Protein AF-A0AB37YXW1-F1 (afdb_monomer)

Structure (mmCIF, N/CA/C/O backbone):
data_AF-A0AB37YXW1-F1
#
_entry.id   AF-A0AB37YXW1-F1
#
loop_
_atom_site.group_PDB
_atom_site.id
_atom_site.type_symbol
_atom_site.label_atom_id
_atom_site.label_alt_id
_atom_site.label_comp_id
_atom_site.label_asym_id
_atom_site.label_entity_id
_atom_site.label_seq_id
_atom_site.pdbx_PDB_ins_code
_atom_site.Cartn_x
_atom_site.Cartn_y
_atom_site.Cartn_z
_atom_site.occupancy
_atom_site.B_iso_or_equiv
_atom_site.auth_seq_id
_atom_site.auth_comp_id
_atom_site.auth_asym_id
_atom_site.auth_atom_id
_atom_site.pdbx_PDB_model_num
ATOM 1 N N . MET A 1 1 ? -1.819 -19.487 -13.100 1.00 73.62 1 MET A N 1
ATOM 2 C CA . MET A 1 1 ? -0.601 -19.188 -12.316 1.00 73.62 1 MET A CA 1
ATOM 3 C C . MET A 1 1 ? 0.355 -20.363 -12.443 1.00 73.62 1 MET A C 1
ATOM 5 O O . MET A 1 1 ? -0.126 -21.483 -12.573 1.00 73.62 1 MET A O 1
ATOM 9 N N . ASN A 1 2 ? 1.662 -20.116 -12.447 1.00 76.06 2 ASN A N 1
ATOM 10 C CA . ASN A 1 2 ? 2.696 -21.153 -12.396 1.00 76.06 2 ASN A CA 1
ATOM 11 C C . ASN A 1 2 ? 2.929 -21.644 -10.950 1.00 76.06 2 ASN A C 1
ATOM 13 O O . ASN A 1 2 ? 2.311 -21.142 -10.009 1.00 76.06 2 ASN A O 1
ATOM 17 N N . ASP A 1 3 ? 3.858 -22.586 -10.771 1.00 73.19 3 ASP A N 1
ATOM 18 C CA . ASP A 1 3 ? 4.211 -23.164 -9.462 1.00 73.19 3 ASP A CA 1
ATOM 19 C C . ASP A 1 3 ? 4.776 -22.137 -8.459 1.00 73.19 3 ASP A C 1
ATOM 21 O O . ASP A 1 3 ? 4.794 -22.390 -7.256 1.00 73.19 3 ASP A O 1
ATOM 25 N N . GLY A 1 4 ? 5.212 -20.966 -8.937 1.00 71.50 4 GLY A N 1
ATOM 26 C CA . GLY A 1 4 ? 5.667 -19.844 -8.114 1.00 71.50 4 GLY A CA 1
ATOM 27 C C . GLY A 1 4 ? 4.551 -18.893 -7.672 1.00 71.50 4 GLY A C 1
ATOM 28 O O . GLY A 1 4 ? 4.838 -17.886 -7.031 1.00 71.50 4 GLY A O 1
ATOM 29 N N . GLY A 1 5 ? 3.290 -19.169 -8.023 1.00 75.94 5 GLY A N 1
ATOM 30 C CA . GLY A 1 5 ? 2.156 -18.309 -7.679 1.00 75.94 5 GLY A CA 1
ATOM 31 C C . GLY A 1 5 ? 2.052 -17.035 -8.523 1.00 75.94 5 GLY A C 1
ATOM 32 O O . GLY A 1 5 ? 1.300 -16.134 -8.161 1.00 75.94 5 GLY A O 1
ATOM 33 N N . THR A 1 6 ? 2.766 -16.947 -9.651 1.00 80.56 6 THR A N 1
ATOM 34 C CA . THR A 1 6 ? 2.675 -15.808 -10.577 1.00 80.56 6 THR A CA 1
ATOM 35 C C . THR A 1 6 ? 1.834 -16.159 -11.803 1.00 80.56 6 THR A C 1
ATOM 37 O O . THR A 1 6 ? 1.754 -17.314 -12.226 1.00 80.56 6 THR A O 1
ATOM 40 N N . GLY A 1 7 ? 1.137 -15.176 -12.367 1.00 83.56 7 GLY A N 1
ATOM 41 C CA . GLY A 1 7 ? 0.307 -15.334 -13.561 1.00 83.56 7 GLY A CA 1
ATOM 42 C C . GLY A 1 7 ? 0.269 -14.042 -14.361 1.00 83.56 7 GLY A C 1
ATOM 43 O O . GLY A 1 7 ? 0.510 -12.969 -13.807 1.00 83.56 7 GLY A O 1
ATOM 44 N N . THR A 1 8 ? -0.011 -14.147 -15.656 1.00 88.50 8 THR A N 1
ATOM 45 C CA . THR A 1 8 ? -0.178 -12.958 -16.497 1.00 88.50 8 THR A CA 1
ATOM 46 C C . THR A 1 8 ? -1.495 -12.251 -16.162 1.00 88.50 8 THR A C 1
ATOM 48 O O . THR A 1 8 ? -2.420 -12.862 -15.618 1.00 88.50 8 THR A O 1
ATOM 51 N N . THR A 1 9 ? -1.603 -10.961 -16.494 1.00 89.00 9 THR A N 1
ATOM 52 C CA . THR A 1 9 ? -2.867 -10.211 -16.385 1.00 89.00 9 THR A CA 1
ATOM 53 C C . THR A 1 9 ? -4.012 -10.946 -17.093 1.00 89.00 9 THR A C 1
ATOM 55 O O . THR A 1 9 ? -5.100 -11.066 -16.529 1.00 89.00 9 THR A O 1
ATOM 58 N N . ASP A 1 10 ? -3.749 -11.506 -18.275 1.00 91.12 10 ASP A N 1
ATOM 59 C CA . ASP A 1 10 ? -4.740 -12.223 -19.082 1.00 91.12 10 ASP A CA 1
ATOM 60 C C . ASP A 1 10 ? -5.210 -13.522 -18.413 1.00 91.12 10 ASP A C 1
ATOM 62 O O . ASP A 1 10 ? -6.404 -13.826 -18.431 1.00 91.12 10 ASP A O 1
ATOM 66 N N . ASP A 1 11 ? -4.306 -14.275 -17.775 1.00 92.25 11 ASP A N 1
ATOM 67 C CA . ASP A 1 11 ? -4.675 -15.483 -17.022 1.00 92.25 11 ASP A CA 1
ATOM 68 C C . ASP A 1 11 ? -5.589 -15.147 -15.837 1.00 92.25 11 ASP A C 1
ATOM 70 O O . ASP A 1 11 ? -6.548 -15.867 -15.549 1.00 92.25 11 ASP A O 1
ATOM 74 N N . ILE A 1 12 ? -5.287 -14.053 -15.128 1.00 92.81 12 ILE A N 1
ATOM 75 C CA . ILE A 1 12 ? -6.052 -13.617 -13.954 1.00 92.81 12 ILE A CA 1
ATOM 76 C C . ILE A 1 12 ? -7.454 -13.167 -14.374 1.00 92.81 12 ILE A C 1
ATOM 78 O O . ILE A 1 12 ? -8.432 -13.554 -13.733 1.00 92.81 12 ILE A O 1
ATOM 82 N N . ILE A 1 13 ? -7.569 -12.391 -15.456 1.00 94.88 13 ILE A N 1
ATOM 83 C CA . ILE A 1 13 ? -8.865 -11.950 -15.988 1.00 94.88 13 ILE A CA 1
ATOM 84 C C . ILE A 1 13 ? -9.704 -13.154 -16.418 1.00 94.88 13 ILE A C 1
ATOM 86 O O . ILE A 1 13 ? -10.849 -13.271 -15.982 1.00 94.88 13 ILE A O 1
ATOM 90 N N . GLN A 1 14 ? -9.129 -14.091 -17.177 1.00 95.00 14 GLN A N 1
ATOM 91 C CA . GLN A 1 14 ? -9.836 -15.307 -17.591 1.00 95.00 14 GLN A CA 1
ATOM 92 C C . GLN A 1 14 ? -10.316 -16.136 -16.392 1.00 95.00 14 GLN A C 1
ATOM 94 O O . GLN A 1 14 ? -11.431 -16.657 -16.409 1.00 95.00 14 GLN A O 1
ATOM 99 N N . ALA A 1 15 ? -9.516 -16.237 -15.326 1.00 94.62 15 ALA A N 1
ATOM 100 C CA . ALA A 1 15 ? -9.919 -16.935 -14.107 1.00 94.62 15 ALA A CA 1
ATOM 101 C C . ALA A 1 15 ? -11.091 -16.238 -13.391 1.00 94.62 15 ALA A C 1
ATOM 103 O O . ALA A 1 15 ? -12.013 -16.916 -12.935 1.00 94.62 15 ALA A O 1
ATOM 104 N N . ILE A 1 16 ? -11.084 -14.901 -13.316 1.00 95.69 16 ILE A N 1
ATOM 105 C CA . ILE A 1 16 ? -12.195 -14.116 -12.753 1.00 95.69 16 ILE A CA 1
ATOM 106 C C . ILE A 1 16 ? -13.469 -14.343 -13.569 1.00 95.69 16 ILE A C 1
ATOM 108 O O . ILE A 1 16 ? -14.509 -14.685 -13.007 1.00 95.69 16 ILE A O 1
ATOM 112 N N . GLU A 1 17 ? -13.394 -14.178 -14.890 1.00 96.06 17 GLU A N 1
ATOM 113 C CA . GLU A 1 17 ? -14.538 -14.355 -15.786 1.00 96.06 17 GLU A CA 1
ATOM 114 C C . GLU A 1 17 ? -15.098 -15.773 -15.699 1.00 96.06 17 GLU A C 1
ATOM 116 O O . GLU A 1 17 ? -16.312 -15.953 -15.585 1.00 96.06 17 GLU A O 1
ATOM 121 N N . ARG A 1 18 ? -14.218 -16.778 -15.675 1.00 97.38 18 ARG A N 1
ATOM 122 C CA . ARG A 1 18 ? -14.629 -18.171 -15.544 1.00 97.38 18 ARG A CA 1
ATOM 123 C C . ARG A 1 18 ? -15.298 -18.454 -14.201 1.00 97.38 18 ARG A C 1
ATOM 125 O O . ARG A 1 18 ? -16.339 -19.100 -14.183 1.00 97.38 18 ARG A O 1
ATOM 132 N N . ALA A 1 19 ? -14.761 -17.942 -13.093 1.00 97.38 19 ALA A N 1
ATOM 133 C CA . ALA A 1 19 ? -15.376 -18.110 -11.777 1.00 97.38 19 ALA A CA 1
ATOM 134 C C . ALA A 1 19 ? -16.791 -17.508 -11.727 1.00 97.38 19 ALA A C 1
ATOM 136 O O . ALA A 1 19 ? -17.704 -18.113 -11.168 1.00 97.38 19 ALA A O 1
ATOM 137 N N . ILE A 1 20 ? -16.994 -16.345 -12.353 1.00 96.06 20 ILE A N 1
ATOM 138 C CA . ILE A 1 20 ? -18.318 -15.715 -12.465 1.00 96.06 20 ILE A CA 1
ATOM 139 C C . ILE A 1 20 ? -19.261 -16.580 -13.314 1.00 96.06 20 ILE A C 1
ATOM 141 O O . ILE A 1 20 ? -20.405 -16.796 -12.920 1.00 96.06 20 ILE A O 1
ATOM 145 N N . GLN A 1 21 ? -18.793 -17.100 -14.453 1.00 96.81 21 GLN A N 1
ATOM 146 C CA . GLN A 1 21 ? -19.578 -17.995 -15.316 1.00 96.81 21 GLN A CA 1
ATOM 147 C C . GLN A 1 21 ? -19.975 -19.296 -14.608 1.00 96.81 21 GLN A C 1
ATOM 149 O O . GLN A 1 21 ? -21.087 -19.782 -14.804 1.00 96.81 21 GLN A O 1
ATOM 154 N N . ASP A 1 22 ? -19.100 -19.821 -13.750 1.00 97.75 22 ASP A N 1
ATOM 155 C CA . ASP A 1 22 ? -19.359 -21.006 -12.929 1.00 97.75 22 ASP A CA 1
ATOM 156 C C . ASP A 1 22 ? -20.276 -20.704 -11.717 1.00 97.75 22 ASP A C 1
ATOM 158 O O . ASP A 1 22 ? -20.620 -21.611 -10.959 1.00 97.75 22 ASP A O 1
ATOM 162 N N . GLY A 1 23 ? -20.716 -19.450 -11.543 1.00 95.94 23 GLY A N 1
ATOM 163 C CA . GLY A 1 23 ? -21.694 -19.044 -10.531 1.00 95.94 23 GLY A CA 1
ATOM 164 C C . GLY A 1 23 ? -21.098 -18.624 -9.187 1.00 95.94 23 GLY A C 1
ATOM 165 O O . GLY A 1 23 ? -21.787 -18.696 -8.172 1.00 95.94 23 GLY A O 1
ATOM 166 N N . ALA A 1 24 ? -19.832 -18.198 -9.143 1.00 96.69 24 ALA A N 1
ATOM 167 C CA . ALA A 1 24 ? -19.221 -17.717 -7.908 1.00 96.69 24 ALA A CA 1
ATOM 168 C C . ALA A 1 24 ? -19.896 -16.434 -7.388 1.00 96.69 24 ALA A C 1
ATOM 170 O O . ALA A 1 24 ? -19.992 -15.425 -8.083 1.00 96.69 24 ALA A O 1
ATOM 171 N N . ASP A 1 25 ? -20.286 -16.450 -6.115 1.00 94.38 25 ASP A N 1
ATOM 172 C CA . ASP A 1 25 ? -20.851 -15.291 -5.415 1.00 94.38 25 ASP A CA 1
ATOM 173 C C . ASP A 1 25 ? -19.791 -14.328 -4.858 1.00 94.38 25 ASP A C 1
ATOM 175 O O . ASP A 1 25 ? -20.015 -13.116 -4.731 1.00 94.38 25 ASP A O 1
ATOM 179 N N . VAL A 1 26 ? -18.643 -14.889 -4.470 1.00 97.75 26 VAL A N 1
ATOM 180 C CA . VAL A 1 26 ? -17.543 -14.193 -3.803 1.00 97.75 26 VAL A CA 1
ATOM 181 C C . VAL A 1 26 ? -16.231 -14.614 -4.446 1.00 97.75 26 VAL A C 1
ATOM 183 O O . VAL A 1 26 ? -15.963 -15.803 -4.601 1.00 97.75 26 VAL A O 1
ATOM 186 N N . LEU A 1 27 ? -15.395 -13.635 -4.776 1.00 98.00 27 LEU A N 1
ATOM 187 C CA . LEU A 1 27 ? -14.046 -13.855 -5.284 1.00 98.00 27 LEU A CA 1
ATOM 188 C C . LEU A 1 27 ? -13.043 -13.426 -4.214 1.00 98.00 27 LEU A C 1
ATOM 190 O O . LEU A 1 27 ? -13.096 -12.288 -3.752 1.00 98.00 27 LEU A O 1
ATOM 194 N N . ASN A 1 28 ? -12.118 -14.308 -3.835 1.00 97.75 28 ASN A N 1
ATOM 195 C CA . ASN A 1 28 ? -10.965 -13.940 -3.012 1.00 97.75 28 ASN A CA 1
ATOM 196 C C . ASN A 1 28 ? -9.728 -13.779 -3.897 1.00 97.75 28 ASN A C 1
ATOM 198 O O . ASN A 1 28 ? -9.277 -14.751 -4.501 1.00 97.75 28 ASN A O 1
ATOM 202 N N . LEU A 1 29 ? -9.151 -12.580 -3.922 1.00 95.44 29 LEU A N 1
ATOM 203 C CA . LEU A 1 29 ? -7.941 -12.273 -4.675 1.00 95.44 29 LEU A CA 1
ATOM 204 C C . LEU A 1 29 ? -6.837 -11.821 -3.718 1.00 95.44 29 LEU A C 1
ATOM 206 O O . LEU A 1 29 ? -6.720 -10.646 -3.374 1.00 95.44 29 LEU A O 1
ATOM 210 N N . SER A 1 30 ? -6.015 -12.779 -3.300 1.00 92.81 30 SER A N 1
ATOM 211 C CA . SER A 1 30 ? -4.791 -12.539 -2.526 1.00 92.81 30 SER A CA 1
ATOM 212 C C . SER A 1 30 ? -3.594 -12.277 -3.453 1.00 92.81 30 SER A C 1
ATOM 214 O O . SER A 1 30 ? -2.573 -12.955 -3.353 1.00 92.81 30 SER A O 1
ATOM 216 N N . LEU A 1 31 ? -3.758 -11.349 -4.397 1.00 87.25 31 LEU A N 1
ATOM 217 C CA . LEU A 1 31 ? -2.773 -10.973 -5.412 1.00 87.25 31 LEU A CA 1
ATOM 218 C C . LEU A 1 31 ? -2.739 -9.453 -5.570 1.00 87.25 31 LEU A C 1
ATOM 220 O O . LEU A 1 31 ? -3.708 -8.771 -5.229 1.00 87.25 31 LEU A O 1
ATOM 224 N N . GLY A 1 32 ? -1.643 -8.940 -6.118 1.00 81.94 32 GLY A N 1
ATOM 225 C CA . GLY A 1 32 ? -1.490 -7.528 -6.425 1.00 81.94 32 GLY A CA 1
ATOM 226 C C . GLY A 1 32 ? -0.315 -7.276 -7.361 1.00 81.94 32 GLY A C 1
ATOM 227 O O . GLY A 1 32 ? 0.479 -8.177 -7.633 1.00 81.94 32 GLY A O 1
ATOM 228 N N . GLN A 1 33 ? -0.250 -6.055 -7.871 1.00 78.44 33 GLN A N 1
ATOM 229 C CA . GLN A 1 33 ? 0.917 -5.486 -8.537 1.00 78.44 33 GLN A CA 1
ATOM 230 C C . GLN A 1 33 ? 1.327 -4.248 -7.746 1.00 78.44 33 GLN A C 1
ATOM 232 O O . GLN A 1 33 ? 0.433 -3.521 -7.314 1.00 78.44 33 GLN A O 1
ATOM 237 N N . ASP A 1 34 ? 2.632 -3.991 -7.621 1.00 73.31 34 ASP A N 1
ATOM 238 C CA . ASP A 1 34 ? 3.232 -2.872 -6.865 1.00 73.31 34 ASP A CA 1
ATOM 239 C C . ASP A 1 34 ? 2.987 -1.506 -7.555 1.00 73.31 34 ASP A C 1
ATOM 241 O O . ASP A 1 34 ? 3.890 -0.706 -7.814 1.00 73.31 34 ASP A O 1
ATOM 245 N N . LEU A 1 35 ? 1.734 -1.259 -7.924 1.00 76.31 35 LEU A N 1
ATOM 246 C CA . LEU A 1 35 ? 1.213 -0.125 -8.658 1.00 76.31 35 LEU A CA 1
ATOM 247 C C . LEU A 1 35 ? -0.088 0.315 -7.996 1.00 76.31 35 LEU A C 1
ATOM 249 O O . LEU A 1 35 ? -1.078 -0.414 -7.953 1.00 76.31 35 LEU A O 1
ATOM 253 N N . ASN A 1 36 ? -0.117 1.560 -7.540 1.00 80.75 36 ASN A N 1
ATOM 254 C CA . ASN A 1 36 ? -1.298 2.165 -6.943 1.00 80.75 36 ASN A CA 1
ATOM 255 C C . ASN A 1 36 ? -2.079 2.954 -8.002 1.00 80.75 36 ASN A C 1
ATOM 257 O O . ASN A 1 36 ? -2.258 4.150 -7.848 1.00 80.75 36 ASN A O 1
ATOM 261 N N . VAL A 1 37 ? -2.531 2.316 -9.084 1.00 75.12 37 VAL A N 1
ATOM 262 C CA . VAL A 1 37 ? -3.333 2.974 -10.140 1.00 75.12 37 VAL A CA 1
ATOM 263 C C . VAL A 1 37 ? -4.671 2.251 -10.362 1.00 75.12 37 VAL A C 1
ATOM 265 O O . VAL A 1 37 ? -4.702 1.016 -10.316 1.00 75.12 37 VAL A O 1
ATOM 268 N N . PRO A 1 38 ? -5.806 2.965 -10.506 1.00 69.19 38 PRO A N 1
ATOM 269 C CA . PRO A 1 38 ? -7.131 2.339 -10.509 1.00 69.19 38 PRO A CA 1
ATOM 270 C C . PRO A 1 38 ? -7.584 1.823 -11.883 1.00 69.19 38 PRO A C 1
ATOM 272 O O . PRO A 1 38 ? -8.610 1.154 -11.965 1.00 69.19 38 PRO A O 1
ATOM 275 N N . ASP A 1 39 ? -6.865 2.109 -12.964 1.00 79.25 39 ASP A N 1
ATOM 276 C CA . ASP A 1 39 ? -7.248 1.760 -14.338 1.00 79.25 39 ASP A CA 1
ATOM 277 C C . ASP A 1 39 ? -6.587 0.470 -14.855 1.00 79.25 39 ASP A C 1
ATOM 279 O O . ASP A 1 39 ? -6.705 0.124 -16.030 1.00 79.25 39 ASP A O 1
ATOM 283 N N . GLN A 1 40 ? -5.948 -0.295 -13.964 1.00 83.75 40 GLN A N 1
ATOM 284 C CA . GLN A 1 40 ? -5.385 -1.599 -14.303 1.00 83.75 40 GLN A CA 1
ATOM 285 C C . GLN A 1 40 ? -6.467 -2.557 -14.833 1.00 83.75 40 GLN A C 1
ATOM 287 O O . GLN A 1 40 ? -7.567 -2.614 -14.267 1.00 83.75 40 GLN A O 1
ATOM 292 N N . PRO A 1 41 ? -6.170 -3.387 -15.853 1.00 89.56 41 PRO A N 1
ATOM 293 C CA . PRO A 1 41 ? -7.155 -4.294 -16.444 1.00 89.56 41 PRO A CA 1
ATOM 294 C C . PRO A 1 41 ? -7.845 -5.223 -15.431 1.00 89.56 41 PRO A C 1
ATOM 296 O O . PRO A 1 41 ? -9.062 -5.427 -15.499 1.00 89.56 41 PRO A O 1
ATOM 299 N N . VAL A 1 42 ? -7.105 -5.739 -14.441 1.00 91.75 42 VAL A N 1
ATOM 300 C CA . VAL A 1 42 ? -7.679 -6.561 -13.358 1.00 91.75 42 VAL A CA 1
ATOM 301 C C . VAL A 1 42 ? -8.634 -5.733 -12.493 1.00 91.75 42 VAL A C 1
ATOM 303 O O . VAL A 1 42 ? -9.746 -6.181 -12.218 1.00 91.75 42 VAL A O 1
ATOM 306 N N . THR A 1 43 ? -8.255 -4.506 -12.121 1.00 90.75 43 THR A N 1
ATOM 307 C CA . THR A 1 43 ? -9.121 -3.584 -11.371 1.00 90.75 43 THR A CA 1
ATOM 308 C C . THR A 1 43 ? -10.426 -3.322 -12.118 1.00 90.75 43 THR A C 1
ATOM 310 O O . THR A 1 43 ? -11.507 -3.515 -11.562 1.00 90.75 43 THR A O 1
ATOM 313 N N . MET A 1 44 ? -10.346 -2.964 -13.402 1.00 90.50 44 MET A N 1
ATOM 314 C CA . MET A 1 44 ? -11.525 -2.727 -14.239 1.00 90.50 44 MET A CA 1
ATOM 315 C C . MET A 1 44 ? -12.423 -3.966 -14.352 1.00 90.50 44 MET A C 1
ATOM 317 O O . MET A 1 44 ? -13.649 -3.845 -14.423 1.00 90.50 44 MET A O 1
ATOM 321 N N . THR A 1 45 ? -11.829 -5.160 -14.357 1.00 94.25 45 THR A N 1
ATOM 322 C CA . THR A 1 45 ? -12.562 -6.432 -14.381 1.00 94.25 45 THR A CA 1
ATOM 323 C C . THR A 1 45 ? -13.333 -6.648 -13.079 1.00 94.25 45 THR A C 1
ATOM 325 O O . THR A 1 45 ? -14.520 -6.974 -13.121 1.00 94.25 45 THR A O 1
ATOM 328 N N . LEU A 1 46 ? -12.725 -6.378 -11.920 1.00 94.25 46 LEU A N 1
ATOM 329 C CA . LEU A 1 46 ? -13.417 -6.461 -10.628 1.00 94.25 46 LEU A CA 1
ATOM 330 C C . LEU A 1 46 ? -14.516 -5.398 -10.478 1.00 94.25 46 LEU A C 1
ATOM 332 O O . LEU A 1 46 ? -15.588 -5.698 -9.951 1.00 94.25 46 LEU A O 1
ATOM 336 N N . GLU A 1 47 ? -14.308 -4.193 -11.017 1.00 91.50 47 GLU A N 1
ATOM 337 C CA . GLU A 1 47 ? -15.346 -3.154 -11.079 1.00 91.50 47 GLU A CA 1
ATOM 338 C C . GLU A 1 47 ? -16.575 -3.606 -11.890 1.00 91.50 47 GLU A C 1
ATOM 340 O O . GLU A 1 47 ? -17.714 -3.253 -11.571 1.00 91.50 47 GLU A O 1
ATOM 345 N N . ARG A 1 48 ? -16.380 -4.428 -12.930 1.00 92.50 48 ARG A N 1
ATOM 346 C CA . ARG A 1 48 ? -17.479 -5.055 -13.685 1.00 92.50 48 ARG A CA 1
ATOM 347 C C . ARG A 1 48 ? -18.103 -6.224 -12.922 1.00 92.50 48 ARG A C 1
ATOM 349 O O . ARG A 1 48 ? -19.328 -6.324 -12.906 1.00 92.50 48 ARG A O 1
ATOM 356 N N . ALA A 1 49 ? -17.302 -7.055 -12.254 1.00 93.44 49 ALA A N 1
ATOM 357 C CA . ALA A 1 49 ? -17.788 -8.171 -11.439 1.00 93.44 49 ALA A CA 1
ATOM 358 C C . ALA A 1 49 ? -18.760 -7.698 -10.341 1.00 93.44 49 ALA A C 1
ATOM 360 O O . ALA A 1 49 ? -19.842 -8.265 -10.180 1.00 93.44 49 ALA A O 1
ATOM 361 N N . ALA A 1 50 ? -18.442 -6.586 -9.671 1.00 92.19 50 ALA A N 1
ATOM 362 C CA . ALA A 1 50 ? -19.319 -5.987 -8.668 1.00 92.19 50 ALA A CA 1
ATOM 363 C C . ALA A 1 50 ? -20.687 -5.564 -9.239 1.00 92.19 50 ALA A C 1
ATOM 365 O O . ALA A 1 50 ? -21.712 -5.718 -8.574 1.00 92.19 50 ALA A O 1
ATOM 366 N N . LYS A 1 51 ? -20.740 -5.083 -10.492 1.00 90.94 51 LYS A N 1
ATOM 367 C CA . LYS A 1 51 ? -22.003 -4.734 -11.178 1.00 90.94 51 LYS A CA 1
ATOM 368 C C . LYS A 1 51 ? -22.855 -5.956 -11.521 1.00 90.94 51 LYS A C 1
ATOM 370 O O . LYS A 1 51 ? -24.069 -5.824 -11.627 1.00 90.94 51 LYS A O 1
ATOM 375 N N . LEU A 1 52 ? -22.235 -7.127 -11.659 1.00 92.69 52 LEU A N 1
ATOM 376 C CA . LEU A 1 52 ? -22.921 -8.415 -11.806 1.00 92.69 52 LEU A CA 1
ATOM 377 C C . LEU A 1 52 ? -23.356 -9.005 -10.454 1.00 92.69 52 LEU A C 1
ATOM 379 O O . LEU A 1 52 ? -23.896 -10.105 -10.407 1.00 92.69 52 LEU A O 1
ATOM 383 N N . GLY A 1 53 ? -23.131 -8.286 -9.350 1.00 92.00 53 GLY A N 1
ATOM 384 C CA . GLY A 1 53 ? -23.467 -8.742 -8.008 1.00 92.00 53 GLY A CA 1
ATOM 385 C C . GLY A 1 53 ? -22.470 -9.743 -7.431 1.00 92.00 53 GLY A C 1
ATOM 386 O O . GLY A 1 53 ? -22.787 -10.367 -6.423 1.00 92.00 53 GLY A O 1
ATOM 387 N N . VAL A 1 54 ? -21.282 -9.903 -8.021 1.00 96.19 54 VAL A N 1
ATOM 388 C CA . VAL A 1 54 ? -20.215 -10.760 -7.486 1.00 96.19 54 VAL A CA 1
ATOM 389 C C . VAL A 1 54 ? -19.292 -9.921 -6.610 1.00 96.19 54 VAL A C 1
ATOM 391 O O . VAL A 1 54 ? -18.722 -8.926 -7.056 1.00 96.19 54 VAL A O 1
ATOM 394 N N . THR A 1 55 ? -19.142 -10.301 -5.340 1.00 97.25 55 THR A N 1
ATOM 395 C CA . THR A 1 55 ? -18.340 -9.520 -4.388 1.00 97.25 55 THR A CA 1
ATOM 396 C C . THR A 1 55 ? -16.881 -9.951 -4.425 1.00 97.25 55 THR A C 1
ATOM 398 O O . THR A 1 55 ? -16.550 -11.065 -4.029 1.00 97.25 55 THR A O 1
ATOM 401 N N . ALA A 1 56 ? -15.992 -9.052 -4.839 1.00 97.56 56 ALA A N 1
ATOM 402 C CA . ALA A 1 56 ? -14.554 -9.280 -4.770 1.00 97.56 56 ALA A CA 1
ATOM 403 C C . ALA A 1 56 ? -13.969 -8.791 -3.437 1.00 97.56 56 ALA A C 1
ATOM 405 O O . ALA A 1 56 ? -14.186 -7.650 -3.019 1.00 97.56 56 ALA A O 1
ATOM 406 N N . VAL A 1 57 ? -13.199 -9.660 -2.789 1.00 98.50 57 VAL A N 1
ATOM 407 C CA . VAL A 1 57 ? -12.423 -9.388 -1.580 1.00 98.50 57 VAL A CA 1
ATOM 408 C C . VAL A 1 57 ? -10.948 -9.496 -1.936 1.00 98.50 57 VAL A C 1
ATOM 410 O O . VAL A 1 57 ? -10.504 -10.525 -2.445 1.00 98.50 57 VAL A O 1
ATOM 413 N N . VAL A 1 58 ? -10.199 -8.423 -1.699 1.00 97.75 58 VAL A N 1
ATOM 414 C CA . VAL A 1 58 ? -8.837 -8.261 -2.217 1.00 97.75 58 VAL A CA 1
ATOM 415 C C . VAL A 1 58 ? -7.889 -7.892 -1.082 1.00 97.75 58 VAL A C 1
ATOM 417 O O . VAL A 1 58 ? -8.224 -7.081 -0.215 1.00 97.75 58 VAL A O 1
ATOM 420 N N . SER A 1 59 ? -6.696 -8.482 -1.070 1.00 97.31 59 SER A N 1
ATOM 421 C CA . SER A 1 59 ? -5.616 -8.072 -0.167 1.00 97.31 59 SER A CA 1
ATOM 422 C C . SER A 1 59 ? -5.156 -6.640 -0.466 1.00 97.31 59 SER A C 1
ATOM 424 O O . SER A 1 59 ? -4.976 -6.283 -1.624 1.00 97.31 59 SER A O 1
ATOM 426 N N . ASN A 1 60 ? -4.929 -5.818 0.562 1.00 96.31 60 ASN A N 1
ATOM 427 C CA . ASN A 1 60 ? -4.561 -4.408 0.368 1.00 96.31 60 ASN A CA 1
ATOM 428 C C . ASN A 1 60 ? -3.088 -4.171 -0.034 1.00 96.31 60 ASN A C 1
ATOM 430 O O . ASN A 1 60 ? -2.759 -3.043 -0.391 1.00 96.31 60 ASN A O 1
ATOM 434 N N . GLY A 1 61 ? -2.218 -5.182 0.075 1.00 95.31 61 GLY A N 1
ATOM 435 C CA . GLY A 1 61 ? -0.769 -5.073 -0.165 1.00 95.31 61 GLY A CA 1
ATOM 436 C C . GLY A 1 61 ? 0.080 -5.272 1.098 1.00 95.31 61 GLY A C 1
ATOM 437 O O . GLY A 1 61 ? -0.459 -5.284 2.216 1.00 95.31 61 GLY A O 1
ATOM 438 N N . ASN A 1 62 ? 1.395 -5.459 0.934 1.00 94.06 62 ASN A N 1
ATOM 439 C CA . ASN A 1 62 ? 2.337 -5.733 2.033 1.00 94.06 62 ASN A CA 1
ATOM 440 C C . ASN A 1 62 ? 3.536 -4.752 2.108 1.00 94.06 62 ASN A C 1
ATOM 442 O O . ASN A 1 62 ? 4.531 -5.055 2.769 1.00 94.06 62 ASN A O 1
ATOM 446 N N . ASP A 1 63 ? 3.409 -3.561 1.517 1.00 92.38 63 ASP A N 1
ATOM 447 C CA . ASP A 1 63 ? 4.452 -2.519 1.429 1.00 92.38 63 ASP A CA 1
ATOM 448 C C . ASP A 1 63 ? 4.270 -1.367 2.433 1.00 92.38 63 ASP A C 1
ATOM 450 O O . ASP A 1 63 ? 4.864 -0.282 2.340 1.00 92.38 63 ASP A O 1
ATOM 454 N N . GLY A 1 64 ? 3.444 -1.602 3.453 1.00 91.50 64 GLY A N 1
ATOM 455 C CA . GLY A 1 64 ? 3.387 -0.765 4.642 1.00 91.50 64 GLY A CA 1
ATOM 456 C C . GLY A 1 64 ? 4.747 -0.707 5.360 1.00 91.50 64 GLY A C 1
ATOM 457 O O . GLY A 1 64 ? 5.616 -1.554 5.161 1.00 91.50 64 GLY A O 1
ATOM 458 N N . PRO A 1 65 ? 4.980 0.292 6.228 1.00 90.94 65 PRO A N 1
ATOM 459 C CA . PRO A 1 65 ? 4.012 1.233 6.786 1.00 90.94 65 PRO A CA 1
ATOM 460 C C . PRO A 1 65 ? 3.903 2.562 6.024 1.00 90.94 65 PRO A C 1
ATOM 462 O O . PRO A 1 65 ? 3.289 3.511 6.522 1.00 90.94 65 PRO A O 1
ATOM 465 N N . LYS A 1 66 ? 4.540 2.699 4.861 1.00 89.81 66 LYS A N 1
ATOM 466 C CA . LYS A 1 66 ? 4.537 3.973 4.133 1.00 89.81 66 LYS A CA 1
ATOM 467 C C . LYS A 1 66 ? 3.114 4.296 3.643 1.00 89.81 66 LYS A C 1
ATOM 469 O O . LYS A 1 66 ? 2.387 3.369 3.286 1.00 89.81 66 LYS A O 1
ATOM 474 N N . PRO A 1 67 ? 2.677 5.569 3.652 1.00 90.62 67 PRO A N 1
ATOM 475 C CA . PRO A 1 67 ? 1.440 5.953 2.968 1.00 90.62 67 PRO A CA 1
ATOM 476 C C . PRO A 1 67 ? 1.556 5.658 1.465 1.00 90.62 67 PRO A C 1
ATOM 478 O O . PRO A 1 67 ? 2.670 5.527 0.958 1.00 90.62 67 PRO A O 1
ATOM 481 N N . TRP A 1 68 ? 0.424 5.598 0.759 1.00 89.94 68 TRP A N 1
ATOM 482 C CA . TRP A 1 68 ? 0.359 5.342 -0.693 1.00 89.94 68 TRP A CA 1
ATOM 483 C C . TRP A 1 68 ? 0.847 3.959 -1.147 1.00 89.94 68 TRP A C 1
ATOM 485 O O . TRP A 1 68 ? 1.082 3.772 -2.338 1.00 89.94 68 TRP A O 1
ATOM 495 N N . SER A 1 69 ? 0.971 3.003 -0.228 1.00 92.62 69 SER A N 1
ATOM 496 C CA . SER A 1 69 ? 1.453 1.639 -0.488 1.00 92.62 69 SER A CA 1
ATOM 497 C C . SER A 1 69 ? 0.346 0.650 -0.857 1.00 92.62 69 SER A C 1
ATOM 499 O O . SER A 1 69 ? 0.617 -0.536 -0.970 1.00 92.62 69 SER A O 1
ATOM 501 N N . VAL A 1 70 ? -0.916 1.087 -0.965 1.00 93.06 70 VAL A N 1
ATOM 502 C CA . VAL A 1 70 ? -1.998 0.211 -1.443 1.00 93.06 70 VAL A CA 1
ATOM 503 C C . VAL A 1 70 ? -1.780 -0.168 -2.905 1.00 93.06 70 VAL A C 1
ATOM 505 O O . VAL A 1 70 ? -1.543 0.701 -3.741 1.00 93.06 70 VAL A O 1
ATOM 508 N N . ASP A 1 71 ? -1.954 -1.450 -3.197 1.00 89.94 71 ASP A N 1
ATOM 509 C CA . ASP A 1 71 ? -1.702 -2.027 -4.515 1.00 89.94 71 ASP A CA 1
ATOM 510 C C . ASP A 1 71 ? -2.987 -2.208 -5.322 1.00 89.94 71 ASP A C 1
ATOM 512 O O . ASP A 1 71 ? -4.094 -2.324 -4.777 1.00 89.94 71 ASP A O 1
ATOM 516 N N . ALA A 1 72 ? -2.852 -2.273 -6.644 1.00 89.69 72 ALA A N 1
ATOM 517 C CA . ALA A 1 72 ? -3.912 -2.746 -7.518 1.00 89.69 72 ALA A CA 1
ATOM 518 C C . ALA A 1 72 ? -3.990 -4.286 -7.461 1.00 89.69 72 ALA A C 1
ATOM 520 O O . ALA A 1 72 ? -2.954 -4.947 -7.504 1.00 89.69 72 ALA A O 1
ATOM 521 N N . PRO A 1 73 ? -5.194 -4.888 -7.387 1.00 93.25 73 PRO A N 1
ATOM 522 C CA . PRO A 1 73 ? -6.502 -4.246 -7.513 1.00 93.25 73 PRO A CA 1
ATOM 523 C C . PRO A 1 73 ? -7.173 -3.883 -6.170 1.00 93.25 73 PRO A C 1
ATOM 525 O O . PRO A 1 73 ? -8.363 -3.569 -6.140 1.00 93.25 73 PRO A O 1
ATOM 528 N N . GLY A 1 74 ? -6.458 -3.919 -5.038 1.00 92.75 74 GLY A N 1
ATOM 529 C CA . GLY A 1 74 ? -7.002 -3.556 -3.718 1.00 92.75 74 GLY A CA 1
ATOM 530 C C . GLY A 1 74 ? -7.438 -2.085 -3.617 1.00 92.75 74 GLY A C 1
ATOM 531 O O . GLY A 1 74 ? -8.353 -1.734 -2.862 1.00 92.75 74 GLY A O 1
ATOM 532 N N . ASN A 1 75 ? -6.843 -1.220 -4.433 1.00 90.56 75 ASN A N 1
ATOM 533 C CA . ASN A 1 75 ? -7.193 0.192 -4.563 1.00 90.56 75 ASN A CA 1
ATOM 534 C C . ASN A 1 75 ? -8.556 0.465 -5.248 1.00 90.56 75 ASN A C 1
ATOM 536 O O . ASN A 1 75 ? -9.076 1.574 -5.125 1.00 90.56 75 ASN A O 1
ATOM 540 N N . ALA A 1 76 ? -9.180 -0.534 -5.883 1.00 90.88 76 ALA A N 1
ATOM 541 C CA . ALA A 1 76 ? -10.466 -0.414 -6.575 1.00 90.88 76 ALA A CA 1
ATOM 542 C C . ALA A 1 76 ? -11.618 0.029 -5.654 1.00 90.88 76 ALA A C 1
ATOM 544 O O . ALA A 1 76 ? -11.680 -0.333 -4.476 1.00 90.88 76 ALA A O 1
ATOM 545 N N . SER A 1 77 ? -12.588 0.777 -6.174 1.00 90.06 77 SER A N 1
ATOM 546 C CA . SER A 1 77 ? -13.666 1.352 -5.360 1.00 90.06 77 SER A CA 1
ATOM 547 C C . SER A 1 77 ? -14.697 0.311 -4.907 1.00 90.06 77 SER A C 1
ATOM 549 O O . SER A 1 77 ? -15.116 0.307 -3.741 1.00 90.06 77 SER A O 1
ATOM 551 N N . SER A 1 78 ? -15.064 -0.611 -5.799 1.00 91.62 78 SER A N 1
ATOM 552 C CA . SER A 1 78 ? -16.126 -1.597 -5.564 1.00 91.62 78 SER A CA 1
ATOM 553 C C . SER A 1 78 ? -15.688 -2.836 -4.788 1.00 91.62 78 SER A C 1
ATOM 555 O O . SER A 1 78 ? -16.533 -3.506 -4.192 1.00 91.62 78 SER A O 1
ATOM 557 N N . VAL A 1 79 ? -14.387 -3.129 -4.737 1.00 94.56 79 VAL A N 1
ATOM 558 C CA . VAL A 1 79 ? -13.868 -4.287 -3.997 1.00 94.56 79 VAL A CA 1
ATOM 559 C C . VAL A 1 79 ? -13.859 -4.022 -2.496 1.00 94.56 79 VAL A C 1
ATOM 561 O O . VAL A 1 79 ? -13.782 -2.873 -2.048 1.00 94.56 79 VAL A O 1
ATOM 564 N N . ILE A 1 80 ? -13.883 -5.085 -1.699 1.00 97.81 80 ILE A N 1
ATOM 565 C CA . ILE A 1 80 ? -13.595 -5.013 -0.267 1.00 97.81 80 ILE A CA 1
ATOM 566 C C . ILE A 1 80 ? -12.089 -5.205 -0.095 1.00 97.81 80 ILE A C 1
ATOM 568 O O . ILE A 1 80 ? -11.596 -6.328 -0.179 1.00 97.81 80 ILE A O 1
ATOM 572 N N . SER A 1 81 ? -11.361 -4.110 0.125 1.00 97.69 81 SER A N 1
ATOM 573 C CA . SER A 1 81 ? -9.919 -4.172 0.373 1.00 97.69 81 SER A CA 1
ATOM 574 C C . SER A 1 81 ? -9.611 -4.455 1.837 1.00 97.69 81 SER A C 1
ATOM 576 O O . SER A 1 81 ? -10.167 -3.802 2.728 1.00 97.69 81 SER A O 1
ATOM 578 N N . VAL A 1 82 ? -8.706 -5.400 2.083 1.00 98.69 82 VAL A N 1
ATOM 579 C CA . VAL A 1 82 ? -8.461 -5.959 3.414 1.00 98.69 82 VAL A CA 1
ATOM 580 C C . VAL A 1 82 ? -7.018 -5.743 3.854 1.00 98.69 82 VAL A C 1
ATOM 582 O O . VAL A 1 82 ? -6.080 -6.279 3.260 1.00 98.69 82 VAL A O 1
ATOM 585 N N . GLY A 1 83 ? -6.842 -4.976 4.930 1.00 98.25 83 GLY A N 1
ATOM 586 C CA . GLY A 1 83 ? -5.566 -4.867 5.641 1.00 98.25 83 GLY A CA 1
ATOM 587 C C . GLY A 1 83 ? -5.383 -5.978 6.678 1.00 98.25 83 GLY A C 1
ATOM 588 O O . GLY A 1 83 ? -6.340 -6.651 7.070 1.00 98.25 83 GLY A O 1
ATOM 589 N N . ALA A 1 84 ? -4.151 -6.158 7.149 1.00 97.19 84 ALA A N 1
ATOM 590 C CA . ALA A 1 84 ? -3.794 -7.231 8.070 1.00 97.19 84 ALA A CA 1
ATOM 591 C C . ALA A 1 84 ? -3.662 -6.717 9.506 1.00 97.19 84 ALA A C 1
ATOM 593 O O . ALA A 1 84 ? -2.886 -5.802 9.792 1.00 97.19 84 ALA A O 1
ATOM 594 N N . SER A 1 85 ? -4.370 -7.362 10.427 1.00 95.81 85 SER A N 1
ATOM 595 C CA . SER A 1 85 ? -4.131 -7.251 11.862 1.00 95.81 85 SER A CA 1
ATOM 596 C C . SER A 1 85 ? -3.514 -8.532 12.416 1.00 95.81 85 SER A C 1
ATOM 598 O O . SER A 1 85 ? -3.503 -9.585 11.778 1.00 95.81 85 SER A O 1
ATOM 600 N N . THR A 1 86 ? -3.035 -8.471 13.647 1.00 92.50 86 THR A N 1
ATOM 601 C CA . THR A 1 86 ? -2.789 -9.659 14.453 1.00 92.50 86 THR A CA 1
ATOM 602 C C . THR A 1 86 ? -4.111 -10.270 14.904 1.00 92.50 86 THR A C 1
ATOM 604 O O . THR A 1 86 ? -5.159 -9.614 14.914 1.00 92.50 86 THR A O 1
ATOM 607 N N . VAL A 1 87 ? -4.053 -11.526 15.339 1.00 90.38 87 VAL A N 1
ATOM 608 C CA . VAL A 1 87 ? -5.019 -12.038 16.317 1.00 90.38 87 VAL A CA 1
ATOM 609 C C . VAL A 1 87 ? -4.876 -11.275 17.643 1.00 90.38 87 VAL A C 1
ATOM 611 O O . VAL A 1 87 ? -3.928 -10.511 17.840 1.00 90.38 87 VAL A O 1
ATOM 614 N N . SER A 1 88 ? -5.806 -11.476 18.573 1.00 89.31 88 SER A N 1
ATOM 615 C CA . SER A 1 88 ? -5.700 -10.916 19.925 1.00 89.31 88 SER A CA 1
ATOM 616 C C . SER A 1 88 ? -4.482 -11.487 20.655 1.00 89.31 88 SER A C 1
ATOM 618 O O . SER A 1 88 ? -4.474 -12.663 21.017 1.00 89.31 88 SER A O 1
ATOM 620 N N . ILE A 1 89 ? -3.500 -10.638 20.953 1.00 86.44 89 ILE A N 1
ATOM 621 C CA . ILE A 1 89 ? -2.284 -10.996 21.693 1.00 86.44 89 ILE A CA 1
ATOM 622 C C . ILE A 1 89 ? -2.445 -10.572 23.161 1.00 86.44 89 ILE A C 1
ATOM 624 O O . ILE A 1 89 ? -2.913 -9.461 23.415 1.00 86.44 89 ILE A O 1
ATOM 628 N N . PRO A 1 90 ? -2.067 -11.410 24.143 1.00 87.44 90 PRO A N 1
ATOM 629 C CA . PRO A 1 90 ? -2.058 -11.033 25.554 1.00 87.44 90 PRO A CA 1
ATOM 630 C C . PRO A 1 90 ? -0.796 -10.218 25.889 1.00 87.44 90 PRO A C 1
ATOM 632 O O . PRO A 1 90 ? 0.238 -10.774 26.249 1.00 87.44 90 PRO A O 1
ATOM 635 N N . PHE A 1 91 ? -0.871 -8.893 25.780 1.00 88.25 91 PHE A N 1
ATOM 636 C CA . PHE A 1 91 ? 0.219 -7.984 26.137 1.00 88.25 91 PHE A CA 1
ATOM 637 C C . PHE A 1 91 ? 0.402 -7.937 27.657 1.00 88.25 91 PHE A C 1
ATOM 639 O O . PHE A 1 91 ? -0.488 -7.420 28.340 1.00 88.25 91 PHE A O 1
ATOM 646 N N . PRO A 1 92 ? 1.518 -8.435 28.226 1.00 90.12 92 PRO A N 1
ATOM 647 C CA . PRO A 1 92 ? 1.789 -8.260 29.643 1.00 90.12 92 PRO A CA 1
ATOM 648 C C . PRO A 1 92 ? 1.829 -6.773 29.998 1.00 90.12 92 PRO A C 1
ATOM 650 O O . PRO A 1 92 ? 2.333 -5.933 29.244 1.00 90.12 92 PRO A O 1
ATOM 653 N N . THR A 1 93 ? 1.290 -6.459 31.173 1.00 91.94 93 THR A N 1
ATOM 654 C CA . THR A 1 93 ? 1.208 -5.090 31.673 1.00 91.94 93 THR A CA 1
ATOM 655 C C . THR A 1 93 ? 2.015 -4.930 32.949 1.00 91.94 93 THR A C 1
ATOM 657 O O . THR A 1 93 ? 2.223 -5.882 33.704 1.00 91.94 93 THR A O 1
ATOM 660 N N . PHE A 1 94 ? 2.473 -3.713 33.218 1.00 91.81 94 PHE A N 1
ATOM 661 C CA . PHE A 1 94 ? 3.042 -3.376 34.517 1.00 91.81 94 PHE A CA 1
ATOM 662 C C . PHE A 1 94 ? 2.771 -1.921 34.893 1.00 91.81 94 PHE A C 1
ATOM 664 O O . PHE A 1 94 ? 2.498 -1.067 34.047 1.00 91.81 94 PHE A O 1
ATOM 671 N N . GLN A 1 95 ? 2.865 -1.637 36.187 1.00 91.19 95 GLN A N 1
ATOM 672 C CA . GLN A 1 95 ? 2.754 -0.300 36.761 1.00 91.19 95 GLN A CA 1
ATOM 673 C C . GLN A 1 95 ? 3.973 -0.016 37.628 1.00 91.19 95 GLN A C 1
ATOM 675 O O . GLN A 1 95 ? 4.474 -0.903 38.315 1.00 91.19 95 GLN A O 1
ATOM 680 N N . ILE A 1 96 ? 4.445 1.226 37.623 1.00 88.81 96 ILE A N 1
ATOM 681 C CA . ILE A 1 96 ? 5.503 1.669 38.536 1.00 88.81 96 ILE A CA 1
ATOM 682 C C . ILE A 1 96 ? 4.851 2.045 39.867 1.00 88.81 96 ILE A C 1
ATOM 684 O O . ILE A 1 96 ? 3.830 2.733 39.881 1.00 88.81 96 ILE A O 1
ATOM 688 N N . ALA A 1 97 ? 5.451 1.650 40.989 1.00 83.00 97 ALA A N 1
ATOM 689 C CA . ALA A 1 97 ? 4.942 1.984 42.315 1.00 83.00 97 ALA A CA 1
ATOM 690 C C . ALA A 1 97 ? 4.734 3.506 42.478 1.00 83.00 97 ALA A C 1
ATOM 692 O O . ALA A 1 97 ? 5.670 4.298 42.342 1.00 83.00 97 ALA A O 1
ATOM 693 N N . GLY A 1 98 ? 3.501 3.914 42.797 1.00 77.56 98 GLY A N 1
ATOM 694 C CA . GLY A 1 98 ? 3.112 5.324 42.931 1.00 77.56 98 GLY A CA 1
ATOM 695 C C . GLY A 1 98 ? 2.775 6.038 41.613 1.00 77.56 98 GLY A C 1
ATOM 696 O O . GLY A 1 98 ? 2.621 7.257 41.616 1.00 77.56 98 GLY A O 1
ATOM 697 N N . SER A 1 99 ? 2.672 5.313 40.495 1.00 82.62 99 SER A N 1
ATOM 698 C CA . SER A 1 99 ? 2.119 5.801 39.228 1.00 82.62 99 SER A CA 1
ATOM 699 C C . SER A 1 99 ? 0.751 5.173 38.968 1.00 82.62 99 SER A C 1
ATOM 701 O O . SER A 1 99 ? 0.570 3.981 39.190 1.00 82.62 99 SER A O 1
ATOM 703 N N . ASN A 1 100 ? -0.187 5.956 38.430 1.00 82.88 100 ASN A N 1
ATOM 704 C CA . ASN A 1 100 ? -1.474 5.442 37.943 1.00 82.88 100 ASN A CA 1
ATOM 705 C C . ASN A 1 100 ? -1.404 4.985 36.475 1.00 82.88 100 ASN A C 1
ATOM 707 O O . ASN A 1 100 ? -2.383 4.467 35.943 1.00 82.88 100 ASN A O 1
ATOM 711 N N . LYS A 1 101 ? -0.267 5.201 35.797 1.00 86.62 101 LYS A N 1
ATOM 712 C CA . LYS A 1 101 ? -0.070 4.792 34.404 1.00 86.62 101 LYS A CA 1
ATOM 713 C C . LYS A 1 101 ? 0.310 3.316 34.345 1.00 86.62 101 LYS A C 1
ATOM 715 O O . LYS A 1 101 ? 1.273 2.895 34.989 1.00 86.62 101 LYS A O 1
ATOM 720 N N . SER A 1 102 ? -0.426 2.564 33.532 1.00 88.75 102 SER A N 1
ATOM 721 C CA . SER A 1 102 ? -0.087 1.194 33.165 1.00 88.75 102 SER A CA 1
ATOM 722 C C . SER A 1 102 ? 0.629 1.179 31.823 1.00 88.75 102 SER A C 1
ATOM 724 O O . SER A 1 102 ? 0.189 1.830 30.879 1.00 88.75 102 SER A O 1
ATOM 726 N N . TYR A 1 103 ? 1.716 0.425 31.744 1.00 89.81 103 TYR A N 1
ATOM 727 C CA . TYR A 1 103 ? 2.468 0.190 30.518 1.00 89.81 103 TYR A CA 1
ATOM 728 C C . TYR A 1 103 ? 2.134 -1.199 29.979 1.00 89.81 103 TYR A C 1
ATOM 730 O O . TYR A 1 103 ? 1.851 -2.110 30.760 1.00 89.81 103 TYR A O 1
ATOM 738 N N . GLN A 1 104 ? 2.185 -1.345 28.658 1.00 89.38 104 GLN A N 1
ATOM 739 C CA . GLN A 1 104 ? 2.012 -2.610 27.947 1.00 89.38 104 GLN A CA 1
ATOM 740 C C . GLN A 1 104 ? 3.296 -2.915 27.170 1.00 89.38 104 GLN A C 1
ATOM 742 O O . GLN A 1 104 ? 3.931 -1.992 26.651 1.00 89.38 104 GLN A O 1
ATOM 747 N N . GLY A 1 105 ? 3.679 -4.188 27.090 1.00 88.69 105 GLY A N 1
ATOM 748 C CA . GLY A 1 105 ? 4.835 -4.622 26.307 1.00 88.69 105 GLY A CA 1
ATOM 749 C C . GLY A 1 105 ? 4.515 -5.825 25.430 1.00 88.69 105 GLY A C 1
ATOM 750 O O . GLY A 1 105 ? 3.726 -6.678 25.821 1.00 88.69 105 GLY A O 1
ATOM 751 N N . LEU A 1 106 ? 5.116 -5.895 24.242 1.00 87.88 106 LEU A N 1
ATOM 752 C CA . LEU A 1 106 ? 4.980 -7.040 23.339 1.00 87.88 106 LEU A CA 1
ATOM 753 C C . LEU A 1 106 ? 5.681 -8.255 23.961 1.00 87.88 106 LEU A C 1
ATOM 755 O O . LEU A 1 106 ? 6.884 -8.160 24.214 1.00 87.88 106 LEU A O 1
ATOM 759 N N . PRO A 1 107 ? 4.997 -9.383 24.217 1.00 88.25 107 PRO A N 1
ATOM 760 C CA . PRO A 1 107 ? 5.664 -10.564 24.746 1.00 88.25 107 PRO A CA 1
ATOM 761 C C . PRO A 1 107 ? 6.607 -11.142 23.683 1.00 88.25 107 PRO A C 1
ATOM 763 O O . PRO A 1 107 ? 6.190 -11.406 22.559 1.00 88.25 107 PRO A O 1
ATOM 766 N N . LEU A 1 108 ? 7.881 -11.327 24.037 1.00 86.88 108 LEU A N 1
ATOM 767 C CA . LEU A 1 108 ? 8.911 -11.900 23.159 1.00 86.88 108 LEU A CA 1
ATOM 768 C C . LEU A 1 108 ? 9.303 -13.333 23.545 1.00 86.88 108 LEU A C 1
ATOM 770 O O . LEU A 1 108 ? 10.188 -13.915 22.921 1.00 86.88 108 LEU A O 1
ATOM 774 N N . SER A 1 109 ? 8.676 -13.896 24.577 1.00 86.38 109 SER A N 1
ATOM 775 C CA . SER A 1 109 ? 8.888 -15.270 25.028 1.00 86.38 109 SER A CA 1
ATOM 776 C C . SER A 1 109 ? 7.573 -15.933 25.432 1.00 86.38 109 SER A C 1
ATOM 778 O O . SER A 1 109 ? 6.580 -15.252 25.690 1.00 86.38 109 SER A O 1
ATOM 780 N N . LYS A 1 110 ? 7.563 -17.272 25.484 1.00 80.62 110 LYS A N 1
ATOM 781 C CA . LYS A 1 110 ? 6.416 -18.056 25.981 1.00 80.62 110 LYS A CA 1
ATOM 782 C C . LYS A 1 110 ? 6.321 -18.095 27.511 1.00 80.62 110 LYS A C 1
ATOM 784 O O . LYS A 1 110 ? 5.316 -18.553 28.039 1.00 80.62 110 LYS A O 1
ATOM 789 N N . ALA A 1 111 ? 7.369 -17.677 28.220 1.00 86.25 111 ALA A N 1
ATOM 790 C CA . ALA A 1 111 ? 7.390 -17.688 29.676 1.00 86.25 111 ALA A CA 1
ATOM 791 C C . ALA A 1 111 ? 6.517 -16.557 30.245 1.00 86.25 111 ALA A C 1
ATOM 793 O O . ALA A 1 111 ? 6.721 -15.384 29.929 1.00 86.25 111 ALA A O 1
ATOM 794 N N . ASP A 1 112 ? 5.578 -16.912 31.121 1.00 86.38 112 ASP A N 1
ATOM 795 C CA . ASP A 1 112 ? 4.618 -15.964 31.681 1.00 86.38 112 ASP A CA 1
ATOM 796 C C . ASP A 1 112 ? 5.226 -15.057 32.757 1.00 86.38 112 ASP A C 1
ATOM 798 O O . ASP A 1 112 ? 5.962 -15.488 33.653 1.00 86.38 112 ASP A O 1
ATOM 802 N N . PHE A 1 113 ? 4.833 -13.783 32.723 1.00 89.12 113 PHE A N 1
ATOM 803 C CA . PHE A 1 113 ? 5.078 -12.860 33.824 1.00 89.12 113 PHE A CA 1
ATOM 804 C C . PHE A 1 113 ? 4.170 -13.204 35.013 1.00 89.12 113 PHE A C 1
ATOM 806 O O . PHE A 1 113 ? 2.954 -13.321 34.873 1.00 89.12 113 PHE A O 1
ATOM 813 N N . GLN A 1 114 ? 4.752 -13.311 36.208 1.00 88.50 114 GLN A N 1
ATOM 814 C CA . GLN A 1 114 ? 3.997 -13.586 37.432 1.00 88.50 114 GLN A CA 1
ATOM 815 C C . GLN A 1 114 ? 3.202 -12.345 37.867 1.00 88.50 114 GLN A C 1
ATOM 817 O O . GLN A 1 114 ? 3.782 -11.345 38.297 1.00 88.50 114 GLN A O 1
ATOM 822 N N . VAL A 1 115 ? 1.874 -12.406 37.747 1.00 88.56 115 VAL A N 1
ATOM 823 C CA . VAL A 1 115 ? 0.961 -11.289 38.041 1.00 88.56 115 VAL A CA 1
ATOM 824 C C . VAL A 1 115 ? 0.893 -10.995 39.543 1.00 88.56 115 VAL A C 1
ATOM 826 O O . VAL A 1 115 ? 0.855 -11.901 40.368 1.00 88.56 115 VAL A O 1
ATOM 829 N N . GLY A 1 116 ? 0.801 -9.712 39.899 1.00 80.62 116 GLY A N 1
ATOM 830 C CA . GLY A 1 116 ? 0.459 -9.263 41.252 1.00 80.62 116 GLY A CA 1
ATOM 831 C C . GLY A 1 116 ? 1.641 -9.046 42.197 1.00 80.62 116 GLY A C 1
ATOM 832 O O . GLY A 1 116 ? 1.434 -8.468 43.263 1.00 80.62 116 GLY A O 1
ATOM 833 N N . ASN A 1 117 ? 2.857 -9.423 41.799 1.00 75.88 117 ASN A N 1
ATOM 834 C CA . ASN A 1 117 ? 4.058 -9.258 42.616 1.00 75.88 117 ASN A CA 1
ATOM 835 C C . ASN A 1 117 ? 4.668 -7.860 42.458 1.00 75.88 117 ASN A C 1
ATOM 837 O O . ASN A 1 117 ? 4.885 -7.398 41.335 1.00 75.88 117 ASN A O 1
ATOM 841 N N . ASP A 1 118 ? 5.001 -7.225 43.584 1.00 85.25 118 ASP A N 1
ATOM 842 C CA . ASP A 1 118 ? 5.921 -6.090 43.604 1.00 85.25 118 ASP A CA 1
ATOM 843 C C . ASP A 1 118 ? 7.345 -6.618 43.409 1.00 85.25 118 ASP A C 1
ATOM 845 O O . ASP A 1 118 ? 7.835 -7.436 44.188 1.00 85.25 118 ASP A O 1
ATOM 849 N N . ALA A 1 119 ? 8.025 -6.138 42.376 1.00 89.00 119 ALA A N 1
ATOM 850 C CA . ALA A 1 119 ? 9.380 -6.549 42.050 1.00 89.00 119 ALA A CA 1
ATOM 851 C C . ALA A 1 119 ? 10.253 -5.337 41.742 1.00 89.00 119 ALA A C 1
ATOM 853 O O . ALA A 1 119 ? 9.794 -4.336 41.193 1.00 89.00 119 ALA A O 1
ATOM 854 N N . GLN A 1 120 ? 11.534 -5.417 42.088 1.00 92.38 120 GLN A N 1
ATOM 855 C CA . GLN A 1 120 ? 12.483 -4.369 41.729 1.00 92.38 120 GLN A CA 1
ATOM 856 C C . GLN A 1 120 ? 12.813 -4.445 40.234 1.00 92.38 120 GLN A C 1
ATOM 858 O O . GLN A 1 120 ? 12.949 -5.532 39.678 1.00 92.38 120 GLN A O 1
ATOM 863 N N . LEU A 1 121 ? 12.978 -3.285 39.607 1.00 93.44 121 LEU A N 1
ATOM 864 C CA . LEU A 1 121 ? 13.419 -3.107 38.232 1.00 93.44 121 LEU A CA 1
ATOM 865 C C . LEU A 1 121 ? 14.777 -2.399 38.230 1.00 93.44 121 LEU A C 1
ATOM 867 O O . LEU A 1 121 ? 14.943 -1.333 38.831 1.00 93.44 121 LEU A O 1
ATOM 871 N N . VAL A 1 122 ? 15.756 -2.995 37.555 1.00 93.44 122 VAL A N 1
ATOM 872 C CA . VAL A 1 122 ? 17.138 -2.508 37.508 1.00 93.44 122 VAL A CA 1
ATOM 873 C C . VAL A 1 122 ? 17.526 -2.208 36.067 1.00 93.44 122 VAL A C 1
ATOM 875 O O . VAL A 1 122 ? 17.393 -3.062 35.197 1.00 93.44 122 VAL A O 1
ATOM 878 N N . TYR A 1 123 ? 18.015 -0.996 35.809 1.00 93.75 123 TYR A N 1
ATOM 879 C CA . TYR A 1 123 ? 18.538 -0.623 34.497 1.00 93.75 123 TYR A CA 1
ATOM 880 C C . TYR A 1 123 ? 19.938 -1.200 34.287 1.00 93.75 123 TYR A C 1
ATOM 882 O O . TYR A 1 123 ? 20.829 -0.967 35.101 1.00 93.75 123 TYR A O 1
ATOM 890 N N . VAL A 1 124 ? 20.127 -1.923 33.184 1.00 93.88 124 VAL A N 1
ATOM 891 C CA . VAL A 1 124 ? 21.355 -2.685 32.896 1.00 93.88 124 VAL A CA 1
ATOM 892 C C . VAL A 1 124 ? 21.977 -2.325 31.544 1.00 93.88 124 VAL A C 1
ATOM 894 O O . VAL A 1 124 ? 22.643 -3.146 30.921 1.00 93.88 124 VAL A O 1
ATOM 897 N N . GLY A 1 125 ? 21.753 -1.105 31.050 1.00 93.56 125 GLY A N 1
ATOM 898 C CA . GLY A 1 125 ? 22.335 -0.667 29.777 1.00 93.56 125 GLY A CA 1
ATOM 899 C C . GLY A 1 125 ? 21.924 -1.581 28.621 1.00 93.56 125 GLY A C 1
ATOM 900 O O . GLY A 1 125 ? 20.742 -1.867 28.458 1.00 93.56 125 GLY A O 1
ATOM 901 N N . TYR A 1 126 ? 22.887 -2.062 27.834 1.00 93.69 126 TYR A N 1
ATOM 902 C CA . TYR A 1 126 ? 22.624 -2.945 26.692 1.00 93.69 126 TYR A CA 1
ATOM 903 C C . TYR A 1 126 ? 22.480 -4.425 27.080 1.00 93.69 126 TYR A C 1
ATOM 905 O O . TYR A 1 126 ? 22.245 -5.257 26.201 1.00 93.69 126 TYR A O 1
ATOM 913 N N . GLY A 1 127 ? 22.575 -4.774 28.367 1.00 92.88 127 GLY A N 1
ATOM 914 C CA . GLY A 1 127 ? 22.414 -6.151 28.835 1.00 92.88 127 GLY A CA 1
ATOM 915 C C . GLY A 1 127 ? 23.549 -7.075 28.388 1.00 92.88 127 GLY A C 1
ATOM 916 O O . GLY A 1 127 ? 23.323 -8.265 28.183 1.00 92.88 127 GLY A O 1
ATOM 917 N N . ASN A 1 128 ? 24.758 -6.537 28.201 1.00 91.44 128 ASN A N 1
ATOM 918 C CA . ASN A 1 128 ? 25.949 -7.360 28.002 1.00 91.44 128 ASN A CA 1
ATOM 919 C C . ASN A 1 128 ? 26.440 -7.910 29.350 1.00 91.44 128 ASN A C 1
ATOM 921 O O . ASN A 1 128 ? 26.135 -7.353 30.407 1.00 91.44 128 ASN A O 1
ATOM 925 N N . SER A 1 129 ? 27.274 -8.952 29.338 1.00 88.75 129 SER A N 1
ATOM 926 C CA . SER A 1 129 ? 27.826 -9.548 30.567 1.00 88.75 129 SER A CA 1
ATOM 927 C C . SER A 1 129 ? 28.544 -8.518 31.457 1.00 88.75 129 SER A C 1
ATOM 929 O O . SER A 1 129 ? 28.424 -8.553 32.680 1.00 88.75 129 SER A O 1
ATOM 931 N N . SER A 1 130 ? 29.236 -7.543 30.853 1.00 91.94 130 SER A N 1
ATOM 932 C CA . SER A 1 130 ? 29.914 -6.448 31.565 1.00 91.94 130 SER A CA 1
ATOM 933 C C . SER A 1 130 ? 28.963 -5.413 32.178 1.00 91.94 130 SER A C 1
ATOM 935 O O . SER A 1 130 ? 29.350 -4.721 33.121 1.00 91.94 130 SER A O 1
ATOM 937 N N . ASP A 1 131 ? 27.734 -5.297 31.671 1.00 93.88 131 ASP A N 1
ATOM 938 C CA . ASP A 1 131 ? 26.705 -4.432 32.248 1.00 93.88 131 ASP A CA 1
ATOM 939 C C . ASP A 1 131 ? 26.086 -5.089 33.489 1.00 93.88 131 ASP A C 1
ATOM 941 O O . ASP A 1 131 ? 25.942 -4.439 34.526 1.00 93.88 131 ASP A O 1
ATOM 945 N N . TYR A 1 132 ? 25.804 -6.395 33.419 1.00 93.25 132 TYR A N 1
ATOM 946 C CA . TYR A 1 132 ? 25.319 -7.176 34.562 1.00 93.25 132 TYR A CA 1
ATOM 947 C C . TYR A 1 132 ? 26.351 -7.277 35.688 1.00 93.25 132 TYR A C 1
ATOM 949 O O . TYR A 1 132 ? 25.977 -7.220 36.854 1.00 93.25 132 TYR A O 1
ATOM 957 N N . ALA A 1 133 ? 27.651 -7.313 35.378 1.00 91.25 133 ALA A N 1
ATOM 958 C CA . ALA A 1 133 ? 28.705 -7.275 36.396 1.00 91.25 133 ALA A CA 1
ATOM 959 C C . ALA A 1 133 ? 28.671 -6.007 37.281 1.00 91.25 133 ALA A C 1
ATOM 961 O O . ALA A 1 133 ? 29.244 -5.998 38.369 1.00 91.25 133 ALA A O 1
ATOM 962 N N . LYS A 1 134 ? 28.001 -4.934 36.832 1.00 91.50 134 LYS A N 1
ATOM 963 C CA . LYS A 1 134 ? 27.880 -3.652 37.550 1.00 91.50 134 LYS A CA 1
ATOM 964 C C . LYS A 1 134 ? 26.559 -3.501 38.312 1.00 91.50 134 LYS A C 1
ATOM 966 O O . LYS A 1 134 ? 26.373 -2.484 38.977 1.00 91.50 134 LYS A O 1
ATOM 971 N N . GLN A 1 135 ? 25.620 -4.439 38.176 1.00 91.50 135 GLN A N 1
ATOM 972 C CA . GLN A 1 135 ? 24.249 -4.298 38.672 1.00 91.50 135 GLN A CA 1
ATOM 973 C C . GLN A 1 135 ? 23.779 -5.578 39.374 1.00 91.50 135 GLN A C 1
ATOM 975 O O . GLN A 1 135 ? 23.858 -6.665 38.816 1.00 91.50 135 GLN A O 1
ATOM 980 N N . ASP A 1 136 ? 23.209 -5.457 40.575 1.00 91.38 136 ASP A N 1
ATOM 981 C CA . ASP A 1 136 ? 22.583 -6.598 41.256 1.00 91.38 136 ASP A CA 1
ATOM 982 C C . ASP A 1 136 ? 21.138 -6.794 40.776 1.00 91.38 136 ASP A C 1
ATOM 984 O O . ASP A 1 136 ? 20.233 -6.055 41.185 1.00 91.38 136 ASP A O 1
ATOM 988 N N . VAL A 1 137 ? 20.931 -7.808 39.932 1.00 94.69 137 VAL A N 1
ATOM 989 C CA . VAL A 1 137 ? 19.628 -8.176 39.349 1.00 94.69 137 VAL A CA 1
ATOM 990 C C . VAL A 1 137 ? 19.038 -9.471 39.912 1.00 94.69 137 VAL A C 1
ATOM 992 O O . VAL A 1 137 ? 17.981 -9.902 39.451 1.00 94.69 137 VAL A O 1
ATOM 995 N N . LYS A 1 138 ? 19.675 -10.100 40.908 1.00 95.62 138 LYS A N 1
ATOM 996 C CA . LYS A 1 138 ? 19.229 -11.398 41.429 1.00 95.62 138 LYS A CA 1
ATOM 997 C C . LYS A 1 138 ? 17.836 -11.280 42.057 1.00 95.62 138 LYS A C 1
ATOM 999 O O . LYS A 1 138 ? 17.647 -10.541 43.020 1.00 95.62 138 LYS A O 1
ATOM 1004 N N . GLY A 1 139 ? 16.857 -12.006 41.512 1.00 93.69 139 GLY A N 1
ATOM 1005 C CA . GLY A 1 139 ? 15.454 -11.940 41.939 1.00 93.69 139 GLY A CA 1
ATOM 1006 C C . GLY A 1 139 ? 14.699 -10.689 41.466 1.00 93.69 139 GLY A C 1
ATOM 1007 O O . GLY A 1 139 ? 13.634 -10.389 42.002 1.00 93.69 139 GLY A O 1
ATOM 1008 N N . LYS A 1 140 ? 15.239 -9.936 40.496 1.00 94.44 140 LYS A N 1
ATOM 1009 C CA . LYS A 1 140 ? 14.704 -8.643 40.025 1.00 94.44 140 LYS A CA 1
ATOM 1010 C C . LYS A 1 140 ? 14.456 -8.657 38.515 1.00 94.44 140 LYS A C 1
ATOM 1012 O O . LYS A 1 140 ? 14.995 -9.498 37.798 1.00 94.44 140 LYS A O 1
ATOM 1017 N N . PHE A 1 141 ? 13.650 -7.722 38.021 1.00 95.12 141 PHE A N 1
ATOM 1018 C CA . PHE A 1 141 ? 13.512 -7.479 36.585 1.00 95.12 141 PHE A CA 1
ATOM 1019 C C . PHE A 1 141 ? 14.673 -6.625 36.069 1.00 95.12 141 PHE A C 1
ATOM 1021 O O . PHE A 1 141 ? 15.131 -5.701 36.748 1.00 95.12 141 PHE A O 1
ATOM 1028 N N . ALA A 1 142 ? 15.113 -6.896 34.843 1.00 95.44 142 ALA A N 1
ATOM 1029 C CA . ALA A 1 142 ? 16.126 -6.107 34.150 1.00 95.44 142 ALA A CA 1
ATOM 1030 C C . ALA A 1 142 ? 15.484 -5.223 33.067 1.00 95.44 142 ALA A C 1
ATOM 1032 O O . ALA A 1 142 ? 14.759 -5.725 32.212 1.00 95.44 142 ALA A O 1
ATOM 1033 N N . LEU A 1 143 ? 15.771 -3.919 33.083 1.00 95.25 143 LEU A N 1
ATOM 1034 C CA . LEU A 1 143 ? 15.453 -2.988 31.999 1.00 95.25 143 LEU A CA 1
ATOM 1035 C C . LEU A 1 143 ? 16.670 -2.863 31.078 1.00 95.25 143 LEU A C 1
ATOM 1037 O O . LEU A 1 143 ? 17.705 -2.327 31.485 1.00 95.25 143 LEU A O 1
ATOM 1041 N N . VAL A 1 144 ? 16.536 -3.358 29.851 1.00 95.81 144 VAL A N 1
ATOM 1042 C CA . VAL A 1 144 ? 17.623 -3.527 28.878 1.00 95.81 144 VAL A CA 1
ATOM 1043 C C . VAL A 1 144 ? 17.336 -2.686 27.636 1.00 95.81 144 VAL A C 1
ATOM 1045 O O . VAL A 1 144 ? 16.213 -2.679 27.147 1.00 95.81 144 VAL A O 1
ATOM 1048 N N . LEU A 1 145 ? 18.341 -2.013 27.084 1.00 93.94 145 LEU A N 1
ATOM 1049 C CA . LEU A 1 145 ? 18.269 -1.369 25.773 1.00 93.94 145 LEU A CA 1
ATOM 1050 C C . LEU A 1 145 ? 18.459 -2.389 24.645 1.00 93.94 145 LEU A C 1
ATOM 1052 O O . LEU A 1 145 ? 19.337 -3.266 24.701 1.00 93.94 145 LEU A O 1
ATOM 1056 N N . GLN A 1 146 ? 17.683 -2.229 23.575 1.00 89.75 146 GLN A N 1
ATOM 1057 C CA . GLN A 1 146 ? 17.980 -2.858 22.298 1.00 89.75 146 GLN A CA 1
ATOM 1058 C C . GLN A 1 146 ? 19.378 -2.416 21.840 1.00 89.75 146 GLN A C 1
ATOM 1060 O O . GLN A 1 146 ? 19.778 -1.265 21.973 1.00 89.75 146 GLN A O 1
ATOM 1065 N N . GLY A 1 147 ? 20.158 -3.376 21.357 1.00 85.31 147 GLY A N 1
ATOM 1066 C CA . GLY A 1 147 ? 21.505 -3.155 20.835 1.00 85.31 147 GLY A CA 1
ATOM 1067 C C . GLY A 1 147 ? 21.750 -4.095 19.663 1.00 85.31 147 GLY A C 1
ATOM 1068 O O . GLY A 1 147 ? 20.793 -4.600 19.077 1.00 85.31 147 GLY A O 1
ATOM 1069 N N . THR A 1 148 ? 23.016 -4.362 19.356 1.00 84.56 148 THR A N 1
ATOM 1070 C CA . THR A 1 148 ? 23.413 -5.259 18.258 1.00 84.56 148 THR A CA 1
ATOM 1071 C C . THR A 1 148 ? 23.258 -6.745 18.592 1.00 84.56 148 THR A C 1
ATOM 1073 O O . THR A 1 148 ? 23.123 -7.560 17.686 1.00 84.56 148 THR A O 1
ATOM 1076 N N . SER A 1 149 ? 23.253 -7.119 19.878 1.00 84.88 149 SER A N 1
ATOM 1077 C CA . SER A 1 149 ? 23.036 -8.503 20.316 1.00 84.88 149 SER A CA 1
ATOM 1078 C C . SER A 1 149 ? 21.567 -8.925 20.213 1.00 84.88 149 SER A C 1
ATOM 1080 O O . SER A 1 149 ? 20.651 -8.127 20.438 1.00 84.88 149 SER A O 1
ATOM 1082 N N . SER A 1 150 ? 21.340 -10.204 19.896 1.00 87.06 150 SER A N 1
ATOM 1083 C CA . SER A 1 150 ? 19.993 -10.759 19.747 1.00 87.06 150 SER A CA 1
ATOM 1084 C C . SER A 1 150 ? 19.227 -10.780 21.077 1.00 87.06 150 SER A C 1
ATOM 1086 O O . SER A 1 150 ? 19.809 -10.861 22.163 1.00 87.06 150 SER A O 1
ATOM 1088 N N . THR A 1 151 ? 17.892 -10.745 21.003 1.00 86.62 151 THR A N 1
ATOM 1089 C CA . THR A 1 151 ? 17.017 -10.850 22.185 1.00 86.62 151 THR A CA 1
ATOM 1090 C C . THR A 1 151 ? 17.264 -12.130 22.983 1.00 86.62 151 THR A C 1
ATOM 1092 O O . THR A 1 151 ? 17.232 -12.083 24.210 1.00 86.62 151 THR A O 1
ATOM 1095 N N . LEU A 1 152 ? 17.543 -13.251 22.304 1.00 87.94 152 LEU A N 1
ATOM 1096 C CA . LEU A 1 152 ? 17.842 -14.533 22.948 1.00 87.94 152 LEU A CA 1
ATOM 1097 C C . LEU A 1 152 ? 19.089 -14.413 23.834 1.00 87.94 152 LEU A C 1
ATOM 1099 O O . LEU A 1 152 ? 19.014 -14.683 25.029 1.00 87.94 152 LEU A O 1
ATOM 1103 N N . VAL A 1 153 ? 20.188 -13.889 23.280 1.00 90.31 153 VAL A N 1
ATOM 1104 C CA . VAL A 1 153 ? 21.445 -13.691 24.020 1.00 90.31 153 VAL A CA 1
ATOM 1105 C C . VAL A 1 153 ? 21.226 -12.788 25.235 1.00 90.31 153 VAL A C 1
ATOM 1107 O O . VAL A 1 153 ? 21.663 -13.113 26.336 1.00 90.31 153 VAL A O 1
ATOM 1110 N N . LYS A 1 154 ? 20.500 -11.674 25.079 1.00 91.31 154 LYS A N 1
ATOM 1111 C CA . LYS A 1 154 ? 20.189 -10.767 26.201 1.00 91.31 154 LYS A CA 1
ATOM 1112 C C . LYS A 1 154 ? 19.383 -11.464 27.304 1.00 91.31 154 LYS A C 1
ATOM 1114 O O . LYS A 1 154 ? 19.668 -11.272 28.485 1.00 91.31 154 LYS A O 1
ATOM 1119 N N . ALA A 1 155 ? 18.390 -12.273 26.933 1.00 91.38 155 ALA A N 1
ATOM 1120 C CA . ALA A 1 155 ? 17.566 -13.012 27.885 1.00 91.38 155 ALA A CA 1
ATOM 1121 C C . ALA A 1 155 ? 18.370 -14.086 28.639 1.00 91.38 155 ALA A C 1
ATOM 1123 O O . ALA A 1 155 ? 18.188 -14.255 29.846 1.00 91.38 155 ALA A O 1
ATOM 1124 N N . GLU A 1 156 ? 19.293 -14.771 27.962 1.00 91.81 156 GLU A N 1
ATOM 1125 C CA . GLU A 1 156 ? 20.201 -15.737 28.588 1.00 91.81 156 GLU A CA 1
ATOM 1126 C C . GLU A 1 156 ? 21.158 -15.073 29.582 1.00 91.81 156 GLU A C 1
ATOM 1128 O O . GLU A 1 156 ? 21.298 -15.560 30.704 1.00 91.81 156 GLU A O 1
ATOM 1133 N N . GLN A 1 157 ? 21.757 -13.933 29.220 1.00 94.19 157 GLN A N 1
ATOM 1134 C CA . GLN A 1 157 ? 22.625 -13.167 30.123 1.00 94.19 157 GLN A CA 1
ATOM 1135 C C . GLN A 1 157 ? 21.863 -12.701 31.372 1.00 94.19 157 GLN A C 1
ATOM 1137 O O . GLN A 1 157 ? 22.344 -12.861 32.495 1.00 94.19 157 GLN A O 1
ATOM 1142 N N . ALA A 1 158 ? 20.634 -12.207 31.195 1.00 95.56 158 ALA A N 1
ATOM 1143 C CA . ALA A 1 158 ? 19.762 -11.829 32.304 1.00 95.56 158 ALA A CA 1
ATOM 1144 C C . ALA A 1 158 ? 19.472 -13.016 33.236 1.00 95.56 158 ALA A C 1
ATOM 1146 O O . ALA A 1 158 ? 19.569 -12.890 34.459 1.00 95.56 158 ALA A O 1
ATOM 1147 N N . LYS A 1 159 ? 19.151 -14.181 32.658 1.00 94.00 159 LYS A N 1
ATOM 1148 C CA . LYS A 1 159 ? 18.878 -15.416 33.401 1.00 94.00 159 LYS A CA 1
ATOM 1149 C C . LYS A 1 159 ? 20.107 -15.884 34.186 1.00 94.00 159 LYS A C 1
ATOM 1151 O O . LYS A 1 159 ? 19.973 -16.217 35.360 1.00 94.00 159 LYS A O 1
ATOM 1156 N N . GLN A 1 160 ? 21.295 -15.872 33.576 1.00 94.06 160 GLN A N 1
ATOM 1157 C CA . GLN A 1 160 ? 22.558 -16.233 34.237 1.00 94.06 160 GLN A CA 1
ATOM 1158 C C . GLN A 1 160 ? 22.891 -15.291 35.403 1.00 94.06 160 GLN A C 1
ATOM 1160 O O . GLN A 1 160 ? 23.354 -15.744 36.447 1.00 94.06 160 GLN A O 1
ATOM 1165 N N . ALA A 1 161 ? 22.583 -13.998 35.266 1.00 95.12 161 ALA A N 1
ATOM 1166 C CA . ALA A 1 161 ? 22.719 -13.011 36.337 1.00 95.12 161 ALA A CA 1
ATOM 1167 C C . ALA A 1 161 ? 21.631 -13.125 37.433 1.00 95.12 161 ALA A C 1
ATOM 1169 O O . ALA A 1 161 ? 21.678 -12.411 38.436 1.00 95.12 161 ALA A O 1
ATOM 1170 N N . GLY A 1 162 ? 20.655 -14.027 37.273 1.00 95.00 162 GLY A N 1
ATOM 1171 C CA . GLY A 1 162 ? 19.598 -14.300 38.248 1.00 95.00 162 GLY A CA 1
ATOM 1172 C C . GLY A 1 162 ? 18.377 -13.383 38.152 1.00 95.00 162 GLY A C 1
ATOM 1173 O O . GLY A 1 162 ? 17.604 -13.324 39.111 1.00 95.00 162 GLY A O 1
ATOM 1174 N N . ALA A 1 163 ? 18.192 -12.664 37.041 1.00 96.00 163 ALA A N 1
ATOM 1175 C CA . ALA A 1 163 ? 16.989 -11.870 36.807 1.00 96.00 163 ALA A CA 1
ATOM 1176 C C . ALA A 1 163 ? 15.749 -12.766 36.649 1.00 96.00 163 ALA A C 1
ATOM 1178 O O . ALA A 1 163 ? 15.829 -13.872 36.117 1.00 96.00 163 ALA A O 1
ATOM 1179 N N . ILE A 1 164 ? 14.588 -12.265 37.076 1.00 94.50 164 ILE A N 1
ATOM 1180 C CA . ILE A 1 164 ? 13.293 -12.970 36.981 1.00 94.50 164 ILE A CA 1
ATOM 1181 C C . ILE A 1 164 ? 12.476 -12.575 35.741 1.00 94.50 164 ILE A C 1
ATOM 1183 O O . ILE A 1 164 ? 11.430 -13.160 35.477 1.00 94.50 164 ILE A O 1
ATOM 1187 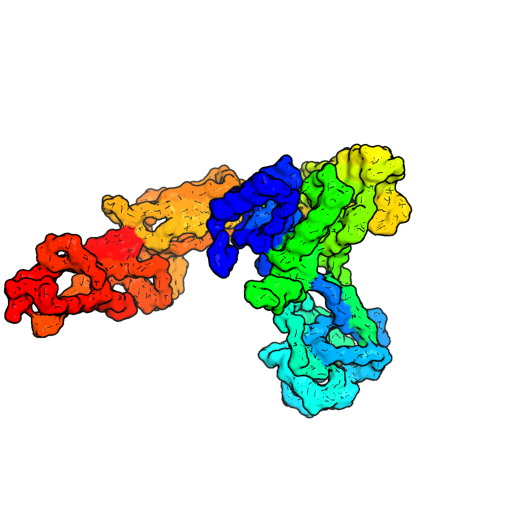N N . GLY A 1 165 ? 12.960 -11.603 34.964 1.00 94.69 165 GLY A N 1
ATOM 1188 C CA . GLY A 1 165 ? 12.387 -11.205 33.681 1.00 94.69 165 GLY A CA 1
ATOM 1189 C C . GLY A 1 165 ? 13.094 -9.997 33.067 1.00 94.69 165 GLY A C 1
ATOM 1190 O O . GLY A 1 165 ? 13.874 -9.314 33.739 1.00 94.69 165 GLY A O 1
ATOM 1191 N N . VAL A 1 166 ? 12.807 -9.718 31.796 1.00 95.12 166 VAL A N 1
ATOM 1192 C CA . VAL A 1 166 ? 13.409 -8.612 31.035 1.00 95.12 166 VAL A CA 1
ATOM 1193 C C . VAL A 1 166 ? 12.335 -7.708 30.434 1.00 95.12 166 VAL A C 1
ATOM 1195 O O . VAL A 1 166 ? 11.405 -8.169 29.774 1.00 95.12 166 VAL A O 1
ATOM 1198 N N . LEU A 1 167 ? 12.506 -6.402 30.627 1.00 94.94 167 LEU A N 1
ATOM 1199 C CA . LEU A 1 167 ? 11.829 -5.348 29.877 1.00 94.94 167 LEU A CA 1
ATOM 1200 C C . LEU A 1 167 ? 12.848 -4.797 28.873 1.00 94.94 167 LEU A C 1
ATOM 1202 O O . LEU A 1 167 ? 13.840 -4.182 29.261 1.00 94.94 167 LEU A O 1
ATOM 1206 N N . LEU A 1 168 ? 12.635 -5.054 27.587 1.00 94.00 168 LEU A N 1
ATOM 1207 C CA . LEU A 1 168 ? 13.528 -4.662 26.500 1.00 94.00 168 LEU A CA 1
ATOM 1208 C C . LEU A 1 168 ? 13.013 -3.383 25.835 1.00 94.00 168 LEU A C 1
ATOM 1210 O O . LEU A 1 168 ? 11.922 -3.372 25.283 1.00 94.00 168 LEU A O 1
ATOM 1214 N N . ILE A 1 169 ? 13.787 -2.305 25.855 1.00 93.38 169 ILE A N 1
ATOM 1215 C CA . ILE A 1 169 ? 13.442 -1.044 25.191 1.00 93.38 169 ILE A CA 1
ATOM 1216 C C . ILE A 1 169 ? 13.859 -1.130 23.726 1.00 93.38 169 ILE A C 1
ATOM 1218 O O . ILE A 1 169 ? 15.046 -1.273 23.445 1.00 93.38 169 ILE A O 1
ATOM 1222 N N . SER A 1 170 ? 12.902 -1.017 22.807 1.00 90.00 170 SER A N 1
ATOM 1223 C CA . SER A 1 170 ? 13.159 -0.992 21.366 1.00 90.00 170 SER A CA 1
ATOM 1224 C C . SER A 1 170 ? 13.940 0.257 20.930 1.00 90.00 170 SER A C 1
ATOM 1226 O O . SER A 1 170 ? 13.873 1.314 21.563 1.00 90.00 170 SER A O 1
ATOM 1228 N N . ASN A 1 171 ? 14.641 0.142 19.800 1.00 88.50 171 ASN A N 1
ATOM 1229 C CA . ASN A 1 171 ? 15.172 1.299 19.069 1.00 88.50 171 ASN A CA 1
ATOM 1230 C C . ASN A 1 171 ? 14.059 2.052 18.324 1.00 88.50 171 ASN A C 1
ATOM 1232 O O . ASN A 1 171 ? 14.210 3.224 17.996 1.00 88.50 171 ASN A O 1
ATOM 1236 N N . GLU A 1 172 ? 12.940 1.375 18.074 1.00 84.88 172 GLU A N 1
ATOM 1237 C CA . GLU A 1 172 ? 11.800 1.921 17.353 1.00 84.88 172 GLU A CA 1
ATOM 1238 C C . GLU A 1 172 ? 10.948 2.797 18.263 1.00 84.88 172 GLU A C 1
ATOM 1240 O O . GLU A 1 172 ? 10.642 2.428 19.404 1.00 84.88 172 GLU A O 1
ATOM 1245 N N . LYS A 1 173 ? 10.527 3.952 17.734 1.00 83.06 173 LYS A N 1
ATOM 1246 C CA . LYS A 1 173 ? 9.676 4.899 18.464 1.00 83.06 173 LYS A CA 1
ATOM 1247 C C . LYS A 1 173 ? 8.420 4.222 19.008 1.00 83.06 173 LYS A C 1
ATOM 1249 O O . LYS A 1 173 ? 8.044 4.498 20.144 1.00 83.06 173 LYS A O 1
ATOM 1254 N N . GLU A 1 174 ? 7.828 3.335 18.210 1.00 80.06 174 GLU A N 1
ATOM 1255 C CA . GLU A 1 174 ? 6.655 2.528 18.538 1.00 80.06 174 GLU A CA 1
ATOM 1256 C C . GLU A 1 174 ? 6.933 1.031 18.372 1.00 80.06 174 GLU A C 1
ATOM 1258 O O . GLU A 1 174 ? 7.928 0.634 17.768 1.00 80.06 174 GLU A O 1
ATOM 1263 N N . ILE A 1 175 ? 6.068 0.184 18.939 1.00 78.00 175 ILE A N 1
ATOM 1264 C CA . ILE A 1 175 ? 6.184 -1.267 18.756 1.00 78.00 175 ILE A CA 1
ATOM 1265 C C . ILE A 1 175 ? 5.838 -1.608 17.305 1.00 78.00 175 ILE A C 1
ATOM 1267 O O . ILE A 1 175 ? 4.686 -1.493 16.887 1.00 78.00 175 ILE A O 1
ATOM 1271 N N . ASN A 1 176 ? 6.836 -2.076 16.561 1.00 72.31 176 ASN A N 1
ATOM 1272 C CA . ASN A 1 176 ? 6.655 -2.594 15.213 1.00 72.31 176 ASN A CA 1
ATOM 1273 C C . ASN A 1 176 ? 6.382 -4.096 15.285 1.00 72.31 176 ASN A C 1
ATOM 1275 O O . ASN A 1 176 ? 7.231 -4.868 15.718 1.00 72.31 176 ASN A O 1
ATOM 1279 N N . ILE A 1 177 ? 5.199 -4.520 14.846 1.00 71.81 177 ILE A N 1
ATOM 1280 C CA . ILE A 1 177 ? 4.868 -5.941 14.755 1.00 71.81 177 ILE A CA 1
ATOM 1281 C C . ILE A 1 177 ? 5.467 -6.509 13.473 1.00 71.81 177 ILE A C 1
ATOM 1283 O O . ILE A 1 177 ? 4.948 -6.270 12.380 1.00 71.81 177 ILE A O 1
ATOM 1287 N N . THR A 1 178 ? 6.556 -7.261 13.622 1.00 65.12 178 THR A N 1
ATOM 1288 C CA . THR A 1 178 ? 7.129 -8.098 12.566 1.00 65.12 178 THR A CA 1
ATOM 1289 C C . THR A 1 178 ? 6.830 -9.579 12.833 1.00 65.12 178 THR A C 1
ATOM 1291 O O . THR A 1 178 ? 6.694 -9.990 13.992 1.00 65.12 178 THR A O 1
ATOM 1294 N N . PRO A 1 179 ? 6.725 -10.404 11.777 1.00 59.09 179 PRO A N 1
ATOM 1295 C CA . PRO A 1 179 ? 6.534 -11.850 11.897 1.00 59.09 179 PRO A CA 1
ATOM 1296 C C . PRO A 1 179 ? 7.517 -12.560 12.839 1.00 59.09 179 PRO A C 1
ATOM 1298 O O . PRO A 1 179 ? 7.135 -13.505 13.523 1.00 59.09 179 PRO A O 1
ATOM 1301 N N . GLU A 1 180 ? 8.761 -12.077 12.910 1.00 61.28 180 GLU A N 1
ATOM 1302 C CA . GLU A 1 180 ? 9.878 -12.667 13.667 1.00 61.28 180 GLU A CA 1
ATOM 1303 C C . GLU A 1 180 ? 9.708 -12.652 15.198 1.00 61.28 180 GLU A C 1
ATOM 1305 O O . GLU A 1 180 ? 10.501 -13.264 15.928 1.00 61.28 180 GLU A O 1
ATOM 1310 N N . TYR A 1 181 ? 8.725 -11.908 15.713 1.00 61.16 181 TYR A N 1
ATOM 1311 C CA . TYR A 1 181 ? 8.494 -11.789 17.156 1.00 61.16 181 TYR A CA 1
ATOM 1312 C C . TYR A 1 181 ? 7.642 -12.903 17.744 1.00 61.16 181 TYR A C 1
ATOM 1314 O O . TYR A 1 181 ? 7.635 -13.098 18.958 1.00 61.16 181 TYR A O 1
ATOM 1322 N N . PHE A 1 182 ? 6.955 -13.664 16.908 1.00 59.62 182 PHE A N 1
ATOM 1323 C CA . PHE A 1 182 ? 6.028 -14.676 17.368 1.00 59.62 182 PHE A CA 1
ATOM 1324 C C . PHE A 1 182 ? 6.605 -16.077 17.123 1.00 59.62 182 PHE A C 1
ATOM 1326 O O . PHE A 1 182 ? 7.001 -16.403 16.007 1.00 59.62 182 PHE A O 1
ATOM 1333 N N . GLY A 1 183 ? 6.644 -16.910 18.168 1.00 52.53 183 GLY A N 1
ATOM 1334 C CA . GLY A 1 183 ? 7.119 -18.299 18.069 1.00 52.53 183 GLY A CA 1
ATOM 1335 C C . GLY A 1 183 ? 8.523 -18.575 18.620 1.00 52.53 183 GLY A C 1
ATOM 1336 O O . GLY A 1 183 ? 9.059 -19.648 18.372 1.00 52.53 183 GLY A O 1
ATOM 1337 N N . ARG A 1 184 ? 9.128 -17.670 19.404 1.00 65.44 184 ARG A N 1
ATOM 1338 C CA . ARG A 1 184 ? 10.426 -17.934 20.060 1.00 65.44 184 ARG A CA 1
ATOM 1339 C C . ARG A 1 184 ? 10.268 -18.865 21.266 1.00 65.44 184 ARG A C 1
ATOM 1341 O O . ARG A 1 184 ? 10.210 -18.413 22.409 1.00 65.44 184 ARG A O 1
ATOM 1348 N N . GLU A 1 185 ? 10.185 -20.169 21.007 1.00 61.41 185 GLU A N 1
ATOM 1349 C CA . GLU A 1 185 ? 10.094 -21.211 22.046 1.00 61.41 185 GLU A CA 1
ATOM 1350 C C . GLU A 1 185 ? 11.360 -21.318 22.910 1.00 61.41 185 GLU A C 1
ATOM 1352 O O . GLU A 1 185 ? 11.304 -21.789 24.041 1.00 61.41 185 GLU A O 1
ATOM 1357 N N . GLU A 1 186 ? 12.490 -20.824 22.406 1.00 73.56 186 GLU A N 1
ATOM 1358 C CA . GLU A 1 186 ? 13.813 -2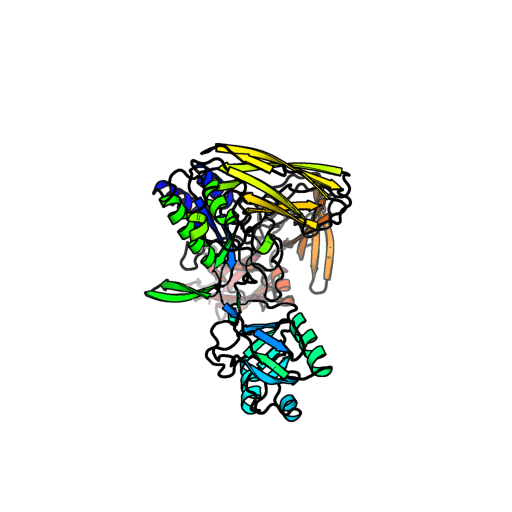0.982 23.018 1.00 73.56 186 GLU A CA 1
ATOM 1359 C C . GLU A 1 186 ? 14.053 -20.059 24.229 1.00 73.56 186 GLU A C 1
ATOM 1361 O O . GLU A 1 186 ? 14.957 -20.293 25.033 1.00 73.56 186 GLU A O 1
ATOM 1366 N N . ILE A 1 187 ? 13.241 -19.009 24.411 1.00 80.00 187 ILE A N 1
ATOM 1367 C CA . ILE A 1 187 ? 13.446 -18.030 25.487 1.00 80.00 187 ILE A CA 1
ATOM 1368 C C . ILE A 1 187 ? 12.707 -18.474 26.759 1.00 80.00 187 ILE A C 1
ATOM 1370 O O . ILE A 1 187 ? 11.514 -18.234 26.930 1.00 80.00 187 ILE A O 1
ATOM 1374 N N . ALA A 1 188 ? 13.445 -19.070 27.698 1.00 83.81 188 ALA A N 1
ATOM 1375 C CA . ALA A 1 188 ? 12.902 -19.576 28.967 1.00 83.81 188 ALA A CA 1
ATOM 1376 C C . ALA A 1 188 ? 12.573 -18.494 30.023 1.00 83.81 188 ALA A C 1
ATOM 1378 O O . ALA A 1 188 ? 11.959 -18.802 31.042 1.00 83.81 188 ALA A O 1
ATOM 1379 N N . LEU A 1 189 ? 13.030 -17.251 29.835 1.00 90.88 189 LEU A N 1
ATOM 1380 C CA . LEU A 1 189 ? 12.804 -16.134 30.761 1.00 90.88 189 LEU A CA 1
ATOM 1381 C C . LEU A 1 189 ? 11.637 -15.259 30.255 1.00 90.88 189 LEU A C 1
ATOM 1383 O O . LEU A 1 189 ? 11.554 -15.044 29.046 1.00 90.88 189 LEU A O 1
ATOM 1387 N N . PRO A 1 190 ? 10.750 -14.714 31.111 1.00 92.50 190 PRO A N 1
ATOM 1388 C CA . PRO A 1 190 ? 9.732 -13.762 30.665 1.00 92.50 190 PRO A CA 1
ATOM 1389 C C . PRO A 1 190 ? 10.377 -12.497 30.087 1.00 92.50 190 PRO A C 1
ATOM 1391 O O . PRO A 1 190 ? 11.148 -11.818 30.773 1.00 92.50 190 PRO A O 1
ATOM 1394 N N . VAL A 1 191 ? 10.081 -12.179 28.825 1.00 92.81 191 VAL A N 1
ATOM 1395 C CA . VAL A 1 191 ? 10.604 -10.993 28.130 1.00 92.81 191 VAL A CA 1
ATOM 1396 C C . VAL A 1 191 ? 9.456 -10.228 27.490 1.00 92.81 191 VAL A C 1
ATOM 1398 O O . VAL A 1 191 ? 8.665 -10.803 26.745 1.00 92.81 191 VAL A O 1
ATOM 1401 N N . MET A 1 192 ? 9.391 -8.920 27.738 1.00 91.38 192 MET A N 1
ATOM 1402 C CA . MET A 1 192 ? 8.494 -8.012 27.024 1.00 91.38 192 MET A CA 1
ATOM 1403 C C . MET A 1 192 ? 9.286 -6.885 26.369 1.00 91.38 192 MET A C 1
ATOM 1405 O O . MET A 1 192 ? 10.234 -6.369 26.961 1.00 91.38 192 MET A O 1
ATOM 1409 N N . GLN A 1 193 ? 8.892 -6.483 25.165 1.00 90.88 193 GLN A N 1
ATOM 1410 C CA . GLN A 1 193 ? 9.446 -5.326 24.476 1.00 90.88 193 GLN A CA 1
ATOM 1411 C C . GLN A 1 193 ? 8.571 -4.094 24.698 1.00 90.88 193 GLN A C 1
ATOM 1413 O O . GLN A 1 193 ? 7.352 -4.149 24.549 1.00 90.88 193 GLN A O 1
ATOM 1418 N N . LEU A 1 194 ? 9.202 -2.972 25.016 1.00 91.56 194 LEU A N 1
ATOM 1419 C CA . LEU A 1 194 ? 8.589 -1.656 25.110 1.00 91.56 194 LEU A CA 1
ATOM 1420 C C . LEU A 1 194 ? 8.984 -0.829 23.890 1.00 91.56 194 LEU A C 1
ATOM 1422 O O . LEU A 1 194 ? 10.103 -0.948 23.385 1.00 91.56 194 LEU A O 1
ATOM 1426 N N . SER A 1 195 ? 8.090 0.056 23.457 1.00 88.94 195 SER A N 1
ATOM 1427 C CA . SER A 1 195 ? 8.451 1.121 22.522 1.00 88.94 195 SER A CA 1
ATOM 1428 C C . SER A 1 195 ? 9.553 2.005 23.112 1.00 88.94 195 SER A C 1
ATOM 1430 O O . SER A 1 195 ? 9.672 2.114 24.338 1.00 88.94 195 SER A O 1
ATOM 1432 N N . ASN A 1 196 ? 10.350 2.665 22.268 1.00 89.56 196 ASN A N 1
ATOM 1433 C CA . ASN A 1 196 ? 11.361 3.607 22.747 1.00 89.56 196 ASN A CA 1
ATOM 1434 C C . ASN A 1 196 ? 10.723 4.719 23.596 1.00 89.56 196 ASN A C 1
ATOM 1436 O O . ASN A 1 196 ? 11.232 5.042 24.667 1.00 89.56 196 ASN A O 1
ATOM 1440 N N . THR A 1 197 ? 9.548 5.212 23.181 1.00 88.56 197 THR A N 1
ATOM 1441 C CA . THR A 1 197 ? 8.766 6.220 23.913 1.00 88.56 197 THR A CA 1
ATOM 1442 C C . THR A 1 197 ? 8.464 5.774 25.350 1.00 88.56 197 THR A C 1
ATOM 1444 O O . THR A 1 197 ? 8.814 6.473 26.303 1.00 88.56 197 THR A O 1
ATOM 1447 N N . ASN A 1 198 ? 7.869 4.588 25.533 1.00 88.31 198 ASN A N 1
ATOM 1448 C CA . ASN A 1 198 ? 7.552 4.074 26.870 1.00 88.31 198 ASN A CA 1
ATOM 1449 C C . ASN A 1 198 ? 8.813 3.691 27.654 1.00 88.31 198 ASN A C 1
ATOM 1451 O O . ASN A 1 198 ? 8.867 3.874 28.871 1.00 88.31 198 ASN A O 1
ATOM 1455 N N . GLY A 1 199 ? 9.827 3.160 26.971 1.00 90.81 199 GLY A N 1
ATOM 1456 C CA . GLY A 1 199 ? 11.081 2.721 27.570 1.00 90.81 199 GLY A CA 1
ATOM 1457 C C . GLY A 1 199 ? 11.919 3.864 28.140 1.00 90.81 199 GLY A C 1
ATOM 1458 O O . GLY A 1 199 ? 12.389 3.766 29.274 1.00 90.81 199 GLY A O 1
ATOM 1459 N N . GLU A 1 200 ? 12.076 4.966 27.405 1.00 89.25 200 GLU A N 1
ATOM 1460 C CA . GLU A 1 200 ? 12.800 6.147 27.890 1.00 89.25 200 GLU A CA 1
ATOM 1461 C C . GLU A 1 200 ? 12.030 6.867 29.006 1.00 89.25 200 GLU A C 1
ATOM 1463 O O . GLU A 1 200 ? 12.631 7.323 29.984 1.00 89.25 200 GLU A O 1
ATOM 1468 N N . GLU A 1 201 ? 10.694 6.912 28.941 1.00 88.56 201 GLU A N 1
ATOM 1469 C CA . GLU A 1 201 ? 9.873 7.395 30.057 1.00 88.56 201 GLU A CA 1
ATOM 1470 C C . GLU A 1 201 ? 10.095 6.542 31.316 1.00 88.56 201 GLU A C 1
ATOM 1472 O O . GLU A 1 201 ? 10.390 7.077 32.390 1.00 88.56 201 GLU A O 1
ATOM 1477 N N . LEU A 1 202 ? 10.030 5.213 31.182 1.00 88.75 202 LEU A N 1
ATOM 1478 C CA . LEU A 1 202 ? 10.275 4.270 32.271 1.00 88.75 202 LEU A CA 1
ATOM 1479 C C . LEU A 1 202 ? 11.677 4.442 32.863 1.00 88.75 202 LEU A C 1
ATOM 1481 O O . LEU A 1 202 ? 11.819 4.558 34.080 1.00 88.75 202 LEU A O 1
ATOM 1485 N N . LYS A 1 203 ? 12.707 4.507 32.016 1.00 88.88 203 LYS A N 1
ATOM 1486 C CA . LYS A 1 203 ? 14.108 4.709 32.410 1.00 88.88 203 LYS A CA 1
ATOM 1487 C C . LYS A 1 203 ? 14.294 6.007 33.202 1.00 88.88 203 LYS A C 1
ATOM 1489 O O . LYS A 1 203 ? 14.963 6.010 34.238 1.00 88.88 203 LYS A O 1
ATOM 1494 N N . ASN A 1 204 ? 13.645 7.095 32.787 1.00 86.12 204 ASN A N 1
ATOM 1495 C CA . ASN A 1 204 ? 13.637 8.362 33.524 1.00 86.12 204 ASN A CA 1
ATOM 1496 C C . ASN A 1 204 ? 12.907 8.266 34.872 1.00 86.12 204 ASN A C 1
ATOM 1498 O O . ASN A 1 204 ? 13.316 8.894 35.850 1.00 86.12 204 ASN A O 1
ATOM 1502 N N . LEU A 1 205 ? 11.828 7.486 34.953 1.00 84.31 205 LEU A N 1
ATOM 1503 C CA . LEU A 1 205 ? 11.078 7.305 36.195 1.00 84.31 205 LEU A CA 1
ATOM 1504 C C . LEU A 1 205 ? 11.843 6.453 37.210 1.00 84.31 205 LEU A C 1
ATOM 1506 O O . LEU A 1 205 ? 11.919 6.846 38.371 1.00 84.31 205 LEU A O 1
ATOM 1510 N N . ILE A 1 206 ? 12.464 5.344 36.802 1.00 81.81 206 ILE A N 1
ATOM 1511 C CA . ILE A 1 206 ? 13.192 4.461 37.735 1.00 81.81 206 ILE A CA 1
ATOM 1512 C C . ILE A 1 206 ? 14.531 5.035 38.206 1.00 81.81 206 ILE A C 1
ATOM 1514 O O . ILE A 1 206 ? 15.053 4.617 39.239 1.00 81.81 206 ILE A O 1
ATOM 1518 N N . THR A 1 207 ? 15.093 5.994 37.466 1.00 74.19 207 THR A N 1
ATOM 1519 C CA . THR A 1 207 ? 16.282 6.745 37.894 1.00 74.19 207 THR A CA 1
ATOM 1520 C C . THR A 1 207 ? 15.935 7.853 38.893 1.00 74.19 207 THR A C 1
ATOM 1522 O O . THR A 1 207 ? 16.777 8.202 39.714 1.00 74.19 207 THR A O 1
ATOM 1525 N N . LYS A 1 208 ? 14.695 8.371 38.875 1.00 71.00 208 LYS A N 1
ATOM 1526 C CA . LYS A 1 208 ? 14.229 9.479 39.735 1.00 71.00 208 LYS A CA 1
ATOM 1527 C C . LYS A 1 208 ? 13.337 9.058 40.917 1.00 71.00 208 LYS A C 1
ATOM 1529 O O . LYS A 1 208 ? 13.216 9.823 41.870 1.00 71.00 208 LYS A O 1
ATOM 1534 N N . ARG A 1 209 ? 12.657 7.905 40.858 1.00 66.88 209 ARG A N 1
ATOM 1535 C CA . ARG A 1 209 ? 11.637 7.439 41.830 1.00 66.88 209 ARG A CA 1
ATOM 1536 C C . ARG A 1 209 ? 11.925 6.019 42.350 1.00 66.88 209 ARG A C 1
ATOM 1538 O O . ARG A 1 209 ? 12.980 5.447 42.092 1.00 66.88 209 ARG A O 1
ATOM 1545 N N . LYS A 1 210 ? 10.974 5.446 43.110 1.00 64.69 210 LYS A N 1
ATOM 1546 C CA . LYS A 1 210 ? 10.991 4.040 43.557 1.00 64.69 210 LYS A CA 1
ATOM 1547 C C . LYS A 1 210 ? 11.169 3.099 42.359 1.00 64.69 210 LYS A C 1
ATOM 1549 O O . LYS A 1 210 ? 10.491 3.241 41.348 1.00 64.69 210 LYS A O 1
ATOM 1554 N N . LYS A 1 211 ? 12.037 2.101 42.525 1.00 80.44 211 LYS A N 1
ATOM 1555 C CA . LYS A 1 211 ? 12.422 1.122 41.496 1.00 80.44 211 LYS A CA 1
ATOM 1556 C C . LYS A 1 211 ? 11.480 -0.082 41.405 1.00 80.44 211 LYS A C 1
ATOM 1558 O O . LYS A 1 211 ? 11.829 -1.065 40.768 1.00 80.44 211 LYS A O 1
ATOM 1563 N N . ASN A 1 212 ? 10.330 -0.049 42.073 1.00 89.00 212 ASN A N 1
ATOM 1564 C CA . ASN A 1 212 ? 9.437 -1.202 42.130 1.00 89.00 212 ASN A CA 1
ATOM 1565 C C . ASN A 1 212 ? 8.387 -1.109 41.024 1.00 89.00 212 ASN A C 1
ATOM 1567 O O . ASN A 1 212 ? 7.777 -0.053 40.834 1.00 89.00 212 ASN A O 1
ATOM 1571 N N . ILE A 1 213 ? 8.163 -2.224 40.338 1.00 91.25 213 ILE A N 1
ATOM 1572 C CA . ILE A 1 213 ? 7.072 -2.424 39.394 1.00 91.25 213 ILE A CA 1
ATOM 1573 C C . ILE A 1 213 ? 6.133 -3.505 39.914 1.00 91.25 213 ILE A C 1
ATOM 1575 O O . ILE A 1 213 ? 6.560 -4.419 40.617 1.00 91.25 213 ILE A O 1
ATOM 1579 N N . LYS A 1 214 ? 4.867 -3.411 39.526 1.00 92.12 214 LYS A N 1
ATOM 1580 C CA . LYS A 1 214 ? 3.858 -4.438 39.747 1.00 92.12 214 LYS A CA 1
ATOM 1581 C C . LYS A 1 214 ? 3.377 -4.952 38.404 1.00 92.12 214 LYS A C 1
ATOM 1583 O O . LYS A 1 214 ? 2.892 -4.161 37.596 1.00 92.12 214 LYS A O 1
ATOM 1588 N N . ILE A 1 215 ? 3.506 -6.255 38.171 1.00 92.69 215 ILE A N 1
ATOM 1589 C CA . ILE A 1 215 ? 2.971 -6.898 36.967 1.00 92.69 215 ILE A CA 1
ATOM 1590 C C . ILE A 1 215 ? 1.445 -6.974 37.083 1.00 92.69 215 ILE A C 1
ATOM 1592 O O . ILE A 1 215 ? 0.911 -7.457 38.085 1.00 92.69 215 ILE A O 1
ATOM 1596 N N . GLY A 1 216 ? 0.751 -6.471 36.067 1.00 90.94 216 GLY A N 1
ATOM 1597 C CA . GLY A 1 216 ? -0.699 -6.526 35.941 1.00 90.94 216 GLY A CA 1
ATOM 1598 C C . GLY A 1 216 ? -1.162 -7.700 35.082 1.00 90.94 216 GLY A C 1
ATOM 1599 O O . GLY A 1 216 ? -0.361 -8.446 34.520 1.00 90.94 216 GLY A O 1
ATOM 1600 N N . GLN A 1 217 ? -2.480 -7.863 34.982 1.00 90.12 217 GLN A N 1
ATOM 1601 C CA . GLN A 1 217 ? -3.061 -8.833 34.058 1.00 90.12 217 GLN A CA 1
ATOM 1602 C C . GLN A 1 217 ? -2.735 -8.442 32.608 1.00 90.12 217 GLN A C 1
ATOM 1604 O O . GLN A 1 217 ? -2.735 -7.244 32.300 1.00 90.12 217 GLN A O 1
ATOM 1609 N N . PRO A 1 218 ? -2.465 -9.410 31.716 1.00 89.19 218 PRO A N 1
ATOM 1610 C CA . PRO A 1 218 ? -2.261 -9.106 30.312 1.00 89.19 218 PRO A CA 1
ATOM 1611 C C . PRO A 1 218 ? -3.504 -8.480 29.674 1.00 89.19 218 PRO A C 1
ATOM 1613 O O . PRO A 1 218 ? -4.627 -8.948 29.879 1.00 89.19 218 PRO A O 1
ATOM 1616 N N . ASN A 1 219 ? -3.294 -7.458 28.850 1.00 88.25 219 ASN A N 1
ATOM 1617 C CA . ASN A 1 219 ? -4.339 -6.863 28.029 1.00 88.25 219 ASN A CA 1
ATOM 1618 C C . ASN A 1 219 ? -4.399 -7.575 26.680 1.00 88.25 219 ASN A C 1
ATOM 1620 O O . ASN A 1 219 ? -3.384 -7.756 26.013 1.00 88.25 219 ASN A O 1
ATOM 1624 N N . LYS A 1 220 ? -5.598 -7.985 26.269 1.00 88.12 220 LYS A N 1
ATOM 1625 C CA . LYS A 1 220 ? -5.823 -8.566 24.945 1.00 88.12 220 LYS A CA 1
ATOM 1626 C C . LYS A 1 220 ? -5.919 -7.454 23.906 1.00 88.12 220 LYS A C 1
ATOM 1628 O O . LYS A 1 220 ? -6.889 -6.697 23.922 1.00 88.12 220 LYS A O 1
ATOM 1633 N N . THR A 1 221 ? -4.935 -7.393 23.016 1.00 87.25 221 THR A N 1
ATOM 1634 C CA . THR A 1 221 ? -4.802 -6.317 22.029 1.00 87.25 221 THR A CA 1
ATOM 1635 C C . THR A 1 221 ? -4.560 -6.895 20.640 1.00 87.25 221 THR A C 1
ATOM 1637 O O . THR A 1 221 ? -3.698 -7.753 20.447 1.00 87.25 221 THR A O 1
ATOM 1640 N N . GLU A 1 222 ? -5.326 -6.420 19.662 1.00 91.69 222 GLU A N 1
ATOM 1641 C CA . GLU A 1 222 ? -5.088 -6.632 18.237 1.00 91.69 222 GLU A CA 1
ATOM 1642 C C . GLU A 1 222 ? -4.368 -5.414 17.654 1.00 91.69 222 GLU A C 1
ATOM 1644 O O . GLU A 1 222 ? -4.791 -4.276 17.861 1.00 91.69 222 GLU A O 1
ATOM 1649 N N . LEU A 1 223 ? -3.296 -5.646 16.902 1.00 91.50 223 LEU A N 1
ATOM 1650 C CA . LEU A 1 223 ? -2.491 -4.590 16.291 1.00 91.50 223 LEU A CA 1
ATOM 1651 C C . LEU A 1 223 ? -2.502 -4.711 14.774 1.00 91.50 223 LEU A C 1
ATOM 1653 O O . LEU A 1 223 ? -2.691 -5.797 14.234 1.00 91.50 223 LEU A O 1
ATOM 1657 N N . ILE A 1 224 ? -2.266 -3.606 14.074 1.00 93.31 224 ILE A N 1
ATOM 1658 C CA . ILE A 1 224 ? -2.062 -3.633 12.622 1.00 93.31 224 ILE A CA 1
ATOM 1659 C C . ILE A 1 224 ? -0.669 -4.200 12.325 1.00 93.31 224 ILE A C 1
ATOM 1661 O O . ILE A 1 224 ? 0.316 -3.780 12.936 1.00 93.31 224 ILE A O 1
ATOM 1665 N N . GLY A 1 225 ? -0.579 -5.146 11.386 1.00 91.69 225 GLY A N 1
ATOM 1666 C CA . GLY A 1 225 ? 0.705 -5.637 10.888 1.00 91.69 225 GLY A CA 1
ATOM 1667 C C . GLY A 1 225 ? 1.458 -4.498 10.204 1.00 91.69 225 GLY A C 1
ATOM 1668 O O . GLY A 1 225 ? 0.885 -3.807 9.365 1.00 91.69 225 GLY A O 1
ATOM 1669 N N . ASN A 1 226 ? 2.728 -4.272 10.553 1.00 89.62 226 ASN A N 1
ATOM 1670 C CA . ASN A 1 226 ? 3.453 -3.093 10.062 1.00 89.62 226 ASN A CA 1
ATOM 1671 C C . ASN A 1 226 ? 3.600 -3.082 8.529 1.00 89.62 226 ASN A C 1
ATOM 1673 O O . ASN A 1 226 ? 3.529 -2.017 7.920 1.00 89.62 226 ASN A O 1
ATOM 1677 N N . PHE A 1 227 ? 3.732 -4.274 7.939 1.00 91.62 227 PHE A N 1
ATOM 1678 C CA . PHE A 1 227 ? 3.761 -4.501 6.494 1.00 91.62 227 PHE A CA 1
ATOM 1679 C C . PHE A 1 227 ? 2.422 -4.191 5.814 1.00 91.62 227 PHE A C 1
ATOM 1681 O O . PHE A 1 227 ? 2.395 -4.001 4.612 1.00 91.62 227 PHE A O 1
ATOM 1688 N N . SER A 1 228 ? 1.293 -4.151 6.533 1.00 95.62 228 SER A N 1
ATOM 1689 C CA . SER A 1 228 ? -0.010 -3.936 5.900 1.00 95.62 228 SER A CA 1
ATOM 1690 C C . SER A 1 228 ? -0.006 -2.591 5.180 1.00 95.62 228 SER A C 1
ATOM 1692 O O . SER A 1 228 ? 0.116 -1.542 5.825 1.00 95.62 228 SER A O 1
ATOM 1694 N N . SER A 1 229 ? -0.160 -2.639 3.857 1.00 96.31 229 SER A N 1
ATOM 1695 C CA . SER A 1 229 ? -0.189 -1.455 3.007 1.00 96.31 229 SER A CA 1
ATOM 1696 C C . SER A 1 229 ? -1.242 -0.455 3.464 1.00 96.31 229 SER A C 1
ATOM 1698 O O . SER A 1 229 ? -2.237 -0.808 4.110 1.00 96.31 229 SER A O 1
ATOM 1700 N N . ARG A 1 230 ? -1.017 0.812 3.126 1.00 95.88 230 ARG A N 1
ATOM 1701 C CA . ARG A 1 230 ? -1.805 1.956 3.578 1.00 95.88 230 ARG A CA 1
ATOM 1702 C C . ARG A 1 230 ? -2.230 2.806 2.399 1.00 95.88 230 ARG A C 1
ATOM 1704 O O . ARG A 1 230 ? -1.470 3.013 1.456 1.00 95.88 230 ARG A O 1
ATOM 1711 N N . GLY A 1 231 ? -3.435 3.348 2.492 1.00 94.19 231 GLY A N 1
ATOM 1712 C CA . GLY A 1 231 ? -3.918 4.338 1.548 1.00 94.19 231 GLY A CA 1
ATOM 1713 C C . GLY A 1 231 ? -3.164 5.675 1.640 1.00 94.19 231 GLY A C 1
ATOM 1714 O O . GLY A 1 231 ? -2.194 5.818 2.397 1.00 94.19 231 GLY A O 1
ATOM 1715 N N . PRO A 1 232 ? -3.642 6.689 0.907 1.00 92.81 232 PRO A N 1
ATOM 1716 C CA . PRO A 1 232 ? -4.815 6.636 0.027 1.00 92.81 232 PRO A CA 1
ATOM 1717 C C . PRO A 1 232 ? -4.588 5.821 -1.257 1.00 92.81 232 PRO A C 1
ATOM 1719 O O . PRO A 1 232 ? -3.451 5.570 -1.661 1.00 92.81 232 PRO A O 1
ATOM 1722 N N . SER A 1 233 ? -5.681 5.430 -1.914 1.00 90.62 233 SER A N 1
ATOM 1723 C CA . SER A 1 233 ? -5.632 5.044 -3.332 1.00 90.62 233 SER A CA 1
ATOM 1724 C C . SER A 1 233 ? -5.293 6.278 -4.166 1.00 90.62 233 SER A C 1
ATOM 1726 O O . SER A 1 233 ? -5.909 7.329 -3.964 1.00 90.62 233 SER A O 1
ATOM 1728 N N . GLN A 1 234 ? -4.362 6.170 -5.118 1.00 85.06 234 GLN A N 1
ATOM 1729 C CA . GLN A 1 234 ? -4.127 7.274 -6.054 1.00 85.06 234 GLN A CA 1
ATOM 1730 C C . GLN A 1 234 ? -5.346 7.462 -6.962 1.00 85.06 234 GLN A C 1
ATOM 1732 O O . GLN A 1 234 ? -6.132 6.530 -7.153 1.00 85.06 234 GLN A O 1
ATOM 1737 N N . GLU A 1 235 ? -5.507 8.692 -7.462 1.00 80.69 235 GLU A N 1
ATOM 1738 C CA . GLU A 1 235 ? -6.589 9.165 -8.342 1.00 80.69 235 GLU A CA 1
ATOM 1739 C C . GLU A 1 235 ? -7.995 9.168 -7.715 1.00 80.69 235 GLU A C 1
ATOM 1741 O O . GLU A 1 235 ? -8.667 10.198 -7.745 1.00 80.69 235 GLU A O 1
ATOM 1746 N N . SER A 1 236 ? -8.435 8.074 -7.085 1.00 86.06 236 SER A N 1
ATOM 1747 C CA . SER A 1 236 ? -9.725 8.013 -6.379 1.00 86.06 236 SER A CA 1
ATOM 1748 C C . SER A 1 236 ? -9.696 8.731 -5.026 1.00 86.06 236 SER A C 1
ATOM 1750 O O . SER A 1 236 ? -10.739 9.128 -4.502 1.00 86.06 236 SER A O 1
ATOM 1752 N N . TRP A 1 237 ? -8.501 8.892 -4.440 1.00 90.06 237 TRP A N 1
ATOM 1753 C CA . TRP A 1 237 ? -8.280 9.459 -3.106 1.00 90.06 237 TRP A CA 1
ATOM 1754 C C . TRP A 1 237 ? -9.076 8.742 -2.013 1.00 90.06 237 TRP A C 1
ATOM 1756 O O . TRP A 1 237 ? -9.362 9.340 -0.977 1.00 90.06 237 TRP A O 1
ATOM 1766 N N . LEU A 1 238 ? -9.493 7.496 -2.246 1.00 93.06 238 LEU A N 1
ATOM 1767 C CA . LEU A 1 238 ? -10.272 6.718 -1.290 1.00 93.06 238 LEU A CA 1
ATOM 1768 C C . LEU A 1 238 ? -9.409 6.251 -0.122 1.00 93.06 238 LEU A C 1
ATOM 1770 O O . LEU A 1 238 ? -8.196 6.039 -0.242 1.00 93.06 238 LEU A O 1
ATOM 1774 N N . ILE A 1 239 ? -10.072 6.049 1.016 1.00 96.50 239 ILE A N 1
ATOM 1775 C CA . ILE A 1 239 ? -9.459 5.412 2.176 1.00 96.50 239 ILE A CA 1
ATOM 1776 C C . ILE A 1 239 ? -9.362 3.918 1.884 1.00 96.50 239 ILE A C 1
ATOM 1778 O O . ILE A 1 239 ? -10.367 3.257 1.619 1.00 96.50 239 ILE A O 1
ATOM 1782 N N . LYS A 1 240 ? -8.135 3.403 1.951 1.00 96.50 240 LYS A N 1
ATOM 1783 C CA . LYS A 1 240 ? -7.808 1.986 1.830 1.00 96.50 240 LYS A CA 1
ATOM 1784 C C . LYS A 1 240 ? -6.843 1.594 2.957 1.00 96.50 240 LYS A C 1
ATOM 1786 O O . LYS A 1 240 ? -6.005 2.427 3.304 1.00 96.50 240 LYS A O 1
ATOM 1791 N N . PRO A 1 241 ? -6.952 0.393 3.553 1.00 98.06 241 PRO A N 1
ATOM 1792 C CA . PRO A 1 241 ? -7.958 -0.640 3.277 1.00 98.06 241 PRO A CA 1
ATOM 1793 C C . PRO A 1 241 ? -9.378 -0.206 3.679 1.00 98.06 241 PRO A C 1
ATOM 1795 O O . PRO A 1 241 ? -9.561 0.822 4.326 1.00 98.06 241 PRO A O 1
ATOM 1798 N N . ASP A 1 242 ? -10.395 -0.978 3.296 1.00 98.19 242 ASP A N 1
ATOM 1799 C CA . ASP A 1 242 ? -11.781 -0.724 3.712 1.00 98.19 242 ASP A CA 1
ATOM 1800 C C . ASP A 1 242 ? -12.032 -1.198 5.151 1.00 98.19 242 ASP A C 1
ATOM 1802 O O . ASP A 1 242 ? -12.701 -0.519 5.941 1.00 98.19 242 ASP A O 1
ATOM 1806 N N . VAL A 1 243 ? -11.470 -2.362 5.481 1.00 98.75 243 VAL A N 1
ATOM 1807 C CA . VAL A 1 243 ? -11.519 -3.040 6.782 1.00 98.75 243 VAL A CA 1
ATOM 1808 C C . VAL A 1 243 ? -10.208 -3.794 7.015 1.00 98.75 243 VAL A C 1
ATOM 1810 O O . VAL A 1 243 ? -9.411 -3.975 6.094 1.00 98.75 243 VAL A O 1
ATOM 1813 N N . VAL A 1 244 ? -9.989 -4.280 8.234 1.00 98.69 244 VAL A N 1
ATOM 1814 C CA . VAL A 1 244 ? -8.890 -5.206 8.536 1.00 98.69 244 VAL A CA 1
ATOM 1815 C C . VAL A 1 244 ? -9.404 -6.518 9.106 1.00 98.69 244 VAL A C 1
ATOM 1817 O O . VAL A 1 244 ? -10.493 -6.583 9.682 1.00 98.69 244 VAL A O 1
ATOM 1820 N N . ALA A 1 245 ? -8.609 -7.568 8.938 1.00 98.62 245 ALA A N 1
ATOM 1821 C CA . ALA A 1 245 ? -8.849 -8.888 9.506 1.00 98.62 245 ALA A CA 1
ATOM 1822 C C . ALA A 1 245 ? -7.521 -9.535 9.938 1.00 98.62 245 ALA A C 1
ATOM 1824 O O . ALA A 1 245 ? -6.457 -9.077 9.506 1.00 98.62 245 ALA A O 1
ATOM 1825 N N . PRO A 1 246 ? -7.548 -10.591 10.772 1.00 97.25 246 PRO A N 1
ATOM 1826 C CA . PRO A 1 246 ? -6.333 -11.288 11.172 1.00 97.25 246 PRO A CA 1
ATOM 1827 C C . PRO A 1 246 ? -5.570 -11.832 9.957 1.00 97.25 246 PRO A C 1
ATOM 1829 O O . PRO A 1 246 ? -6.087 -12.658 9.210 1.00 97.25 246 PRO A O 1
ATOM 1832 N N . GLY A 1 247 ? -4.339 -11.360 9.775 1.00 95.62 247 GLY A N 1
ATOM 1833 C CA . GLY A 1 247 ? -3.431 -11.738 8.688 1.00 95.62 247 GLY A CA 1
ATOM 1834 C C . GLY A 1 247 ? -1.982 -11.928 9.137 1.00 95.62 247 GLY A C 1
ATOM 1835 O O . GLY A 1 247 ? -1.109 -12.148 8.309 1.00 95.62 247 GLY A O 1
ATOM 1836 N N . VAL A 1 248 ? -1.699 -11.832 10.436 1.00 92.00 248 VAL A N 1
ATOM 1837 C CA . VAL A 1 248 ? -0.381 -12.111 11.024 1.00 92.00 248 VAL A CA 1
ATOM 1838 C C . VAL A 1 248 ? -0.473 -13.438 11.770 1.00 92.00 248 VAL A C 1
ATOM 1840 O O . VAL A 1 248 ? -1.403 -13.612 12.559 1.00 92.00 248 VAL A O 1
ATOM 1843 N N . GLN A 1 249 ? 0.493 -14.335 11.554 1.00 88.69 249 GLN A N 1
ATOM 1844 C CA . GLN A 1 249 ? 0.591 -15.644 12.214 1.00 88.69 249 GLN A CA 1
ATOM 1845 C C . GLN A 1 249 ? -0.606 -16.568 11.960 1.00 88.69 249 GLN A C 1
ATOM 1847 O O . GLN A 1 249 ? -1.065 -17.275 12.856 1.00 88.69 249 GLN A O 1
ATOM 1852 N N . ILE A 1 250 ? -1.141 -16.561 10.742 1.00 92.38 250 ILE A N 1
ATOM 1853 C CA . ILE A 1 250 ? -2.308 -17.378 10.418 1.00 92.38 250 ILE A CA 1
ATOM 1854 C C . ILE A 1 250 ? -1.841 -18.761 9.983 1.00 92.38 250 ILE A C 1
ATOM 1856 O O . ILE A 1 250 ? -1.226 -18.905 8.927 1.00 92.38 250 ILE A O 1
ATOM 1860 N N . THR A 1 251 ? -2.138 -19.772 10.799 1.00 92.94 251 THR A N 1
ATOM 1861 C CA . THR A 1 251 ? -1.914 -21.178 10.453 1.00 92.94 251 THR A CA 1
ATOM 1862 C C . THR A 1 251 ? -2.973 -21.649 9.464 1.00 92.94 251 THR A C 1
ATOM 1864 O O . THR A 1 251 ? -4.171 -21.551 9.738 1.00 92.94 251 THR A O 1
ATOM 1867 N N . SER A 1 252 ? -2.544 -22.173 8.319 1.00 95.69 252 SER A N 1
ATOM 1868 C CA . SER A 1 252 ? -3.436 -22.738 7.304 1.00 95.69 252 SER A CA 1
ATOM 1869 C C . SER A 1 252 ? -2.772 -23.899 6.564 1.00 95.69 252 SER A C 1
ATOM 1871 O O . SER A 1 252 ? -1.634 -24.260 6.855 1.00 95.69 252 SER A O 1
ATOM 1873 N N . THR A 1 253 ? -3.506 -24.516 5.644 1.00 95.56 253 THR A N 1
ATOM 1874 C CA . THR A 1 253 ? -3.060 -25.679 4.873 1.00 95.56 253 THR A CA 1
ATOM 1875 C C . THR A 1 253 ? -2.008 -25.304 3.831 1.00 95.56 253 THR A C 1
ATOM 1877 O O . THR A 1 253 ? -2.193 -24.335 3.096 1.00 95.56 253 THR A O 1
ATOM 1880 N N . VAL A 1 254 ? -0.973 -26.132 3.695 1.00 92.25 254 VAL A N 1
ATOM 1881 C CA . VAL A 1 254 ? 0.045 -26.064 2.631 1.00 92.25 254 VAL A CA 1
ATOM 1882 C C . VAL A 1 254 ? 0.070 -27.379 1.828 1.00 92.25 254 VAL A C 1
ATOM 1884 O O . VAL A 1 254 ? -0.536 -28.369 2.262 1.00 92.25 254 VAL A O 1
ATOM 1887 N N . PRO A 1 255 ? 0.718 -27.438 0.643 1.00 90.31 255 PRO A N 1
ATOM 1888 C CA . PRO A 1 255 ? 0.777 -28.659 -0.157 1.00 90.31 255 PRO A CA 1
ATOM 1889 C C . PRO A 1 255 ? 1.244 -29.887 0.633 1.00 90.31 255 PRO A C 1
ATOM 1891 O O . PRO A 1 255 ? 1.970 -29.786 1.619 1.00 90.31 255 PRO A O 1
ATOM 1894 N N . ARG A 1 256 ? 0.845 -31.076 0.163 1.00 92.12 256 ARG A N 1
ATOM 1895 C CA . ARG A 1 256 ? 1.174 -32.374 0.790 1.00 92.12 256 ARG A CA 1
ATOM 1896 C C . ARG A 1 256 ? 0.592 -32.563 2.203 1.00 92.12 256 ARG A C 1
ATOM 1898 O O . ARG A 1 256 ? 1.111 -33.361 2.975 1.00 92.12 256 ARG A O 1
ATOM 1905 N N . GLY A 1 257 ? -0.514 -31.880 2.513 1.00 91.44 257 GLY A N 1
ATOM 1906 C CA . GLY A 1 257 ? -1.294 -32.087 3.742 1.00 91.44 257 GLY A CA 1
ATOM 1907 C C . GLY A 1 257 ? -0.702 -31.439 4.997 1.00 91.44 257 GLY A C 1
ATOM 1908 O O . GLY A 1 257 ? -1.100 -31.797 6.104 1.00 91.44 257 GLY A O 1
ATOM 1909 N N . GLY A 1 258 ? 0.253 -30.520 4.835 1.00 94.94 258 GLY A N 1
ATOM 1910 C CA . GLY A 1 258 ? 0.883 -29.805 5.941 1.00 94.94 258 GLY A CA 1
ATOM 1911 C C . GLY A 1 258 ? 0.072 -28.606 6.433 1.00 94.94 258 GLY A C 1
ATOM 1912 O O . GLY A 1 258 ? -0.904 -28.185 5.806 1.00 94.94 258 GLY A O 1
ATOM 1913 N N . TYR A 1 259 ? 0.535 -28.026 7.540 1.00 95.19 259 TYR A N 1
ATOM 1914 C CA . TYR A 1 259 ? 0.054 -26.755 8.070 1.00 95.19 259 TYR A CA 1
ATOM 1915 C C . TYR A 1 259 ? 1.236 -25.858 8.407 1.00 95.19 259 TYR A C 1
ATOM 1917 O O . TYR A 1 259 ? 2.159 -26.290 9.094 1.00 95.19 259 TYR A O 1
ATOM 1925 N N . GLU A 1 260 ? 1.174 -24.607 7.968 1.00 90.00 260 GLU A N 1
ATOM 1926 C CA . GLU A 1 260 ? 2.199 -23.605 8.248 1.00 90.00 260 GLU A CA 1
ATOM 1927 C C . GLU A 1 260 ? 1.559 -22.264 8.592 1.00 90.00 260 GLU A C 1
ATOM 1929 O O . GLU A 1 260 ? 0.420 -21.972 8.214 1.00 90.00 260 GLU A O 1
ATOM 1934 N N . SER A 1 261 ? 2.296 -21.452 9.350 1.00 89.19 261 SER A N 1
ATOM 1935 C CA . SER A 1 261 ? 1.883 -20.105 9.728 1.00 89.19 261 SER A CA 1
ATOM 1936 C C . SER A 1 261 ? 2.471 -19.080 8.770 1.00 89.19 261 SER A C 1
ATOM 1938 O O . SER A 1 261 ? 3.688 -18.915 8.703 1.00 89.19 261 SER A O 1
ATOM 1940 N N . HIS A 1 262 ? 1.602 -18.330 8.097 1.00 89.94 262 HIS A N 1
ATOM 1941 C CA . HIS A 1 262 ? 1.996 -17.253 7.191 1.00 89.94 262 HIS A CA 1
ATOM 1942 C C . HIS A 1 262 ? 1.531 -15.882 7.687 1.00 89.94 262 HIS A C 1
ATOM 1944 O O . HIS A 1 262 ? 0.705 -15.750 8.596 1.00 89.94 262 HIS A O 1
ATOM 1950 N N . ASN A 1 263 ? 2.104 -14.842 7.084 1.00 90.88 263 ASN A N 1
ATOM 1951 C CA . ASN A 1 263 ? 1.792 -13.447 7.356 1.00 90.88 263 ASN A CA 1
ATOM 1952 C C . ASN A 1 263 ? 1.518 -12.747 6.030 1.00 90.88 263 ASN A C 1
ATOM 1954 O O . ASN A 1 263 ? 2.249 -12.958 5.067 1.00 90.88 263 ASN A O 1
ATOM 1958 N N . GLY A 1 264 ? 0.498 -11.899 5.996 1.00 93.31 264 GLY A N 1
ATOM 1959 C CA . GLY A 1 264 ? 0.167 -11.111 4.821 1.00 93.31 264 GLY A CA 1
ATOM 1960 C C . GLY A 1 264 ? -1.276 -10.633 4.840 1.00 93.31 264 GLY A C 1
ATOM 1961 O O . GLY A 1 264 ? -2.161 -11.257 5.432 1.00 93.31 264 GLY A O 1
ATOM 1962 N N . THR A 1 265 ? -1.549 -9.555 4.111 1.00 96.81 265 THR A N 1
ATOM 1963 C CA . THR A 1 265 ? -2.929 -9.203 3.739 1.00 96.81 265 THR A CA 1
ATOM 1964 C C . THR A 1 265 ? -3.581 -10.322 2.921 1.00 96.81 265 THR A C 1
ATOM 1966 O O . THR A 1 265 ? -4.788 -10.532 3.028 1.00 96.81 265 THR A O 1
ATOM 1969 N N . SER A 1 266 ? -2.773 -11.137 2.235 1.00 96.00 266 SER A N 1
ATOM 1970 C CA . SER A 1 266 ? -3.152 -12.398 1.589 1.00 96.00 266 SER A CA 1
ATOM 1971 C C . SER A 1 266 ? -3.816 -13.416 2.524 1.00 96.00 266 SER A C 1
ATOM 1973 O O . SER A 1 266 ? -4.607 -14.226 2.046 1.00 96.00 266 SER A O 1
ATOM 1975 N N . MET A 1 267 ? -3.529 -13.376 3.833 1.00 96.88 267 MET A N 1
ATOM 1976 C CA . MET A 1 267 ? -4.139 -14.240 4.856 1.00 96.88 267 MET A CA 1
ATOM 1977 C C . MET A 1 267 ? -5.376 -13.589 5.489 1.00 96.88 267 MET A C 1
ATOM 1979 O O . MET A 1 267 ? -6.273 -14.292 5.949 1.00 96.88 267 MET A O 1
ATOM 1983 N N . ALA A 1 268 ? -5.451 -12.255 5.480 1.00 98.25 268 ALA A N 1
ATOM 1984 C CA . ALA A 1 268 ? -6.595 -11.496 5.980 1.00 98.25 268 ALA A CA 1
ATOM 1985 C C . ALA A 1 268 ? -7.775 -11.494 4.990 1.00 98.25 268 ALA A C 1
ATOM 1987 O O . ALA A 1 268 ? -8.923 -11.661 5.401 1.00 98.25 268 ALA A O 1
ATOM 1988 N N . ALA A 1 269 ? -7.504 -11.343 3.689 1.00 98.44 269 ALA A N 1
ATOM 1989 C CA . ALA A 1 269 ? -8.517 -11.348 2.631 1.00 98.44 269 ALA A CA 1
ATOM 1990 C C . ALA A 1 269 ? -9.462 -12.572 2.677 1.00 98.44 269 ALA A C 1
ATOM 1992 O O . ALA A 1 269 ? -10.677 -12.358 2.745 1.00 98.44 269 ALA A O 1
ATOM 1993 N N . PRO A 1 270 ? -8.982 -13.832 2.768 1.00 98.19 270 PRO A N 1
ATOM 1994 C CA . PRO A 1 270 ? -9.874 -14.992 2.790 1.00 98.19 270 PRO A CA 1
ATOM 1995 C C . PRO A 1 270 ? -10.761 -15.060 4.043 1.00 98.19 270 PRO A C 1
ATOM 1997 O O . PRO A 1 270 ? -11.872 -15.586 3.968 1.00 98.19 270 PRO A O 1
ATOM 2000 N N . GLN A 1 271 ? -10.342 -14.475 5.173 1.00 98.06 271 GLN A N 1
ATOM 2001 C CA . GLN A 1 271 ? -11.194 -14.359 6.368 1.00 98.06 271 GLN A CA 1
ATOM 2002 C C . GLN A 1 271 ? -12.417 -13.477 6.084 1.00 98.06 271 GLN A C 1
ATOM 2004 O O . GLN A 1 271 ? -13.546 -13.808 6.452 1.00 98.06 271 GLN A O 1
ATOM 2009 N N . VAL A 1 272 ? -12.201 -12.356 5.391 1.00 98.75 272 VAL A N 1
ATOM 2010 C CA . VAL A 1 272 ? -13.279 -11.450 4.981 1.00 98.75 272 VAL A CA 1
ATOM 2011 C C . VAL A 1 272 ? -14.125 -12.080 3.875 1.00 98.75 272 VAL A C 1
ATOM 2013 O O . VAL A 1 272 ? -15.344 -11.954 3.924 1.00 98.75 272 VAL A O 1
ATOM 2016 N N . ALA A 1 273 ? -13.531 -12.814 2.931 1.00 98.69 273 ALA A N 1
ATOM 2017 C CA . ALA A 1 273 ? -14.279 -13.546 1.906 1.00 98.69 273 ALA A CA 1
ATOM 2018 C C . ALA A 1 273 ? -15.249 -14.567 2.524 1.00 98.69 273 ALA A C 1
ATOM 2020 O O . ALA A 1 273 ? -16.424 -14.601 2.155 1.00 98.69 273 ALA A O 1
ATOM 2021 N N . GLY A 1 274 ? -14.802 -15.321 3.535 1.00 98.44 274 GLY A N 1
ATOM 2022 C CA . GLY A 1 274 ? -15.674 -16.205 4.311 1.00 98.44 274 GLY A CA 1
ATOM 2023 C C . GLY A 1 274 ? -16.801 -15.451 5.027 1.00 98.44 274 GLY A C 1
ATOM 2024 O O . GLY A 1 274 ? -17.955 -15.875 4.984 1.00 98.44 274 GLY A O 1
ATOM 2025 N N . ALA A 1 275 ? -16.505 -14.291 5.625 1.00 98.50 275 ALA A N 1
ATOM 2026 C CA . ALA A 1 275 ? -17.524 -13.446 6.249 1.00 98.50 275 ALA A CA 1
ATOM 2027 C C . ALA A 1 275 ? -18.566 -12.934 5.238 1.00 98.50 275 ALA A C 1
ATOM 2029 O O . ALA A 1 275 ? -19.760 -12.953 5.527 1.00 98.50 275 ALA A O 1
ATOM 2030 N N . VAL A 1 276 ? -18.135 -12.514 4.045 1.00 98.50 276 VAL A N 1
ATOM 2031 C CA . VAL A 1 276 ? -19.029 -12.082 2.960 1.00 98.50 276 VAL A CA 1
ATOM 2032 C C . VAL A 1 276 ? -19.931 -13.229 2.512 1.00 98.50 276 VAL A C 1
ATOM 2034 O O . VAL A 1 276 ? -21.130 -13.013 2.354 1.00 98.50 276 VAL A O 1
ATOM 2037 N N . ALA A 1 277 ? -19.390 -14.441 2.354 1.00 98.12 277 ALA A N 1
ATOM 2038 C CA . ALA A 1 277 ? -20.180 -15.613 1.984 1.00 98.12 277 ALA A CA 1
ATOM 2039 C C . ALA A 1 277 ? -21.289 -15.901 3.014 1.00 98.12 277 ALA A C 1
ATOM 2041 O O . ALA A 1 277 ? -22.442 -16.106 2.635 1.00 98.12 277 ALA A O 1
ATOM 2042 N N . LEU A 1 278 ? -20.976 -15.822 4.314 1.00 97.75 278 LEU A N 1
ATOM 2043 C CA . LEU A 1 278 ? -21.965 -15.977 5.389 1.00 97.75 278 LEU A CA 1
ATOM 2044 C C . LEU A 1 278 ? -23.037 -14.879 5.357 1.00 97.75 278 LEU A C 1
ATOM 2046 O O . LEU A 1 278 ? -24.228 -15.170 5.451 1.00 97.75 278 LEU A O 1
ATOM 2050 N N . LEU A 1 279 ? -22.633 -13.616 5.197 1.00 97.94 279 LEU A N 1
ATOM 2051 C CA . LEU A 1 279 ? -23.579 -12.501 5.124 1.00 97.94 279 LEU A CA 1
ATOM 2052 C C . LEU A 1 279 ? -24.496 -12.614 3.904 1.00 97.94 279 LEU A C 1
ATOM 2054 O O . LEU A 1 279 ? -25.685 -12.338 4.017 1.00 97.94 279 LEU A O 1
ATOM 2058 N N . ARG A 1 280 ? -23.975 -13.064 2.761 1.00 96.31 280 ARG A N 1
ATOM 2059 C CA . ARG A 1 280 ? -24.770 -13.286 1.551 1.00 96.31 280 ARG A CA 1
ATOM 2060 C C . ARG A 1 280 ? -25.721 -14.471 1.695 1.00 96.31 280 ARG A C 1
ATOM 2062 O O . ARG A 1 280 ? -26.850 -14.388 1.231 1.00 96.31 280 ARG A O 1
ATOM 2069 N N . GLN A 1 281 ? -25.324 -15.532 2.398 1.00 96.00 281 GLN A N 1
ATOM 2070 C CA . GLN A 1 281 ? -26.238 -16.625 2.738 1.00 96.00 281 GLN A CA 1
ATOM 2071 C C . GLN A 1 281 ? -27.413 -16.132 3.601 1.00 96.00 281 GLN A C 1
ATOM 2073 O O . GLN A 1 281 ? -28.550 -16.551 3.398 1.00 96.00 281 GLN A O 1
ATOM 2078 N N . MET A 1 282 ? -27.149 -15.237 4.557 1.00 96.19 282 MET A N 1
ATOM 2079 C CA . MET A 1 282 ? -28.182 -14.645 5.416 1.00 96.19 282 MET A CA 1
ATOM 2080 C C . MET A 1 282 ? -29.033 -13.594 4.698 1.00 96.19 282 MET A C 1
ATOM 2082 O O . MET A 1 282 ? -30.213 -13.426 5.012 1.00 96.19 282 MET A O 1
ATOM 2086 N N . HIS A 1 283 ? -28.437 -12.886 3.743 1.00 94.50 283 HIS A N 1
ATOM 2087 C CA . HIS A 1 283 ? -29.059 -11.803 2.999 1.00 94.50 283 HIS A CA 1
ATOM 2088 C C . HIS A 1 283 ? -28.789 -11.942 1.490 1.00 94.50 283 HIS A C 1
ATOM 2090 O O . HIS A 1 283 ? -27.987 -11.180 0.944 1.00 94.50 283 HIS A O 1
ATOM 2096 N N . PRO A 1 284 ? -29.469 -12.878 0.797 1.00 94.50 284 PRO A N 1
ATOM 2097 C CA . PRO A 1 284 ? -29.216 -13.155 -0.623 1.00 94.50 284 PRO A CA 1
ATOM 2098 C C . PRO A 1 284 ? -29.426 -11.944 -1.539 1.00 94.50 284 PRO A C 1
ATOM 2100 O O . PRO A 1 284 ? -28.766 -11.822 -2.566 1.00 94.50 284 PRO A O 1
ATOM 2103 N N . ASP A 1 285 ? -30.302 -11.021 -1.132 1.00 92.56 285 ASP A N 1
ATOM 2104 C CA . ASP A 1 285 ? -30.646 -9.816 -1.893 1.00 92.56 285 ASP A CA 1
ATOM 2105 C C . ASP A 1 285 ? -29.708 -8.627 -1.617 1.00 92.56 285 ASP A C 1
ATOM 2107 O O . ASP A 1 285 ? -29.905 -7.539 -2.165 1.00 92.56 285 ASP A O 1
ATOM 2111 N N . TRP A 1 286 ? -28.716 -8.774 -0.729 1.00 95.06 286 TRP A N 1
ATOM 2112 C CA . TRP A 1 286 ? -27.790 -7.681 -0.441 1.00 95.06 286 TRP A CA 1
ATOM 2113 C C . TRP A 1 286 ? -26.795 -7.469 -1.576 1.00 95.06 286 TRP A C 1
ATOM 2115 O O . TRP A 1 286 ? -26.107 -8.385 -2.030 1.00 95.06 286 TRP A O 1
ATOM 2125 N N . THR A 1 287 ? -26.649 -6.208 -1.975 1.00 94.25 287 THR A N 1
ATOM 2126 C CA . THR A 1 287 ? -25.625 -5.800 -2.934 1.00 94.25 287 THR A CA 1
ATOM 2127 C C . THR A 1 287 ? -24.228 -5.869 -2.315 1.00 94.25 287 THR A C 1
ATOM 2129 O O . THR A 1 287 ? -24.058 -5.797 -1.094 1.00 94.25 287 THR A O 1
ATOM 2132 N N . THR A 1 288 ? -23.196 -5.911 -3.160 1.00 94.00 288 THR A N 1
ATOM 2133 C CA . THR A 1 288 ? -21.790 -5.809 -2.732 1.00 94.00 288 THR A CA 1
ATOM 2134 C C . THR A 1 288 ? -21.539 -4.593 -1.836 1.00 94.00 288 THR A C 1
ATOM 2136 O O . THR A 1 288 ? -20.850 -4.696 -0.824 1.00 94.00 288 THR A O 1
ATOM 2139 N N . GLU A 1 289 ? -22.156 -3.450 -2.144 1.00 94.88 289 GLU A N 1
ATOM 2140 C CA . GLU A 1 289 ? -22.036 -2.238 -1.331 1.00 94.88 289 GLU A CA 1
ATOM 2141 C C . GLU A 1 289 ? -22.679 -2.400 0.061 1.00 94.88 289 GLU A C 1
ATOM 2143 O O . GLU A 1 289 ? -22.142 -1.902 1.049 1.00 94.88 289 GLU A O 1
ATOM 2148 N N . GLN A 1 290 ? -23.806 -3.115 0.169 1.00 96.88 290 GLN A N 1
ATOM 2149 C CA . GLN A 1 290 ? -24.449 -3.404 1.457 1.00 96.88 290 GLN A CA 1
ATOM 2150 C C . GLN A 1 290 ? -23.624 -4.382 2.298 1.00 96.88 290 GLN A C 1
ATOM 2152 O O . GLN A 1 290 ? -23.438 -4.136 3.487 1.00 96.88 290 GLN A O 1
ATOM 2157 N N . LEU A 1 291 ? -23.068 -5.433 1.684 1.00 97.50 291 LEU A N 1
ATOM 2158 C CA . LEU A 1 291 ? -22.156 -6.378 2.345 1.00 97.50 291 LEU A CA 1
ATOM 2159 C C . LEU A 1 291 ? -20.905 -5.656 2.873 1.00 97.50 291 LEU A C 1
ATOM 2161 O O . LEU A 1 291 ? -20.535 -5.801 4.041 1.00 97.50 291 LEU A O 1
ATOM 2165 N N . LYS A 1 292 ? -20.301 -4.805 2.036 1.00 97.06 292 LYS A N 1
ATOM 2166 C CA . LYS A 1 292 ? -19.160 -3.952 2.393 1.00 97.06 292 LYS A CA 1
ATOM 2167 C C . LYS A 1 292 ? -19.498 -2.997 3.544 1.00 97.06 292 LYS A C 1
ATOM 2169 O O . LYS A 1 292 ? -18.724 -2.884 4.495 1.00 97.06 292 LYS A O 1
ATOM 2174 N N . ALA A 1 293 ? -20.660 -2.346 3.498 1.00 97.81 293 ALA A N 1
ATOM 2175 C CA . ALA A 1 293 ? -21.119 -1.448 4.554 1.00 97.81 293 ALA A CA 1
ATOM 2176 C C . ALA A 1 293 ? -21.410 -2.182 5.867 1.00 97.81 293 ALA A C 1
ATOM 2178 O O . ALA A 1 293 ? -21.029 -1.685 6.919 1.00 97.81 293 ALA A O 1
ATOM 2179 N N . ALA A 1 294 ? -22.009 -3.374 5.829 1.00 98.25 294 ALA A N 1
ATOM 2180 C CA . ALA A 1 294 ? -22.289 -4.160 7.029 1.00 98.25 294 ALA A CA 1
ATOM 2181 C C . ALA A 1 294 ? -21.003 -4.514 7.789 1.00 98.25 294 ALA A C 1
ATOM 2183 O O . ALA A 1 294 ? -20.929 -4.326 9.004 1.00 98.25 294 ALA A O 1
ATOM 2184 N N . LEU A 1 295 ? -19.967 -4.958 7.069 1.00 98.62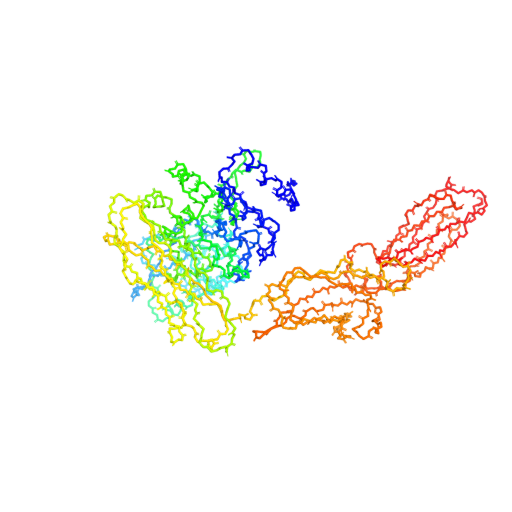 295 LEU A N 1
ATOM 2185 C CA . LEU A 1 295 ? -18.650 -5.245 7.644 1.00 98.62 295 LEU A CA 1
ATOM 2186 C C . LEU A 1 295 ? -17.980 -3.985 8.203 1.00 98.62 295 LEU A C 1
ATOM 2188 O O . LEU A 1 295 ? -17.453 -4.007 9.312 1.00 98.62 295 LEU A O 1
ATOM 2192 N N . ALA A 1 296 ? -18.022 -2.880 7.458 1.00 98.38 296 ALA A N 1
ATOM 2193 C CA . ALA A 1 296 ? -17.379 -1.629 7.841 1.00 98.38 296 ALA A CA 1
ATOM 2194 C C . ALA A 1 296 ? -18.079 -0.909 9.007 1.00 98.38 296 ALA A C 1
ATOM 2196 O O . ALA A 1 296 ? -17.431 -0.515 9.973 1.00 98.38 296 ALA A O 1
ATOM 2197 N N . ASN A 1 297 ? -19.404 -0.755 8.952 1.00 98.25 297 ASN A N 1
ATOM 2198 C CA . ASN A 1 297 ? -20.198 -0.042 9.957 1.00 98.25 297 ASN A CA 1
ATOM 2199 C C . ASN A 1 297 ? -20.161 -0.721 11.334 1.00 98.25 297 ASN A C 1
ATOM 2201 O O . ASN A 1 297 ? -20.421 -0.063 12.340 1.00 98.25 297 ASN A O 1
ATOM 2205 N N . THR A 1 298 ? -19.855 -2.021 11.373 1.00 97.81 298 THR A N 1
ATOM 2206 C CA . THR A 1 298 ? -19.793 -2.833 12.598 1.00 97.81 298 THR A CA 1
ATOM 2207 C C . THR A 1 298 ? -18.366 -3.157 13.045 1.00 97.81 298 THR A C 1
ATOM 2209 O O . THR A 1 298 ? -18.173 -3.846 14.053 1.00 97.81 298 THR A O 1
ATOM 2212 N N . ALA A 1 299 ? -17.362 -2.652 12.324 1.00 98.19 299 ALA A N 1
ATOM 2213 C CA . ALA A 1 299 ? -15.961 -2.896 12.611 1.00 98.19 299 ALA A CA 1
ATOM 2214 C C . ALA A 1 299 ? -15.513 -2.265 13.943 1.00 98.19 299 ALA A C 1
ATOM 2216 O O . ALA A 1 299 ? -15.952 -1.186 14.347 1.00 98.19 299 ALA A O 1
ATOM 2217 N N . LYS A 1 300 ? -14.586 -2.938 14.630 1.00 97.00 300 LYS A N 1
ATOM 2218 C CA . LYS A 1 300 ? -13.919 -2.442 15.837 1.00 97.00 300 LYS A CA 1
ATOM 2219 C C . LYS A 1 300 ? -12.746 -1.549 15.435 1.00 97.00 300 LYS A C 1
ATOM 2221 O O . LYS A 1 300 ? -11.772 -2.031 14.861 1.00 97.00 300 LYS A O 1
ATOM 2226 N N . THR A 1 301 ? -12.794 -0.270 15.803 1.00 96.25 301 THR A N 1
ATOM 2227 C CA . THR A 1 301 ? -11.631 0.626 15.708 1.00 96.25 301 THR A CA 1
ATOM 2228 C C . THR A 1 301 ? -10.473 0.068 16.538 1.00 96.25 301 THR A C 1
ATOM 2230 O O . THR A 1 301 ? -10.608 -0.116 17.749 1.00 96.25 301 THR A O 1
ATOM 2233 N N . LEU A 1 302 ? -9.336 -0.180 15.894 1.00 95.50 302 LEU A N 1
ATOM 2234 C CA . LEU A 1 302 ? -8.111 -0.626 16.542 1.00 95.50 302 LEU A CA 1
ATOM 2235 C C . LEU A 1 302 ? -7.276 0.554 17.039 1.00 95.50 302 LEU A C 1
ATOM 2237 O O . LEU A 1 302 ? -7.291 1.656 16.472 1.00 95.50 302 LEU A O 1
ATOM 2241 N N . LYS A 1 303 ? -6.510 0.273 18.089 1.00 91.50 303 LYS A N 1
ATOM 2242 C CA . LYS A 1 303 ? -5.559 1.181 18.720 1.00 91.50 303 LYS A CA 1
ATOM 2243 C C . LYS A 1 303 ? -4.207 0.500 18.872 1.00 91.50 303 LYS A C 1
ATOM 2245 O O . LYS A 1 303 ? -4.143 -0.725 18.930 1.00 91.50 303 LYS A O 1
ATOM 2250 N N . ASP A 1 304 ? -3.151 1.296 18.946 1.00 85.62 304 ASP A N 1
ATOM 2251 C CA . ASP A 1 304 ? -1.829 0.808 19.314 1.00 85.62 304 ASP A CA 1
ATOM 2252 C C . ASP A 1 304 ? -1.742 0.490 20.821 1.00 85.62 304 ASP A C 1
ATOM 2254 O O . ASP A 1 304 ? -2.669 0.718 21.603 1.00 85.62 304 ASP A O 1
ATOM 2258 N N . VAL A 1 305 ? -0.588 -0.022 21.242 1.00 80.25 305 VAL A N 1
ATOM 2259 C CA . VAL A 1 305 ? -0.298 -0.371 22.644 1.00 80.25 305 VAL A CA 1
ATOM 2260 C C . VAL A 1 305 ? -0.292 0.825 23.607 1.00 80.25 305 VAL A C 1
ATOM 2262 O O . VAL A 1 305 ? -0.306 0.632 24.823 1.00 80.25 305 VAL A O 1
ATOM 2265 N N . ASN A 1 306 ? -0.267 2.050 23.080 1.00 78.94 306 ASN A N 1
ATOM 2266 C CA . ASN A 1 306 ? -0.335 3.295 23.841 1.00 78.94 306 ASN A CA 1
ATOM 2267 C C . ASN A 1 306 ? -1.747 3.896 23.837 1.00 78.94 306 ASN A C 1
ATOM 2269 O O . ASN A 1 306 ? -1.912 5.041 24.256 1.00 78.94 306 ASN A O 1
ATOM 2273 N N . GLU A 1 307 ? -2.753 3.147 23.374 1.00 83.69 307 GLU A N 1
ATOM 2274 C CA . GLU A 1 307 ? -4.146 3.577 23.238 1.00 83.69 307 GLU A CA 1
ATOM 2275 C C . GLU A 1 307 ? -4.396 4.654 22.167 1.00 83.69 307 GLU A C 1
ATOM 2277 O O . GLU A 1 307 ? -5.500 5.217 22.108 1.00 83.69 307 GLU A O 1
ATOM 2282 N N . ASN A 1 308 ? -3.431 4.913 21.279 1.00 87.19 308 ASN A N 1
ATOM 2283 C CA . ASN A 1 308 ? -3.643 5.802 20.142 1.00 87.19 308 ASN A CA 1
ATOM 2284 C C . ASN A 1 308 ? -4.441 5.073 19.064 1.00 87.19 308 ASN A C 1
ATOM 2286 O O . ASN A 1 308 ? -4.134 3.943 18.694 1.00 87.19 308 ASN A O 1
ATOM 2290 N N . THR A 1 309 ? -5.457 5.730 18.515 1.00 92.12 309 THR A N 1
ATOM 2291 C CA . THR A 1 309 ? -6.231 5.166 17.400 1.00 92.12 309 THR A CA 1
ATOM 2292 C C . THR A 1 309 ? -5.371 5.115 16.140 1.00 92.12 309 THR A C 1
ATOM 2294 O O . THR A 1 309 ? -4.761 6.121 15.780 1.00 92.12 309 THR A O 1
ATOM 2297 N N . TYR A 1 310 ? -5.340 3.971 15.447 1.00 93.56 310 TYR A N 1
ATOM 2298 C CA . TYR A 1 310 ? -4.623 3.886 14.172 1.00 93.56 310 TYR A CA 1
ATOM 2299 C C . TYR A 1 310 ? -5.239 4.839 13.132 1.00 93.56 310 TYR A C 1
ATOM 2301 O O . TYR A 1 310 ? -6.468 4.959 13.073 1.00 93.56 310 TYR A O 1
ATOM 2309 N N . PRO A 1 311 ? -4.427 5.467 12.262 1.00 94.50 311 PRO A N 1
ATOM 2310 C CA . PRO A 1 311 ? -4.937 6.281 11.164 1.00 94.50 311 PRO A CA 1
ATOM 2311 C C . PRO A 1 311 ? -5.934 5.511 10.293 1.00 94.50 311 PRO A C 1
ATOM 2313 O O . PRO A 1 311 ? -5.769 4.313 10.050 1.00 94.50 311 PRO A O 1
ATOM 2316 N N . VAL A 1 312 ? -6.939 6.205 9.754 1.00 95.94 312 VAL A N 1
ATOM 2317 C CA . VAL A 1 312 ? -7.950 5.581 8.878 1.00 95.94 312 VAL A CA 1
ATOM 2318 C C . VAL A 1 312 ? -7.321 4.954 7.629 1.00 95.94 312 VAL A C 1
ATOM 2320 O O . VAL A 1 312 ? -7.787 3.920 7.174 1.00 95.94 312 VAL A O 1
ATOM 2323 N N . MET A 1 313 ? -6.199 5.498 7.145 1.00 95.88 313 MET A N 1
ATOM 2324 C CA . MET A 1 313 ? -5.426 4.944 6.023 1.00 95.88 313 MET A CA 1
ATOM 2325 C C . MET A 1 313 ? -4.705 3.628 6.349 1.00 95.88 313 MET A C 1
ATOM 2327 O O . MET A 1 313 ? -4.166 2.998 5.451 1.00 95.88 313 MET A O 1
ATOM 2331 N N . ALA A 1 314 ? -4.648 3.218 7.618 1.00 96.69 314 ALA A N 1
ATOM 2332 C CA . ALA A 1 314 ? -4.029 1.958 8.033 1.00 96.69 314 ALA A CA 1
ATOM 2333 C C . ALA A 1 314 ? -5.059 0.868 8.352 1.00 96.69 314 ALA A C 1
ATOM 2335 O O . ALA A 1 314 ? -4.767 -0.312 8.186 1.00 96.69 314 ALA A O 1
ATOM 2336 N N . GLN A 1 315 ? -6.250 1.249 8.828 1.00 97.31 315 GLN A N 1
ATOM 2337 C CA . GLN A 1 315 ? -7.254 0.291 9.304 1.00 97.31 315 GLN A CA 1
ATOM 2338 C C . GLN A 1 315 ? -8.612 0.375 8.596 1.00 97.31 315 GLN A C 1
ATOM 2340 O O . GLN A 1 315 ? -9.502 -0.422 8.891 1.00 97.31 315 GLN A O 1
ATOM 2345 N N . GLY A 1 316 ? -8.813 1.354 7.712 1.00 97.44 316 GLY A N 1
ATOM 2346 C CA . GLY A 1 316 ? -10.128 1.652 7.162 1.00 97.44 316 GLY A CA 1
ATOM 2347 C C . GLY A 1 316 ? -11.133 1.907 8.277 1.00 97.44 316 GLY A C 1
ATOM 2348 O O . GLY A 1 316 ? -10.901 2.713 9.183 1.00 97.44 316 GLY A O 1
ATOM 2349 N N . SER A 1 317 ? -12.231 1.159 8.255 1.00 97.38 317 SER A N 1
ATOM 2350 C CA . SER A 1 317 ? -13.258 1.199 9.304 1.00 97.38 317 SER A CA 1
ATOM 2351 C C . SER A 1 317 ? -12.859 0.427 10.569 1.00 97.38 317 SER A C 1
ATOM 2353 O O . SER A 1 317 ? -13.401 0.693 11.638 1.00 97.38 317 SER A O 1
ATOM 2355 N N . GLY A 1 318 ? -11.851 -0.444 10.496 1.00 98.12 318 GLY A N 1
ATOM 2356 C CA . GLY A 1 318 ? -11.332 -1.228 11.616 1.00 98.12 318 GLY A CA 1
ATOM 2357 C C . GLY A 1 318 ? -11.451 -2.736 11.402 1.00 98.12 318 GLY A C 1
ATOM 2358 O O . GLY A 1 318 ? -11.690 -3.210 10.290 1.00 98.12 318 GLY A O 1
ATOM 2359 N N . LEU A 1 319 ? -11.271 -3.490 12.485 1.00 98.56 319 LEU A N 1
ATOM 2360 C CA . LEU A 1 319 ? -11.319 -4.951 12.505 1.00 98.56 319 LEU A CA 1
ATOM 2361 C C . LEU A 1 319 ? -12.753 -5.460 12.339 1.00 98.56 319 LEU A C 1
ATOM 2363 O O . LEU A 1 319 ? -13.627 -5.079 13.120 1.00 98.56 319 LEU A O 1
ATOM 2367 N N . ILE A 1 320 ? -12.995 -6.332 11.358 1.00 98.50 320 ILE A N 1
ATOM 2368 C CA . ILE A 1 320 ? -14.336 -6.877 11.096 1.00 98.50 320 ILE A CA 1
ATOM 2369 C C . ILE A 1 320 ? -14.947 -7.569 12.326 1.00 98.50 320 ILE A C 1
ATOM 2371 O O . ILE A 1 320 ? -14.256 -8.215 13.115 1.00 98.50 320 ILE A O 1
ATOM 2375 N N . ASN A 1 321 ? -16.271 -7.469 12.472 1.00 97.56 321 ASN A N 1
ATOM 2376 C CA . ASN A 1 321 ? -17.026 -8.138 13.531 1.00 97.56 321 ASN A CA 1
ATOM 2377 C C . ASN A 1 321 ? -18.209 -8.908 12.932 1.00 97.56 321 ASN A C 1
ATOM 2379 O O . ASN A 1 321 ? -19.292 -8.357 12.745 1.00 97.56 321 ASN A O 1
ATOM 2383 N N . ILE A 1 322 ? -17.993 -10.191 12.631 1.00 97.00 322 ILE A N 1
ATOM 2384 C CA . ILE A 1 322 ? -18.971 -11.026 11.916 1.00 97.00 322 ILE A CA 1
ATOM 2385 C C . ILE A 1 322 ? -20.310 -11.119 12.671 1.00 97.00 322 ILE A C 1
ATOM 2387 O O . ILE A 1 322 ? -21.335 -10.850 12.046 1.00 97.00 322 ILE A O 1
ATOM 2391 N N . PRO A 1 323 ? -20.357 -11.407 13.992 1.00 97.19 323 PRO A N 1
ATOM 2392 C CA . PRO A 1 323 ? -21.629 -11.451 14.714 1.00 97.19 323 PRO A CA 1
ATOM 2393 C C . PRO A 1 323 ? -22.424 -10.143 14.652 1.00 97.19 323 PRO A C 1
ATOM 2395 O O . PRO A 1 323 ? -23.642 -10.180 14.498 1.00 97.19 323 PRO A O 1
ATOM 2398 N N . LYS A 1 324 ? -21.757 -8.984 14.743 1.00 97.00 324 LYS A N 1
ATOM 2399 C CA . LYS A 1 324 ? -22.441 -7.688 14.633 1.00 97.00 324 LYS A CA 1
ATOM 2400 C C . LYS A 1 324 ? -22.887 -7.388 13.208 1.00 97.00 324 LYS A C 1
ATOM 2402 O O . LYS A 1 324 ? -24.003 -6.912 13.033 1.00 97.00 324 LYS A O 1
ATOM 2407 N N . ALA A 1 325 ? -22.055 -7.684 12.210 1.00 97.56 325 ALA A N 1
ATOM 2408 C CA . ALA A 1 325 ? -22.415 -7.527 10.803 1.00 97.56 325 ALA A CA 1
ATOM 2409 C C . ALA A 1 325 ? -23.651 -8.370 10.451 1.00 97.56 325 ALA A C 1
ATOM 2411 O O . ALA A 1 325 ? -24.564 -7.871 9.806 1.00 97.56 325 ALA A O 1
ATOM 2412 N N . ALA A 1 326 ? -23.724 -9.606 10.952 1.00 96.31 326 ALA A N 1
ATOM 2413 C CA . ALA A 1 326 ? -24.849 -10.519 10.747 1.00 96.31 326 ALA A CA 1
ATOM 2414 C C . ALA A 1 326 ? -26.153 -10.073 11.439 1.00 96.31 326 ALA A C 1
ATOM 2416 O O . ALA A 1 326 ? -27.239 -10.481 11.042 1.00 96.31 326 ALA A O 1
ATOM 2417 N N . GLN A 1 327 ? -26.059 -9.255 12.491 1.00 94.88 327 GLN A N 1
ATOM 2418 C CA . GLN A 1 327 ? -27.210 -8.754 13.253 1.00 94.88 327 GLN A CA 1
ATOM 2419 C C . GLN A 1 327 ? -27.580 -7.311 12.896 1.00 94.88 327 GLN A C 1
ATOM 2421 O O . GLN A 1 327 ? -28.506 -6.752 13.491 1.00 94.88 327 GLN A O 1
ATOM 2426 N N . THR A 1 328 ? -26.850 -6.674 11.976 1.00 95.12 328 THR A N 1
ATOM 2427 C CA . THR A 1 328 ? -27.100 -5.272 11.662 1.00 95.12 328 THR A CA 1
ATOM 2428 C C . THR A 1 328 ? -28.419 -5.113 10.918 1.00 95.12 328 THR A C 1
ATOM 2430 O O . THR A 1 328 ? -28.693 -5.769 9.918 1.00 95.12 328 THR A O 1
ATOM 2433 N N . ASP A 1 329 ? -29.244 -4.197 11.406 1.00 95.62 329 ASP A N 1
ATOM 2434 C CA . ASP A 1 329 ? -30.541 -3.856 10.832 1.00 95.62 329 ASP A CA 1
ATOM 2435 C C . ASP A 1 329 ? -30.589 -2.393 10.355 1.00 95.62 329 ASP A C 1
ATOM 2437 O O . ASP A 1 329 ? -31.652 -1.843 10.055 1.00 95.62 329 ASP A O 1
ATOM 2441 N N . ALA A 1 330 ? -29.421 -1.754 10.282 1.00 97.19 330 ALA A N 1
ATOM 2442 C CA . ALA A 1 330 ? -29.209 -0.462 9.658 1.00 97.19 330 ALA A CA 1
ATOM 2443 C C . ALA A 1 330 ? -27.849 -0.434 8.951 1.00 97.19 330 ALA A C 1
ATOM 2445 O O . ALA A 1 330 ? -26.899 -1.070 9.403 1.00 97.19 330 ALA A O 1
ATOM 2446 N N . LEU A 1 331 ? -27.762 0.315 7.854 1.00 98.06 331 LEU A N 1
ATOM 2447 C CA . LEU A 1 331 ? -26.531 0.502 7.085 1.00 98.06 331 LEU A CA 1
ATOM 2448 C C . LEU A 1 331 ? -26.329 1.983 6.766 1.00 98.06 331 LEU A C 1
ATOM 2450 O O . LEU A 1 331 ? -27.296 2.725 6.579 1.00 98.06 331 LEU A O 1
ATOM 2454 N N . VAL A 1 332 ? -25.070 2.398 6.659 1.00 98.44 332 VAL A N 1
ATOM 2455 C CA . VAL A 1 332 ? -24.650 3.713 6.172 1.00 98.44 332 VAL A CA 1
ATOM 2456 C C . VAL A 1 332 ? -23.643 3.517 5.047 1.00 98.44 332 VAL A C 1
ATOM 2458 O O . VAL A 1 332 ? -22.618 2.856 5.234 1.00 98.44 332 VAL A O 1
ATOM 2461 N N . LYS A 1 333 ? -23.953 4.086 3.882 1.00 97.12 333 LYS A N 1
ATOM 2462 C CA . LYS A 1 333 ? -23.201 3.915 2.635 1.00 97.12 333 LYS A CA 1
ATOM 2463 C C . LYS A 1 333 ? -22.852 5.273 2.006 1.00 97.12 333 LYS A C 1
ATOM 2465 O O . LYS A 1 333 ? -23.677 6.182 2.115 1.00 97.12 333 LYS A O 1
ATOM 2470 N N . PRO A 1 334 ? -21.703 5.416 1.324 1.00 96.56 334 PRO A N 1
ATOM 2471 C CA . PRO A 1 334 ? -20.619 4.430 1.230 1.00 96.56 334 PRO A CA 1
ATOM 2472 C C . PRO A 1 334 ? -19.923 4.203 2.588 1.00 96.56 334 PRO A C 1
ATOM 2474 O O . PRO A 1 334 ? -20.116 4.968 3.533 1.00 96.56 334 PRO A O 1
ATOM 2477 N N . ASN A 1 335 ? -19.131 3.131 2.710 1.00 94.88 335 ASN A N 1
ATOM 2478 C CA . ASN A 1 335 ? -18.412 2.792 3.950 1.00 94.88 335 ASN A CA 1
ATOM 2479 C C . ASN A 1 335 ? -17.317 3.809 4.312 1.00 94.88 335 ASN A C 1
ATOM 2481 O O . ASN A 1 335 ? -16.961 3.940 5.481 1.00 94.88 335 ASN A O 1
ATOM 2485 N N . ASN A 1 336 ? -16.784 4.519 3.319 1.00 95.94 336 ASN A N 1
ATOM 2486 C CA . ASN A 1 336 ? -15.914 5.673 3.491 1.00 95.94 336 ASN A CA 1
ATOM 2487 C C . ASN A 1 336 ? -16.180 6.707 2.387 1.00 95.94 336 ASN A C 1
ATOM 2489 O O . ASN A 1 336 ? -16.771 6.381 1.359 1.00 95.94 336 ASN A O 1
ATOM 2493 N N . VAL A 1 337 ? -15.765 7.954 2.611 1.00 96.62 337 VAL A N 1
ATOM 2494 C CA . VAL A 1 337 ? -16.008 9.072 1.689 1.00 96.62 337 VAL A CA 1
ATOM 2495 C C . VAL A 1 337 ? -14.700 9.735 1.289 1.00 96.62 337 VAL A C 1
ATOM 2497 O O . VAL A 1 337 ? -13.925 10.147 2.149 1.00 96.62 337 VAL A O 1
ATOM 2500 N N . SER A 1 338 ? -14.492 9.944 -0.007 1.00 96.38 338 SER A N 1
ATOM 2501 C CA . SER A 1 338 ? -13.474 10.875 -0.488 1.00 96.38 338 SER A CA 1
ATOM 2502 C C . SER A 1 338 ? -14.118 12.113 -1.095 1.00 96.38 338 SER A C 1
ATOM 2504 O O . SER A 1 338 ? -15.020 12.018 -1.925 1.00 96.38 338 SER A O 1
ATOM 2506 N N . PHE A 1 339 ? -13.642 13.287 -0.691 1.00 96.75 339 PHE A N 1
ATOM 2507 C CA . PHE A 1 339 ? -13.946 14.546 -1.370 1.00 96.75 339 PHE A CA 1
ATOM 2508 C C . PHE A 1 339 ? -12.911 14.876 -2.458 1.00 96.75 339 PHE A C 1
ATOM 2510 O O . PHE A 1 339 ? -13.060 15.879 -3.147 1.00 96.75 339 PHE A O 1
ATOM 2517 N N . GLY A 1 340 ? -11.895 14.027 -2.645 1.00 92.56 340 GLY A N 1
ATOM 2518 C CA . GLY A 1 340 ? -10.904 14.167 -3.705 1.00 92.56 340 GLY A CA 1
ATOM 2519 C C . GLY A 1 340 ? -9.822 15.212 -3.428 1.00 92.56 340 GLY A C 1
ATOM 2520 O O . GLY A 1 340 ? -9.488 15.525 -2.278 1.00 92.56 340 GLY A O 1
ATOM 2521 N N . LEU A 1 341 ? -9.249 15.711 -4.522 1.00 90.06 341 LEU A N 1
ATOM 2522 C CA . LEU A 1 341 ? -8.128 16.641 -4.546 1.00 90.06 341 LEU A CA 1
ATOM 2523 C C . LEU A 1 341 ? -8.597 18.098 -4.603 1.00 90.06 341 LEU A C 1
ATOM 2525 O O . LEU A 1 341 ? -9.459 18.461 -5.402 1.00 90.06 341 LEU A O 1
ATOM 2529 N N . ILE A 1 342 ? -7.965 18.954 -3.808 1.00 91.81 342 ILE A N 1
ATOM 2530 C CA . ILE A 1 342 ? -8.138 20.404 -3.820 1.00 91.81 342 ILE A CA 1
ATOM 2531 C C . ILE A 1 342 ? -6.818 21.045 -4.247 1.00 91.81 342 ILE A C 1
ATOM 2533 O O . ILE A 1 342 ? -5.765 20.783 -3.658 1.00 91.81 342 ILE A O 1
ATOM 2537 N N . LYS A 1 343 ? -6.889 21.929 -5.248 1.00 89.88 343 LYS A N 1
ATOM 2538 C CA . LYS A 1 343 ? -5.748 22.736 -5.694 1.00 89.88 343 LYS A CA 1
ATOM 2539 C C . LYS A 1 343 ? -5.290 23.671 -4.559 1.00 89.88 343 LYS A C 1
ATOM 2541 O O . LYS A 1 343 ? -6.134 24.409 -4.033 1.00 89.88 343 LYS A O 1
ATOM 2546 N N . PRO A 1 344 ? -3.997 23.691 -4.187 1.00 91.00 344 PRO A N 1
ATOM 2547 C CA . PRO A 1 344 ? -3.489 24.581 -3.146 1.00 91.00 344 PRO A CA 1
ATOM 2548 C C . PRO A 1 344 ? -3.751 26.053 -3.477 1.00 91.00 344 PRO A C 1
ATOM 2550 O O . PRO A 1 344 ? -3.648 26.461 -4.633 1.00 91.00 344 PRO A O 1
ATOM 2553 N N . ASN A 1 345 ? -4.066 26.860 -2.460 1.00 91.31 345 ASN A N 1
ATOM 2554 C CA . ASN A 1 345 ? -4.269 28.312 -2.574 1.00 91.31 345 ASN A CA 1
ATOM 2555 C C . ASN A 1 345 ? -5.309 28.755 -3.631 1.00 91.31 345 ASN A C 1
ATOM 2557 O O . ASN A 1 345 ? -5.256 29.875 -4.132 1.00 91.31 345 ASN A O 1
ATOM 2561 N N . SER A 1 346 ? -6.286 27.903 -3.946 1.00 92.94 346 SER A N 1
ATOM 2562 C CA . SER A 1 346 ? -7.421 28.194 -4.836 1.00 92.94 346 SER A CA 1
ATOM 2563 C C . SER A 1 346 ? -8.592 28.927 -4.152 1.00 92.94 346 SER A C 1
ATOM 2565 O O . SER A 1 346 ? -9.642 29.136 -4.756 1.00 92.94 346 SER A O 1
ATOM 2567 N N . GLY A 1 347 ? -8.431 29.339 -2.890 1.00 94.75 347 GLY A N 1
ATOM 2568 C CA . GLY A 1 347 ? -9.467 29.982 -2.078 1.00 94.75 347 GLY A CA 1
ATOM 2569 C C . GLY A 1 347 ? -10.327 28.988 -1.290 1.00 94.75 347 GLY A C 1
ATOM 2570 O O . GLY A 1 347 ? -9.858 27.918 -0.892 1.00 94.75 347 GLY A O 1
ATOM 2571 N N . LYS A 1 348 ? -11.587 29.356 -1.021 1.00 95.81 348 LYS A N 1
ATOM 2572 C CA . LYS A 1 348 ? -12.550 28.501 -0.309 1.00 95.81 348 LYS A CA 1
ATOM 2573 C C . LYS A 1 348 ? -13.257 27.570 -1.287 1.00 95.81 348 LYS A C 1
ATOM 2575 O O . LYS A 1 348 ? -13.987 28.035 -2.157 1.00 95.81 348 LYS A O 1
ATOM 2580 N N . VAL A 1 349 ? -13.096 26.267 -1.092 1.00 97.00 349 VAL A N 1
ATOM 2581 C CA . VAL A 1 349 ? -13.668 25.228 -1.953 1.00 97.00 349 VAL A CA 1
ATOM 2582 C C . VAL A 1 349 ? -14.751 24.478 -1.188 1.00 97.00 349 VAL A C 1
ATOM 2584 O O . VAL A 1 349 ? -14.524 24.032 -0.064 1.00 97.00 349 VAL A O 1
ATOM 2587 N N . LYS A 1 350 ? -15.941 24.353 -1.785 1.00 97.56 350 LYS A N 1
ATOM 2588 C CA . LYS A 1 350 ? -17.078 23.612 -1.226 1.00 97.56 350 LYS A CA 1
ATOM 2589 C C . LYS A 1 350 ? -17.277 22.322 -2.012 1.00 97.56 350 LYS A C 1
ATOM 2591 O O . LYS A 1 350 ? -17.458 22.375 -3.223 1.00 97.56 350 LYS A O 1
ATOM 2596 N N . LEU A 1 351 ? -17.274 21.191 -1.316 1.00 97.75 351 LEU A N 1
ATOM 2597 C CA . LEU A 1 351 ? -17.415 19.857 -1.900 1.00 97.75 351 LEU A CA 1
ATOM 2598 C C . LEU A 1 351 ? -18.535 19.110 -1.182 1.00 97.75 351 LEU A C 1
ATOM 2600 O O . LEU A 1 351 ? -18.675 19.225 0.037 1.00 97.75 351 LEU A O 1
ATOM 2604 N N . THR A 1 352 ? -19.324 18.344 -1.929 1.00 98.06 352 THR A N 1
ATOM 2605 C CA . TH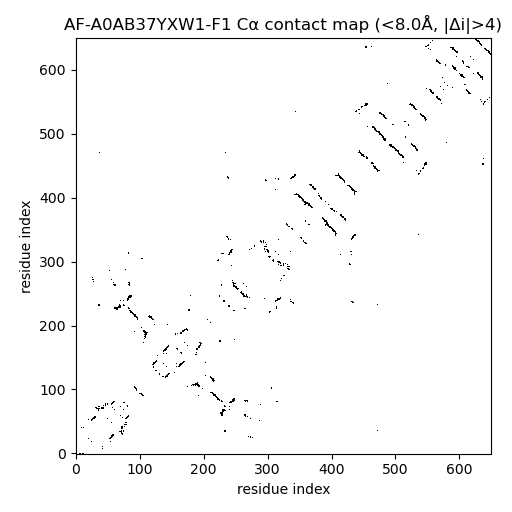R A 1 352 ? -20.464 17.591 -1.401 1.00 98.06 352 THR A CA 1
ATOM 2606 C C . THR A 1 352 ? -20.408 16.158 -1.905 1.00 98.06 352 THR A C 1
ATOM 2608 O O . THR A 1 352 ? -20.191 15.926 -3.088 1.00 98.06 352 THR A O 1
ATOM 2611 N N . GLN A 1 353 ? -20.624 15.219 -0.991 1.00 97.94 353 GLN A N 1
ATOM 2612 C CA . GLN A 1 353 ? -20.792 13.794 -1.251 1.00 97.94 353 GLN A CA 1
ATOM 2613 C C . GLN A 1 353 ? -22.1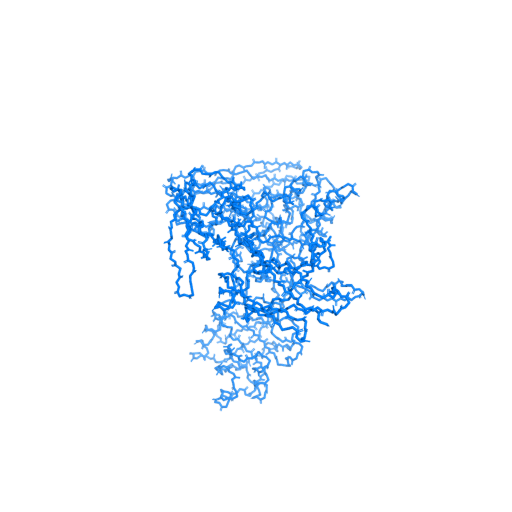11 13.340 -0.638 1.00 97.94 353 GLN A C 1
ATOM 2615 O O . GLN A 1 353 ? -22.591 13.952 0.316 1.00 97.94 353 GLN A O 1
ATOM 2620 N N . ASN A 1 354 ? -22.707 12.275 -1.156 1.00 97.75 354 ASN A N 1
ATOM 2621 C CA . ASN A 1 354 ? -23.964 11.767 -0.621 1.00 97.75 354 ASN A CA 1
ATOM 2622 C C . ASN A 1 354 ? -23.738 10.580 0.316 1.00 97.75 354 ASN A C 1
ATOM 2624 O O . ASN A 1 354 ? -22.937 9.692 0.037 1.00 97.75 354 ASN A O 1
ATOM 2628 N N . ILE A 1 355 ? -24.480 10.562 1.424 1.00 98.38 355 ILE A N 1
ATOM 2629 C CA . ILE A 1 355 ? -24.527 9.447 2.370 1.00 98.38 355 ILE A CA 1
ATOM 2630 C C . ILE A 1 355 ? -25.942 8.883 2.390 1.00 98.38 355 ILE A C 1
ATOM 2632 O O . ILE A 1 355 ? -26.903 9.601 2.676 1.00 98.38 355 ILE A O 1
ATOM 2636 N N . THR A 1 356 ? -26.067 7.587 2.139 1.00 98.56 356 THR A N 1
ATOM 2637 C CA . THR A 1 356 ? -27.322 6.846 2.244 1.00 98.56 356 THR A CA 1
ATOM 2638 C C . THR A 1 356 ? -27.392 6.136 3.585 1.00 98.56 356 THR A C 1
ATOM 2640 O O . THR A 1 356 ? -26.554 5.291 3.891 1.00 98.56 356 THR A O 1
ATOM 2643 N N . LEU A 1 357 ? -28.422 6.441 4.371 1.00 98.44 357 LEU A N 1
ATOM 2644 C CA . LEU A 1 357 ? -28.794 5.659 5.546 1.00 98.44 357 LEU A CA 1
ATOM 2645 C C . LEU A 1 357 ? -29.902 4.698 5.133 1.00 98.44 357 LEU A C 1
ATOM 2647 O O . LEU A 1 357 ? -30.843 5.097 4.448 1.00 98.44 357 LEU A O 1
ATOM 2651 N N . GLN A 1 358 ? -29.821 3.453 5.577 1.00 98.25 358 GLN A N 1
ATOM 2652 C CA . GLN A 1 358 ? -30.813 2.426 5.305 1.00 98.25 358 GLN A CA 1
ATOM 2653 C C . GLN A 1 358 ? -31.284 1.807 6.614 1.00 98.25 358 GLN A C 1
ATOM 2655 O O . GLN A 1 358 ? -30.481 1.432 7.462 1.00 98.25 358 GLN A O 1
ATOM 2660 N N . ASN A 1 359 ? -32.598 1.702 6.769 1.00 97.88 359 ASN A N 1
ATOM 2661 C CA . ASN A 1 359 ? -33.248 0.961 7.832 1.00 97.88 359 ASN A CA 1
ATOM 2662 C C . ASN A 1 359 ? -33.775 -0.351 7.252 1.00 97.88 359 ASN A C 1
ATOM 2664 O O . ASN A 1 359 ? -34.677 -0.332 6.416 1.00 97.88 359 ASN A O 1
ATOM 2668 N N . LEU A 1 360 ? -33.206 -1.465 7.699 1.00 96.44 360 LEU A N 1
ATOM 2669 C CA . LEU A 1 360 ? -33.554 -2.818 7.266 1.00 96.44 360 LEU A CA 1
ATOM 2670 C C . LEU A 1 360 ? -34.583 -3.478 8.192 1.00 96.44 360 LEU A C 1
ATOM 2672 O O . LEU A 1 360 ? -34.972 -4.619 7.968 1.00 96.44 360 LEU A O 1
ATOM 2676 N N . SER A 1 361 ? -34.995 -2.792 9.262 1.00 96.12 361 SER A N 1
ATOM 2677 C CA . SER A 1 361 ? -35.941 -3.334 10.227 1.00 96.12 361 SER A CA 1
ATOM 2678 C C . SER A 1 361 ? -37.381 -2.940 9.901 1.00 96.12 361 SER A C 1
ATOM 2680 O O . SER A 1 361 ? -37.673 -1.951 9.220 1.00 96.12 361 SER A O 1
ATOM 2682 N N . ASN A 1 362 ? -38.314 -3.688 10.488 1.00 97.00 362 ASN A N 1
ATOM 2683 C CA . ASN A 1 362 ? -39.745 -3.401 10.443 1.00 97.00 362 ASN A CA 1
ATOM 2684 C C . ASN A 1 362 ? -40.185 -2.282 11.414 1.00 97.00 362 ASN A C 1
ATOM 2686 O O . ASN A 1 362 ? -41.379 -2.011 11.539 1.00 97.00 362 ASN A O 1
ATOM 2690 N N . LYS A 1 363 ? -39.246 -1.614 12.097 1.00 97.25 363 LYS A N 1
ATOM 2691 C CA . LYS A 1 363 ? -39.518 -0.531 13.052 1.00 97.25 363 LYS A CA 1
ATOM 2692 C C . LYS A 1 363 ? -38.900 0.773 12.579 1.00 97.25 363 LYS A C 1
ATOM 2694 O O . LYS A 1 363 ? -37.869 0.793 11.921 1.00 97.25 363 LYS A O 1
ATOM 2699 N N . LYS A 1 364 ? -39.531 1.890 12.938 1.00 97.75 364 LYS A N 1
ATOM 2700 C CA . LYS A 1 364 ? -38.961 3.225 12.723 1.00 97.75 364 LYS A CA 1
ATOM 2701 C C . LYS A 1 364 ? -37.649 3.348 13.506 1.00 97.75 364 LYS A C 1
ATOM 2703 O O . LYS A 1 364 ? -37.621 3.002 14.685 1.00 97.75 364 LYS A O 1
ATOM 2708 N N . LYS A 1 365 ? -36.608 3.895 12.876 1.00 97.94 365 LYS A N 1
ATOM 2709 C CA . LYS A 1 365 ? -35.316 4.180 13.516 1.00 97.94 365 LYS A CA 1
ATOM 2710 C C . LYS A 1 365 ? -35.020 5.672 13.509 1.00 97.94 365 LYS A C 1
ATOM 2712 O O . LYS A 1 365 ? -35.313 6.370 12.539 1.00 97.94 365 LYS A O 1
ATOM 2717 N N . ASN A 1 366 ? -34.418 6.149 14.590 1.00 98.00 366 ASN A N 1
ATOM 2718 C CA . ASN A 1 366 ? -33.918 7.512 14.705 1.00 98.00 366 ASN A CA 1
ATOM 2719 C C . ASN A 1 366 ? -32.412 7.465 14.930 1.00 98.00 366 ASN A C 1
ATOM 2721 O O . ASN A 1 366 ? -31.929 6.674 15.739 1.00 98.00 366 ASN A O 1
ATOM 2725 N N . PHE A 1 367 ? -31.698 8.352 14.255 1.00 98.19 367 PHE A N 1
ATOM 2726 C CA . PHE A 1 367 ? -30.253 8.455 14.316 1.00 98.19 367 PHE A CA 1
ATOM 2727 C C . PHE A 1 367 ? -29.846 9.860 14.742 1.00 98.19 367 PHE A C 1
ATOM 2729 O O . PHE A 1 367 ? -30.445 10.841 14.300 1.00 98.19 367 PHE A O 1
ATOM 2736 N N . SER A 1 368 ? -28.817 9.951 15.578 1.00 98.25 368 SER A N 1
ATOM 2737 C CA . SER A 1 368 ? -28.058 11.178 15.822 1.00 98.25 368 SER A CA 1
ATOM 2738 C C . SER A 1 368 ? -26.704 11.077 15.137 1.00 98.25 368 SER A C 1
ATOM 2740 O O . SER A 1 368 ? -26.129 9.988 15.085 1.00 98.25 368 SER A O 1
ATOM 2742 N N . THR A 1 369 ? -26.169 12.195 14.659 1.00 98.19 369 THR A N 1
ATOM 2743 C CA . THR A 1 369 ? -24.880 12.202 13.962 1.00 98.19 369 THR A CA 1
ATOM 2744 C C . THR A 1 369 ? -23.913 13.198 14.572 1.00 98.19 369 THR A C 1
ATOM 2746 O O . THR A 1 369 ? -24.324 14.281 14.991 1.00 98.19 369 THR A O 1
ATOM 2749 N N . ARG A 1 370 ? -22.621 12.885 14.529 1.00 97.12 370 ARG A N 1
ATOM 2750 C CA . ARG A 1 370 ? -21.547 13.827 14.864 1.00 97.12 370 ARG A CA 1
ATOM 2751 C C . ARG A 1 370 ? -20.397 13.681 13.879 1.00 97.12 370 ARG A C 1
ATOM 2753 O O . ARG A 1 370 ? -20.174 12.600 13.343 1.00 97.12 370 ARG A O 1
ATOM 2760 N N . ILE A 1 371 ? -19.660 14.764 13.671 1.00 96.12 371 ILE A N 1
ATOM 2761 C CA . ILE A 1 371 ? -18.484 14.785 12.802 1.00 96.12 371 ILE A CA 1
ATOM 2762 C C . ILE A 1 371 ? -17.265 15.078 13.667 1.00 96.12 371 ILE A C 1
ATOM 2764 O O . ILE A 1 371 ? -17.277 15.989 14.494 1.00 96.12 371 ILE A O 1
ATOM 2768 N N . GLU A 1 372 ? -16.215 14.296 13.470 1.00 94.12 372 GLU A N 1
ATOM 2769 C CA . GLU A 1 372 ? -14.918 14.472 14.103 1.00 94.12 372 GLU A CA 1
ATOM 2770 C C . GLU A 1 372 ? -13.865 14.693 13.021 1.00 94.12 372 GLU A C 1
ATOM 2772 O O . GLU A 1 372 ? -13.619 13.812 12.201 1.00 94.12 372 GLU A O 1
ATOM 2777 N N . LEU A 1 373 ? -13.246 15.872 13.016 1.00 91.00 373 LEU A N 1
ATOM 2778 C CA . LEU A 1 373 ? -12.033 16.115 12.240 1.00 91.00 373 LEU A CA 1
ATOM 2779 C C . LEU A 1 373 ? -10.836 15.632 13.054 1.00 91.00 373 LEU A C 1
ATOM 2781 O O . LEU A 1 373 ? -10.709 16.009 14.223 1.00 91.00 373 LEU A O 1
ATOM 2785 N N . LEU A 1 374 ? -9.981 14.818 12.434 1.00 83.56 374 LEU A N 1
ATOM 2786 C CA . LEU A 1 374 ? -8.739 14.351 13.053 1.00 83.56 374 LEU A CA 1
ATOM 2787 C C . LEU A 1 374 ? -7.615 15.392 12.905 1.00 83.56 374 LEU A C 1
ATOM 2789 O O . LEU A 1 374 ? -6.713 15.438 13.736 1.00 83.56 374 LEU A O 1
ATOM 2793 N N . ASP A 1 375 ? -7.743 16.284 11.918 1.00 71.12 375 ASP A N 1
ATOM 2794 C CA . ASP A 1 375 ? -6.782 17.338 11.584 1.00 71.12 375 ASP A CA 1
ATOM 2795 C C . ASP A 1 375 ? -7.353 18.760 11.817 1.00 71.12 375 ASP A C 1
ATOM 2797 O O . ASP A 1 375 ? -8.536 18.947 12.109 1.00 71.12 375 ASP A O 1
ATOM 2801 N N . THR A 1 376 ? -6.496 19.788 11.739 1.00 65.38 376 THR A N 1
ATOM 2802 C CA . THR A 1 376 ? -6.737 21.184 12.191 1.00 65.38 376 THR A CA 1
ATOM 2803 C C . THR A 1 376 ? -8.156 21.759 11.972 1.00 65.38 376 THR A C 1
ATOM 2805 O O . THR A 1 376 ? -8.631 21.940 10.854 1.00 65.38 376 THR A O 1
ATOM 2808 N N . LYS A 1 377 ? -8.822 22.153 13.071 1.00 67.81 377 LYS A N 1
ATOM 2809 C CA . LYS A 1 377 ? -10.250 22.544 13.089 1.00 67.81 377 LYS A CA 1
ATOM 2810 C C . LYS A 1 377 ? -10.581 23.924 12.497 1.00 67.81 377 LYS A C 1
ATOM 2812 O O . LYS A 1 377 ? -11.743 24.193 12.220 1.00 67.81 377 LYS A O 1
ATOM 2817 N N . THR A 1 378 ? -9.618 24.835 12.351 1.00 70.81 378 THR A N 1
ATOM 2818 C CA . THR A 1 378 ? -9.918 26.268 12.135 1.00 70.81 378 THR A CA 1
ATOM 2819 C C . THR A 1 378 ? -10.198 26.659 10.682 1.00 70.81 378 THR A C 1
ATOM 2821 O O . THR A 1 378 ? -10.781 27.715 10.451 1.00 70.81 378 THR A O 1
ATOM 2824 N N . LYS A 1 379 ? -9.825 25.823 9.703 1.00 85.31 379 LYS A N 1
ATOM 2825 C CA . LYS A 1 379 ? -9.953 26.111 8.257 1.00 85.31 379 LYS A CA 1
ATOM 2826 C C . LYS A 1 379 ? -10.899 25.167 7.505 1.00 85.31 379 LYS A C 1
ATOM 2828 O O . LYS A 1 379 ? -10.961 25.200 6.276 1.00 85.31 379 LYS A O 1
ATOM 2833 N N . ILE A 1 380 ? -11.633 24.332 8.237 1.00 92.19 380 ILE A N 1
ATOM 2834 C CA . ILE A 1 380 ? -12.517 23.308 7.680 1.00 92.19 380 ILE A CA 1
ATOM 2835 C C . ILE A 1 380 ? -13.894 23.466 8.317 1.00 92.19 380 ILE A C 1
ATOM 2837 O O . ILE A 1 380 ? -14.038 23.415 9.536 1.00 92.19 380 ILE A O 1
ATOM 2841 N N . GLN A 1 381 ? -14.918 23.634 7.488 1.00 93.75 381 GLN A N 1
ATOM 2842 C CA . GLN A 1 381 ? -16.316 23.586 7.907 1.00 93.75 381 GLN A CA 1
ATOM 2843 C C . GLN A 1 381 ? -16.948 22.314 7.357 1.00 93.75 381 GLN A C 1
ATOM 2845 O O . GLN A 1 381 ? -16.728 21.961 6.201 1.00 93.75 381 GLN A O 1
ATOM 2850 N N . THR A 1 382 ? -17.736 21.624 8.175 1.00 95.06 382 THR A N 1
ATOM 2851 C CA . THR A 1 382 ? -18.421 20.387 7.785 1.00 95.06 382 THR A CA 1
ATOM 2852 C C . THR A 1 382 ? -19.914 20.512 8.065 1.00 95.06 382 THR A C 1
ATOM 2854 O O . THR A 1 382 ? -20.322 21.215 8.991 1.00 95.06 382 THR A O 1
ATOM 2857 N N . SER A 1 383 ? -20.747 19.874 7.245 1.00 96.31 383 SER A N 1
ATOM 2858 C CA . SER A 1 383 ? -22.202 19.920 7.387 1.00 96.31 383 SER A CA 1
ATOM 2859 C C . SER A 1 383 ? -22.834 18.584 7.016 1.00 96.31 383 SER A C 1
ATOM 2861 O O . SER A 1 383 ? -22.669 18.101 5.895 1.00 96.31 383 SER A O 1
ATOM 2863 N N . PHE A 1 384 ? -23.570 18.012 7.968 1.00 98.19 384 PHE A N 1
ATOM 2864 C CA . PHE A 1 384 ? -24.436 16.846 7.805 1.00 98.19 384 PHE A CA 1
ATOM 2865 C C . PHE A 1 384 ? -25.622 16.968 8.782 1.00 98.19 384 PHE A C 1
ATOM 2867 O O . PHE A 1 384 ? -25.456 17.592 9.837 1.00 98.19 384 PHE A O 1
ATOM 2874 N N . PRO A 1 385 ? -26.819 16.426 8.479 1.00 97.88 385 PRO A N 1
ATOM 2875 C CA . PRO A 1 385 ? -27.966 16.533 9.379 1.00 97.88 385 PRO A CA 1
ATOM 2876 C C . PRO A 1 385 ? -27.705 15.877 10.738 1.00 97.88 385 PRO A C 1
ATOM 2878 O O . PRO A 1 385 ? -27.506 14.671 10.805 1.00 97.88 385 PRO A O 1
ATOM 2881 N N . SER A 1 386 ? -27.795 16.653 11.824 1.00 96.81 386 SER A N 1
ATOM 2882 C CA . SER A 1 386 ? -27.522 16.188 13.196 1.00 96.81 386 SER A CA 1
ATOM 2883 C C . SER A 1 386 ? -28.479 15.104 13.700 1.00 96.81 386 SER A C 1
ATOM 2885 O O . SER A 1 386 ? -28.146 14.370 14.633 1.00 96.81 386 SER A O 1
ATOM 2887 N N . SER A 1 387 ? -29.665 14.995 13.094 1.00 96.88 387 SER A N 1
ATOM 2888 C CA . SER A 1 387 ? -30.629 13.931 13.358 1.00 96.88 387 SER A CA 1
ATOM 2889 C C . SER A 1 387 ? -31.358 13.504 12.088 1.00 96.88 387 SER A C 1
ATOM 2891 O O . SER A 1 387 ? -31.664 14.324 11.219 1.00 96.88 387 SER A O 1
ATOM 2893 N N . ILE A 1 388 ? -31.625 12.204 11.974 1.00 98.00 388 ILE A N 1
ATOM 2894 C CA . ILE A 1 388 ? -32.297 11.602 10.821 1.00 98.00 388 ILE A CA 1
ATOM 2895 C C . ILE A 1 388 ? -33.284 10.551 11.328 1.00 98.00 388 ILE A C 1
ATOM 2897 O O . ILE A 1 388 ? -32.959 9.740 12.191 1.00 98.00 388 ILE A O 1
ATOM 2901 N N . SER A 1 389 ? -34.499 10.552 10.786 1.00 97.62 389 SER A N 1
ATOM 2902 C CA . SER A 1 389 ? -35.534 9.573 11.110 1.00 97.62 389 SER A CA 1
ATOM 2903 C C . SER A 1 389 ? -35.894 8.778 9.861 1.00 97.62 389 SER A C 1
ATOM 2905 O O . SER A 1 389 ? -36.197 9.370 8.826 1.00 97.62 389 SER A O 1
ATOM 2907 N N . LEU A 1 390 ? -35.855 7.449 9.954 1.00 97.88 390 LEU A N 1
ATOM 2908 C CA . LEU A 1 390 ? -36.149 6.539 8.851 1.00 97.88 390 LEU A CA 1
ATOM 2909 C C . LEU A 1 390 ? -37.374 5.686 9.169 1.00 97.88 390 LEU A C 1
ATOM 2911 O O . LEU A 1 390 ? -37.505 5.117 10.257 1.00 97.88 390 LEU A O 1
ATOM 2915 N N . LYS A 1 391 ? -38.264 5.567 8.181 1.00 98.25 391 LYS A N 1
ATOM 2916 C CA . LYS A 1 391 ? -39.386 4.624 8.224 1.00 98.25 391 LYS A CA 1
ATOM 2917 C C . LYS A 1 391 ? -38.851 3.178 8.188 1.00 98.25 391 LYS A C 1
ATOM 2919 O O . LYS A 1 391 ? -37.703 2.975 7.778 1.00 98.25 391 LYS A O 1
ATOM 2924 N N . PRO A 1 392 ? -39.641 2.183 8.619 1.00 98.31 392 PRO A N 1
ATOM 2925 C CA . PRO A 1 392 ? -39.326 0.772 8.386 1.00 98.31 392 PRO A CA 1
ATOM 2926 C C . PRO A 1 392 ? -38.949 0.491 6.927 1.00 98.31 392 PRO A C 1
ATOM 2928 O O . PRO A 1 392 ? -39.559 1.089 6.040 1.00 98.31 392 PRO A O 1
ATOM 2931 N N . ASN A 1 393 ? -37.989 -0.409 6.691 1.00 97.06 393 ASN A N 1
ATOM 2932 C CA . ASN A 1 393 ? -37.605 -0.896 5.355 1.00 97.06 393 ASN A CA 1
ATOM 2933 C C . ASN A 1 393 ? -37.411 0.221 4.310 1.00 97.06 393 ASN A C 1
ATOM 2935 O O . ASN A 1 393 ? -37.878 0.124 3.177 1.00 97.06 393 ASN A O 1
ATOM 2939 N N . SER A 1 394 ? -36.773 1.323 4.707 1.00 98.00 394 SER A N 1
ATOM 2940 C CA . SER A 1 394 ? -36.584 2.500 3.855 1.00 98.00 394 SER A CA 1
ATOM 2941 C C . SER A 1 394 ? -35.144 2.983 3.895 1.00 98.00 394 SER A C 1
ATOM 2943 O O . SER A 1 394 ? -34.391 2.668 4.816 1.00 98.00 394 SER A O 1
ATOM 2945 N N . ASN A 1 395 ? -34.762 3.769 2.897 1.00 97.62 395 ASN A N 1
ATOM 2946 C CA . ASN A 1 395 ? -33.490 4.470 2.871 1.00 97.62 395 ASN A CA 1
ATOM 2947 C C . ASN A 1 395 ? -33.716 5.970 2.659 1.00 97.62 395 ASN A C 1
ATOM 2949 O O . ASN A 1 395 ? -34.788 6.400 2.226 1.00 97.62 395 ASN A O 1
ATOM 2953 N N . ILE A 1 396 ? -32.720 6.768 3.029 1.00 98.06 396 ILE A N 1
ATOM 2954 C CA . ILE A 1 396 ? -32.684 8.199 2.752 1.00 98.06 396 ILE A CA 1
ATOM 2955 C C . ILE A 1 396 ? -31.257 8.616 2.427 1.00 98.06 396 ILE A C 1
ATOM 2957 O O . ILE A 1 396 ? -30.317 8.263 3.140 1.00 98.06 396 ILE A O 1
ATOM 2961 N N . GLU A 1 397 ? -31.113 9.400 1.371 1.00 98.31 397 GLU A N 1
ATOM 2962 C CA . GLU A 1 397 ? -29.851 10.008 0.974 1.00 98.31 397 GLU A CA 1
ATOM 2963 C C . GLU A 1 397 ? -29.759 11.431 1.541 1.00 98.31 397 GLU A C 1
ATOM 2965 O O . GLU A 1 397 ? -30.742 12.185 1.541 1.00 98.31 397 GLU A O 1
ATOM 2970 N N . LYS A 1 398 ? -28.592 11.797 2.080 1.00 98.25 398 LYS A N 1
ATOM 2971 C CA . LYS A 1 398 ? -28.316 13.122 2.642 1.00 98.25 398 LYS A CA 1
ATOM 2972 C C . LYS A 1 398 ? -26.973 13.664 2.150 1.00 98.25 398 LYS A C 1
ATOM 2974 O O . LYS A 1 398 ? -25.993 12.919 2.152 1.00 98.25 398 LYS A O 1
ATOM 2979 N N . PRO A 1 399 ? -26.897 14.962 1.803 1.00 98.25 399 PRO A N 1
ATOM 2980 C CA . PRO A 1 399 ? -25.646 15.577 1.393 1.00 98.25 399 PRO A CA 1
ATOM 2981 C C . PRO A 1 399 ? -24.735 15.783 2.607 1.00 98.25 399 PRO A C 1
ATOM 2983 O O . PRO A 1 399 ? -25.107 16.438 3.582 1.00 98.25 399 PRO A O 1
ATOM 2986 N N . PHE A 1 400 ? -23.522 15.258 2.523 1.00 98.44 400 PHE A N 1
ATOM 2987 C CA . PHE A 1 400 ? -22.407 15.548 3.407 1.00 98.44 400 PHE A CA 1
ATOM 2988 C C . PHE A 1 400 ? -21.476 16.540 2.715 1.00 98.44 400 PHE A C 1
ATOM 2990 O O . PHE A 1 400 ? -20.926 16.261 1.656 1.00 98.44 400 PHE A O 1
ATOM 2997 N N . THR A 1 401 ? -21.341 17.734 3.287 1.00 98.25 401 THR A N 1
ATOM 2998 C CA . THR A 1 401 ? -20.586 18.834 2.678 1.00 98.25 401 THR A CA 1
ATOM 2999 C C . THR A 1 401 ? -19.382 19.208 3.525 1.00 98.25 401 THR A C 1
ATOM 3001 O O . THR A 1 401 ? -19.509 19.357 4.743 1.00 98.25 401 THR A O 1
ATOM 3004 N N . ILE A 1 402 ? -18.249 19.459 2.870 1.00 96.56 402 ILE A N 1
ATOM 3005 C CA . ILE A 1 402 ? -17.106 20.161 3.453 1.00 96.56 402 ILE A CA 1
ATOM 3006 C C . ILE A 1 402 ? -16.888 21.500 2.747 1.00 96.56 402 ILE A C 1
ATOM 3008 O O . ILE A 1 402 ? -17.167 21.661 1.560 1.00 96.56 402 ILE A O 1
ATOM 3012 N N . THR A 1 403 ? -16.406 22.492 3.483 1.00 96.12 403 THR A N 1
ATOM 3013 C CA . THR A 1 403 ? -15.883 23.746 2.938 1.00 96.12 403 THR A CA 1
ATOM 3014 C C . THR A 1 403 ? -14.494 23.962 3.506 1.00 96.12 403 THR A C 1
ATOM 3016 O O . THR A 1 403 ? -14.327 24.043 4.723 1.00 96.12 403 THR A O 1
ATOM 3019 N N . VAL A 1 404 ? -13.506 24.022 2.620 1.00 95.6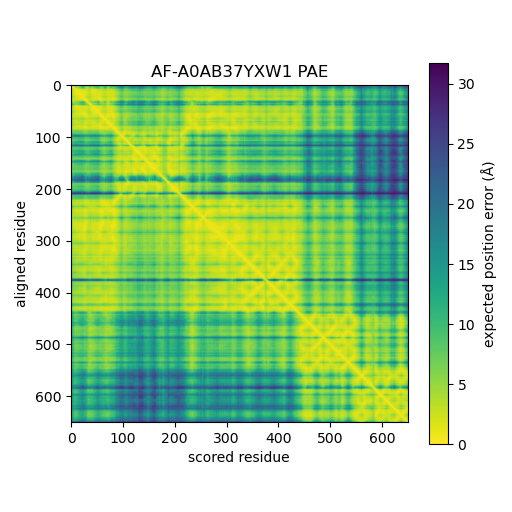9 404 VAL A N 1
ATOM 3020 C CA . VAL A 1 404 ? -12.086 24.018 2.965 1.00 95.69 404 VAL A CA 1
ATOM 3021 C C . VAL A 1 404 ? -11.441 25.293 2.448 1.00 95.69 404 VAL A C 1
ATOM 3023 O O . VAL A 1 404 ? -11.598 25.646 1.280 1.00 95.69 404 VAL A O 1
ATOM 3026 N N . ASP A 1 405 ? -10.705 25.985 3.312 1.00 94.44 405 ASP A N 1
ATOM 3027 C CA . ASP A 1 405 ? -9.764 27.016 2.879 1.00 94.44 405 ASP A CA 1
ATOM 3028 C C . ASP A 1 405 ? -8.472 26.339 2.398 1.00 94.44 405 ASP A C 1
ATOM 3030 O O . ASP A 1 405 ? -7.713 25.775 3.189 1.00 94.44 405 ASP A O 1
ATOM 3034 N N . SER A 1 406 ? -8.232 26.380 1.088 1.00 92.81 406 SER A N 1
ATOM 3035 C CA . SER A 1 406 ? -7.099 25.708 0.434 1.00 92.81 406 SER A CA 1
ATOM 3036 C C . SER A 1 406 ? -5.725 26.329 0.732 1.00 92.81 406 SER A C 1
ATOM 3038 O O . SER A 1 406 ? -4.722 25.839 0.219 1.00 92.81 406 SER A O 1
ATOM 3040 N N . SER A 1 407 ? -5.652 27.367 1.578 1.00 92.12 407 SER A N 1
ATOM 3041 C CA . SER A 1 407 ? -4.400 27.837 2.200 1.00 92.12 407 SER A CA 1
ATOM 3042 C C . SER A 1 407 ? -3.912 26.939 3.347 1.00 92.12 407 SER A C 1
ATOM 3044 O O . SER A 1 407 ? -2.966 27.277 4.067 1.00 92.12 407 SER A O 1
ATOM 3046 N N . LEU A 1 408 ? -4.609 25.833 3.613 1.00 91.38 408 LEU A N 1
ATOM 3047 C CA . LEU A 1 408 ? -4.103 24.755 4.452 1.00 91.38 408 LEU A CA 1
ATOM 3048 C C . LEU A 1 408 ? -2.783 24.197 3.889 1.00 91.38 408 LEU A C 1
ATOM 3050 O O . LEU A 1 408 ? -2.600 24.183 2.670 1.00 91.38 408 LEU A O 1
ATOM 3054 N N . PRO A 1 409 ? -1.865 23.719 4.752 1.00 91.50 409 PRO A N 1
ATOM 3055 C CA . PRO A 1 409 ? -0.680 23.008 4.292 1.00 91.50 409 PRO A CA 1
ATOM 3056 C C . PRO A 1 409 ? -1.041 21.865 3.338 1.00 91.50 409 PRO A C 1
ATOM 3058 O O . PRO A 1 409 ? -2.072 21.210 3.503 1.00 91.50 409 PRO A O 1
ATOM 3061 N N . GLN A 1 410 ? -0.183 21.602 2.357 1.00 90.88 410 GLN A N 1
ATOM 3062 C CA . GLN A 1 410 ? -0.335 20.421 1.511 1.00 90.88 410 GLN A CA 1
ATOM 3063 C C . GLN A 1 410 ? -0.310 19.156 2.365 1.00 90.88 410 GLN A C 1
ATOM 3065 O O . GLN A 1 410 ? 0.467 19.062 3.316 1.00 90.88 410 GLN A O 1
ATOM 3070 N N . GLY A 1 411 ? -1.171 18.200 2.040 1.00 91.12 411 GLY A N 1
ATOM 3071 C CA . GLY A 1 411 ? -1.337 16.998 2.838 1.00 91.12 411 GLY A CA 1
ATOM 3072 C C . GLY A 1 411 ? -2.682 16.320 2.629 1.00 91.12 411 GLY A C 1
ATOM 3073 O O . GLY A 1 411 ? -3.571 16.821 1.936 1.00 91.12 411 GLY A O 1
ATOM 3074 N N . VAL A 1 412 ? -2.809 15.162 3.265 1.00 92.25 412 VAL A N 1
ATOM 3075 C CA . VAL A 1 412 ? -4.039 14.375 3.322 1.00 92.25 412 VAL A CA 1
ATOM 3076 C C . VAL A 1 412 ? -4.717 14.650 4.658 1.00 92.25 412 VAL A C 1
ATOM 3078 O O . VAL A 1 412 ? -4.084 14.535 5.704 1.00 92.25 412 VAL A O 1
ATOM 3081 N N . TYR A 1 413 ? -5.996 15.004 4.613 1.00 94.19 413 TYR A N 1
ATOM 3082 C CA . TYR A 1 413 ? -6.792 15.370 5.778 1.00 94.19 413 TYR A CA 1
ATOM 3083 C C . TYR A 1 413 ? -7.902 14.357 5.979 1.00 94.19 413 TYR A C 1
ATOM 3085 O O . TYR A 1 413 ? -8.589 13.984 5.028 1.00 94.19 413 TYR A O 1
ATOM 3093 N N . THR A 1 414 ? -8.108 13.936 7.223 1.00 95.06 414 THR A N 1
ATOM 3094 C CA . THR A 1 414 ? -9.051 12.861 7.536 1.00 95.06 414 THR A CA 1
ATOM 3095 C C . THR A 1 414 ? -10.018 13.221 8.657 1.00 95.06 414 THR A C 1
ATOM 3097 O O . THR A 1 414 ? -9.786 14.093 9.500 1.00 95.06 414 THR A O 1
ATOM 3100 N N . GLY A 1 415 ? -11.154 12.536 8.663 1.00 94.69 415 GLY A N 1
ATOM 3101 C CA . GLY A 1 415 ? -12.165 12.667 9.696 1.00 94.69 415 GLY A CA 1
ATOM 3102 C C . GLY A 1 415 ? -13.086 11.460 9.746 1.00 94.69 415 GLY A C 1
ATOM 3103 O O . GLY A 1 415 ? -12.940 10.504 8.986 1.00 94.69 415 GLY A O 1
ATOM 3104 N N . ASN A 1 416 ? -14.049 11.506 10.657 1.00 96.56 416 ASN A N 1
ATOM 3105 C CA . ASN A 1 416 ? -15.076 10.489 10.806 1.00 96.56 416 ASN A CA 1
ATOM 3106 C C . ASN A 1 416 ? -16.454 11.148 10.923 1.00 96.56 416 ASN A C 1
ATOM 3108 O O . ASN A 1 416 ? -16.654 12.056 11.734 1.00 96.56 416 ASN A O 1
ATOM 3112 N N . LEU A 1 417 ? -17.415 10.662 10.141 1.00 97.75 417 LEU A N 1
ATOM 3113 C CA . LEU A 1 417 ? -18.840 10.849 10.391 1.00 97.75 417 LEU A CA 1
ATOM 3114 C C . LEU A 1 417 ? -19.320 9.669 11.241 1.00 97.75 417 LEU A C 1
ATOM 3116 O O . LEU A 1 417 ? -19.175 8.516 10.845 1.00 97.75 417 LEU A O 1
ATOM 3120 N N . TYR A 1 418 ? -19.901 9.952 12.400 1.00 97.88 418 TYR A N 1
ATOM 3121 C CA . TYR A 1 418 ? -20.506 8.940 13.258 1.00 97.88 418 TYR A CA 1
ATOM 3122 C C . TYR A 1 418 ? -22.020 9.029 13.172 1.00 97.88 418 TYR A C 1
ATOM 3124 O O . TYR A 1 418 ? -22.590 10.116 13.292 1.00 97.88 418 TYR A O 1
ATOM 3132 N N . VAL A 1 419 ? -22.664 7.879 13.006 1.00 98.25 419 VAL A N 1
ATOM 3133 C CA . VAL A 1 419 ? -24.117 7.726 12.972 1.00 98.25 419 VAL A CA 1
ATOM 3134 C C . VAL A 1 419 ? -24.519 6.767 14.083 1.00 98.25 419 VAL A C 1
ATOM 3136 O O . VAL A 1 419 ? -24.168 5.589 14.072 1.00 98.25 419 VAL A O 1
ATOM 3139 N N . LYS A 1 420 ? -25.268 7.274 15.057 1.00 97.94 420 LYS A N 1
ATOM 3140 C CA . LYS A 1 420 ? -25.692 6.527 16.239 1.00 97.94 420 LYS A CA 1
ATOM 3141 C C . LYS A 1 420 ? -27.191 6.307 16.216 1.00 97.94 420 LYS A C 1
ATOM 3143 O O . LYS A 1 420 ? -27.950 7.272 16.186 1.00 97.94 420 LYS A O 1
ATOM 3148 N N . GLU A 1 421 ? -27.622 5.054 16.268 1.00 96.62 421 GLU A N 1
ATOM 3149 C CA . GLU A 1 421 ? -29.033 4.722 16.462 1.00 96.62 421 GLU A CA 1
ATOM 3150 C C . GLU A 1 421 ? -29.459 5.033 17.906 1.00 96.62 421 GLU A C 1
ATOM 3152 O O . GLU A 1 421 ? -28.768 4.671 18.862 1.00 96.62 421 GLU A O 1
ATOM 3157 N N . GLN A 1 422 ? -30.606 5.691 18.085 1.00 95.00 422 GLN A N 1
ATOM 3158 C CA . GLN A 1 422 ? -31.164 5.940 19.415 1.00 95.00 422 GLN A CA 1
ATOM 3159 C C . GLN A 1 422 ? -31.378 4.625 20.177 1.00 95.00 422 GLN A C 1
ATOM 3161 O O . GLN A 1 422 ? -31.951 3.675 19.654 1.00 95.00 422 GLN A O 1
ATOM 3166 N N . GLY A 1 423 ? -30.931 4.585 21.433 1.00 91.25 423 GLY A N 1
ATOM 3167 C CA . GLY A 1 423 ? -31.017 3.394 22.283 1.00 91.25 423 GLY A CA 1
ATOM 3168 C C . GLY A 1 423 ? -29.861 2.402 22.117 1.00 91.25 423 GLY A C 1
ATOM 3169 O O . GLY A 1 423 ? -29.713 1.527 22.965 1.00 91.25 423 GLY A O 1
ATOM 3170 N N . LYS A 1 424 ? -28.999 2.554 21.100 1.00 92.44 424 LYS A N 1
ATOM 3171 C CA . LYS A 1 424 ? -27.736 1.807 20.996 1.00 92.44 424 LYS A CA 1
ATOM 3172 C C . LYS A 1 424 ? -26.586 2.616 21.598 1.00 92.44 424 LYS A C 1
ATOM 3174 O O . LYS A 1 424 ? -26.596 3.847 21.597 1.00 92.44 424 LYS A O 1
ATOM 3179 N N . THR A 1 425 ? -25.591 1.930 22.152 1.00 90.44 425 THR A N 1
ATOM 3180 C CA . THR A 1 425 ? -24.377 2.562 22.699 1.00 90.44 425 THR A CA 1
ATOM 3181 C C . THR A 1 425 ? -23.355 2.859 21.608 1.00 90.44 425 THR A C 1
ATOM 3183 O O . THR A 1 425 ? -22.718 3.912 21.649 1.00 90.44 425 THR A O 1
ATOM 3186 N N . GLU A 1 426 ? -23.248 1.958 20.636 1.00 91.25 426 GLU A N 1
ATOM 3187 C CA . GLU A 1 426 ? -22.267 1.987 19.555 1.00 91.25 426 GLU A CA 1
ATOM 3188 C C . GLU A 1 426 ? -22.675 2.919 18.413 1.00 91.25 426 GLU A C 1
ATOM 3190 O O . GLU A 1 426 ? -23.858 3.164 18.167 1.00 91.25 426 GLU A O 1
ATOM 3195 N N . GLU A 1 427 ? -21.670 3.435 17.712 1.00 95.12 427 GLU A N 1
ATOM 3196 C CA . GLU A 1 427 ? -21.830 4.325 16.569 1.00 95.12 427 GLU A CA 1
ATOM 3197 C C . GLU A 1 427 ? -21.280 3.643 15.318 1.00 95.12 427 GLU A C 1
ATOM 3199 O O . GLU A 1 427 ? -20.192 3.069 15.352 1.00 95.12 427 GLU A O 1
ATOM 3204 N N . MET A 1 428 ? -22.000 3.753 14.204 1.00 97.31 428 MET A N 1
ATOM 3205 C CA . MET A 1 428 ? -21.462 3.416 12.891 1.00 97.31 428 MET A CA 1
ATOM 3206 C C . MET A 1 428 ? -20.502 4.531 12.486 1.00 97.31 428 MET A C 1
ATOM 3208 O O . MET A 1 428 ? -20.890 5.701 12.453 1.00 97.31 428 MET A O 1
ATOM 3212 N N . ARG A 1 429 ? -19.247 4.178 12.212 1.00 96.94 429 ARG A N 1
ATOM 3213 C CA . ARG A 1 429 ? -18.181 5.116 11.850 1.00 96.94 429 ARG A CA 1
ATOM 3214 C C . ARG A 1 429 ? -17.946 5.075 10.343 1.00 96.94 429 ARG A C 1
ATOM 3216 O O . ARG A 1 429 ? -17.697 4.010 9.793 1.00 96.94 429 ARG A O 1
ATOM 3223 N N . ILE A 1 430 ? -18.002 6.238 9.702 1.00 97.81 430 ILE A N 1
ATOM 3224 C CA . ILE A 1 430 ? -17.777 6.433 8.270 1.00 97.81 430 ILE A CA 1
ATOM 3225 C C . ILE A 1 430 ? -16.571 7.364 8.134 1.00 97.81 430 ILE A C 1
ATOM 3227 O O . ILE A 1 430 ? -16.709 8.583 8.299 1.00 97.81 430 ILE A O 1
ATOM 3231 N N . PRO A 1 431 ? -15.370 6.812 7.905 1.00 97.44 431 PRO A N 1
ATOM 3232 C CA . PRO A 1 431 ? -14.181 7.608 7.650 1.00 97.44 431 PRO A CA 1
ATOM 3233 C C . PRO A 1 431 ? -14.354 8.473 6.400 1.00 97.44 431 PRO A C 1
ATOM 3235 O O . PRO A 1 431 ? -14.944 8.034 5.412 1.00 97.44 431 PRO A O 1
ATOM 3238 N N . PHE A 1 432 ? -13.805 9.683 6.412 1.00 97.12 432 PHE A N 1
ATOM 3239 C CA . PHE A 1 432 ? -13.728 10.518 5.220 1.00 97.12 432 PHE A CA 1
ATOM 3240 C C . PHE A 1 432 ? -12.361 11.172 5.052 1.00 97.12 432 PHE A C 1
ATOM 3242 O O . PHE A 1 432 ? -11.614 11.335 6.019 1.00 97.12 432 PHE A O 1
ATOM 3249 N N . THR A 1 433 ? -12.048 11.548 3.815 1.00 96.44 433 THR A N 1
ATOM 3250 C CA . THR A 1 433 ? -10.774 12.159 3.435 1.00 96.44 433 THR A CA 1
ATOM 3251 C C . THR A 1 433 ? -10.947 13.247 2.379 1.00 96.44 433 THR A C 1
ATOM 3253 O O . THR A 1 433 ? -11.885 13.224 1.581 1.00 96.44 433 THR A O 1
ATOM 3256 N N . PHE A 1 434 ? -10.028 14.204 2.374 1.00 95.19 434 PHE A N 1
ATOM 3257 C CA . PHE A 1 434 ? -9.785 15.133 1.275 1.00 95.19 434 PHE A CA 1
ATOM 3258 C C . PHE A 1 434 ? -8.296 15.478 1.253 1.00 95.19 434 PHE A C 1
ATOM 3260 O O . PHE A 1 434 ? -7.614 15.362 2.272 1.00 95.19 434 PHE A O 1
ATOM 3267 N N . SER A 1 435 ? -7.774 15.900 0.106 1.00 92.44 435 SER A N 1
ATOM 3268 C CA . SER A 1 435 ? -6.343 16.193 -0.026 1.00 92.44 435 SER A CA 1
ATOM 3269 C C . SER A 1 435 ? -6.107 17.600 -0.552 1.00 92.44 435 SER A C 1
ATOM 3271 O O . SER A 1 435 ? -6.763 18.021 -1.500 1.00 92.44 435 SER A O 1
ATOM 3273 N N . ILE A 1 436 ? -5.157 18.322 0.042 1.00 92.06 436 ILE A N 1
ATOM 3274 C CA . ILE A 1 436 ? -4.583 19.541 -0.537 1.00 92.06 436 ILE A CA 1
ATOM 3275 C C . ILE A 1 436 ? -3.290 19.114 -1.226 1.00 92.06 436 ILE A C 1
ATOM 3277 O O . ILE A 1 436 ? -2.315 18.863 -0.524 1.00 92.06 436 ILE A O 1
ATOM 3281 N N . ASP A 1 437 ? -3.327 18.973 -2.555 1.00 87.62 437 ASP A N 1
ATOM 3282 C CA . ASP A 1 437 ? -2.294 18.381 -3.433 1.00 87.62 437 ASP A CA 1
ATOM 3283 C C . ASP A 1 437 ? -0.975 17.998 -2.724 1.00 87.62 437 ASP A C 1
ATOM 3285 O O . ASP A 1 437 ? -0.072 18.835 -2.625 1.00 87.62 437 ASP A O 1
ATOM 3289 N N . PRO A 1 438 ? -0.900 16.786 -2.129 1.00 84.62 438 PRO A N 1
ATOM 3290 C CA . PRO A 1 438 ? 0.192 16.410 -1.243 1.00 84.62 438 PRO A CA 1
ATOM 3291 C C . PRO A 1 438 ? 1.509 16.272 -2.007 1.00 84.62 438 PRO A C 1
ATOM 3293 O O . PRO A 1 438 ? 1.546 15.836 -3.158 1.00 84.62 438 PRO A O 1
ATOM 3296 N N . LYS A 1 439 ? 2.621 16.607 -1.350 1.00 80.56 439 LYS A N 1
ATOM 3297 C CA . LYS A 1 439 ? 3.949 16.579 -1.984 1.00 80.56 439 LYS A CA 1
ATOM 3298 C C . LYS A 1 439 ? 4.404 15.164 -2.315 1.00 80.56 439 LYS A C 1
ATOM 3300 O O . LYS A 1 439 ? 5.084 14.948 -3.308 1.00 80.56 439 LYS A O 1
ATOM 3305 N N . GLU A 1 440 ? 4.011 14.207 -1.485 1.00 76.94 440 GLU A N 1
ATOM 3306 C CA . GLU A 1 440 ? 4.336 12.790 -1.619 1.00 76.94 440 GLU A CA 1
ATOM 3307 C C . GLU A 1 440 ? 3.509 12.096 -2.712 1.00 76.94 440 GLU A C 1
ATOM 3309 O O . GLU A 1 440 ? 3.752 10.932 -3.022 1.00 76.94 440 GLU A O 1
ATOM 3314 N N . TYR A 1 441 ? 2.519 12.786 -3.288 1.00 79.19 441 TYR A N 1
ATOM 3315 C CA . TYR A 1 441 ? 1.688 12.237 -4.347 1.00 79.19 441 TYR A CA 1
ATOM 3316 C C . TYR A 1 441 ? 2.468 12.133 -5.657 1.00 79.19 441 TYR A C 1
ATOM 3318 O O . TYR A 1 441 ? 2.945 13.136 -6.200 1.00 79.19 441 TYR A O 1
ATOM 3326 N N . LYS A 1 442 ? 2.570 10.907 -6.178 1.00 84.62 442 LYS A N 1
ATOM 3327 C CA . LYS A 1 442 ? 3.175 10.650 -7.483 1.00 84.62 442 LYS A CA 1
ATOM 3328 C C . LYS A 1 442 ? 2.311 11.266 -8.582 1.00 84.62 442 LYS A C 1
ATOM 3330 O O . LYS A 1 442 ? 1.125 10.974 -8.682 1.00 84.62 442 LYS A O 1
ATOM 3335 N N . ARG A 1 443 ? 2.924 12.097 -9.422 1.00 88.81 443 ARG A N 1
ATOM 3336 C CA . ARG A 1 443 ? 2.316 12.656 -10.645 1.00 88.81 443 ARG A CA 1
ATOM 3337 C C . ARG A 1 443 ? 2.609 11.810 -11.879 1.00 88.81 443 ARG A C 1
ATOM 3339 O O . ARG A 1 443 ? 1.814 11.783 -12.812 1.00 88.81 443 ARG A O 1
ATOM 3346 N N . ILE A 1 444 ? 3.740 11.113 -11.844 1.00 89.50 444 ILE A N 1
ATOM 3347 C CA . ILE A 1 444 ? 4.215 10.183 -12.861 1.00 89.50 444 ILE A CA 1
ATOM 3348 C C . ILE A 1 444 ? 4.665 8.888 -12.183 1.00 89.50 444 ILE A C 1
ATOM 3350 O O . ILE A 1 444 ? 5.288 8.924 -11.115 1.00 89.50 444 ILE A O 1
ATOM 3354 N N . ASP A 1 445 ? 4.346 7.759 -12.806 1.00 86.56 445 ASP A N 1
ATOM 3355 C CA . ASP A 1 445 ? 4.812 6.434 -12.410 1.00 86.56 445 ASP A CA 1
ATOM 3356 C C . ASP A 1 445 ? 5.138 5.570 -13.634 1.00 86.56 445 ASP A C 1
ATOM 3358 O O . ASP A 1 445 ? 4.796 5.929 -14.762 1.00 86.56 445 ASP A O 1
ATOM 3362 N N . GLY A 1 446 ? 5.814 4.443 -13.406 1.00 80.94 446 GLY A N 1
ATOM 3363 C CA . GLY A 1 446 ? 6.033 3.425 -14.435 1.00 80.94 446 GLY A CA 1
ATOM 3364 C C . GLY A 1 446 ? 6.789 3.923 -15.668 1.00 80.94 446 GLY A C 1
ATOM 3365 O O . GLY A 1 446 ? 6.393 3.593 -16.783 1.00 80.94 446 GLY A O 1
ATOM 3366 N N . VAL A 1 447 ? 7.837 4.741 -15.491 1.00 90.44 447 VAL A N 1
ATOM 3367 C CA . VAL A 1 447 ? 8.716 5.099 -16.616 1.00 90.44 447 VAL A CA 1
ATOM 3368 C C . VAL A 1 447 ? 9.478 3.856 -17.059 1.00 90.44 447 VAL A C 1
ATOM 3370 O O . VAL A 1 447 ? 10.325 3.343 -16.331 1.00 90.44 447 VAL A O 1
ATOM 3373 N N . GLU A 1 448 ? 9.189 3.401 -18.268 1.00 90.88 448 GLU A N 1
ATOM 3374 C CA . GLU A 1 448 ? 9.788 2.229 -18.886 1.00 90.88 448 GLU A CA 1
ATOM 3375 C C . GLU A 1 448 ? 10.455 2.637 -20.198 1.00 90.88 448 GLU A C 1
ATOM 3377 O O . GLU A 1 448 ? 9.882 3.345 -21.026 1.00 90.88 448 GLU A O 1
ATOM 3382 N N . ILE A 1 449 ? 11.685 2.170 -20.383 1.00 93.06 449 ILE A N 1
ATOM 3383 C CA . ILE A 1 449 ? 12.417 2.285 -21.638 1.00 93.06 449 ILE A CA 1
ATOM 3384 C C . ILE A 1 449 ? 12.466 0.876 -22.219 1.00 93.06 449 ILE A C 1
ATOM 3386 O O . ILE A 1 449 ? 13.065 -0.006 -21.607 1.00 93.06 449 ILE A O 1
ATOM 3390 N N . VAL A 1 450 ? 11.804 0.661 -23.358 1.00 91.56 450 VAL A N 1
ATOM 3391 C CA . VAL A 1 450 ? 11.542 -0.691 -23.883 1.00 91.56 450 VAL A CA 1
ATOM 3392 C C . VAL A 1 450 ? 12.831 -1.454 -24.183 1.00 91.56 450 VAL A C 1
ATOM 3394 O O . VAL A 1 450 ? 12.925 -2.636 -23.866 1.00 91.56 450 VAL A O 1
ATOM 3397 N N . ASN A 1 451 ? 13.835 -0.783 -24.751 1.00 90.38 451 ASN A N 1
ATOM 3398 C CA . ASN A 1 451 ? 15.148 -1.385 -24.980 1.00 90.38 451 ASN A CA 1
ATOM 3399 C C . ASN A 1 451 ? 16.176 -0.776 -24.023 1.00 90.38 451 ASN A C 1
ATOM 3401 O O . ASN A 1 451 ? 16.365 0.439 -24.003 1.00 90.38 451 ASN A O 1
ATOM 3405 N N . SER A 1 452 ? 16.897 -1.599 -23.261 1.00 88.44 452 SER A N 1
ATOM 3406 C CA . SER A 1 452 ? 17.976 -1.109 -22.389 1.00 88.44 452 SER A CA 1
ATOM 3407 C C . SER A 1 452 ? 19.178 -0.567 -23.168 1.00 88.44 452 SER A C 1
ATOM 3409 O O . SER A 1 452 ? 19.951 0.214 -22.616 1.00 88.44 452 SER A O 1
ATOM 3411 N N . THR A 1 453 ? 19.312 -0.950 -24.441 1.00 90.94 453 THR A N 1
ATOM 3412 C CA . THR A 1 453 ? 20.376 -0.541 -25.364 1.00 90.94 453 THR A CA 1
ATOM 3413 C C . THR A 1 453 ? 19.784 -0.354 -26.762 1.00 90.94 453 THR A C 1
ATOM 3415 O O . THR A 1 453 ? 18.914 -1.128 -27.156 1.00 90.94 453 THR A O 1
ATOM 3418 N N . PHE A 1 454 ? 20.216 0.667 -27.505 1.00 94.06 454 PHE A N 1
ATOM 3419 C CA . PHE A 1 454 ? 19.775 0.898 -28.886 1.00 94.06 454 PHE A CA 1
ATOM 3420 C C . PHE A 1 454 ? 20.817 1.701 -29.692 1.00 94.06 454 PHE A C 1
ATOM 3422 O O . PHE A 1 454 ? 21.668 2.379 -29.101 1.00 94.06 454 PHE A O 1
ATOM 3429 N N . SER A 1 455 ? 20.744 1.623 -31.024 1.00 94.50 455 SER A N 1
ATOM 3430 C CA . SER A 1 455 ? 21.717 2.192 -31.963 1.00 94.50 455 SER A CA 1
ATOM 3431 C C . SER A 1 455 ? 21.052 3.098 -33.002 1.00 94.50 455 SER A C 1
ATOM 3433 O O . SER A 1 455 ? 20.667 2.641 -34.067 1.00 94.50 455 SER A O 1
ATOM 3435 N N . PRO A 1 456 ? 20.923 4.408 -32.737 1.00 93.75 456 PRO A N 1
ATOM 3436 C CA . PRO A 1 456 ? 20.412 5.358 -33.724 1.00 93.75 456 PRO A CA 1
ATOM 3437 C C . PRO A 1 456 ? 21.482 5.678 -34.779 1.00 93.75 456 PRO A C 1
ATOM 3439 O O . PRO A 1 456 ? 22.186 6.694 -34.670 1.00 93.75 456 PRO A O 1
ATOM 3442 N N . ASN A 1 457 ? 21.622 4.800 -35.776 1.00 92.81 457 ASN A N 1
ATOM 3443 C CA . ASN A 1 457 ? 22.605 4.853 -36.866 1.00 92.81 457 ASN A CA 1
ATOM 3444 C C . ASN A 1 457 ? 21.952 4.853 -38.282 1.00 92.81 457 ASN A C 1
ATOM 3446 O O . ASN A 1 457 ? 22.640 5.097 -39.276 1.00 92.81 457 ASN A O 1
ATOM 3450 N N . ASN A 1 458 ? 20.623 4.723 -38.354 1.00 92.31 458 ASN A N 1
ATOM 3451 C CA . ASN A 1 458 ? 19.747 4.644 -39.529 1.00 92.31 458 ASN A CA 1
ATOM 3452 C C . ASN A 1 458 ? 19.860 3.351 -40.364 1.00 92.31 458 ASN A C 1
ATOM 3454 O O . ASN A 1 458 ? 19.667 3.396 -41.584 1.00 92.31 458 ASN A O 1
ATOM 3458 N N . ASP A 1 459 ? 20.165 2.208 -39.748 1.00 92.62 459 ASP A N 1
ATOM 3459 C CA . ASP A 1 459 ? 20.162 0.889 -40.402 1.00 92.62 459 ASP A CA 1
ATOM 3460 C C . ASP A 1 459 ? 18.827 0.118 -40.264 1.00 92.62 459 ASP A C 1
ATOM 3462 O O . ASP A 1 459 ? 18.643 -0.935 -40.881 1.00 92.62 459 ASP A O 1
ATOM 3466 N N . ASN A 1 460 ? 17.844 0.702 -39.570 1.00 91.44 460 ASN A N 1
ATOM 3467 C CA . ASN A 1 460 ? 16.542 0.150 -39.174 1.00 91.44 460 ASN A CA 1
ATOM 3468 C C . ASN A 1 460 ? 16.601 -0.952 -38.101 1.00 91.44 460 ASN A C 1
ATOM 3470 O O . ASN A 1 460 ? 15.596 -1.635 -37.871 1.00 91.44 460 ASN A O 1
ATOM 3474 N N . ILE A 1 461 ? 17.733 -1.121 -37.420 1.00 91.19 461 ILE A N 1
ATOM 3475 C CA . ILE A 1 461 ? 17.928 -2.055 -36.313 1.00 91.19 461 ILE A CA 1
ATOM 3476 C C . ILE A 1 461 ? 18.106 -1.240 -35.034 1.00 91.19 461 ILE A C 1
ATOM 3478 O O . ILE A 1 461 ? 19.134 -0.626 -34.799 1.00 91.19 461 ILE A O 1
ATOM 3482 N N . LEU A 1 462 ? 17.083 -1.252 -34.173 1.00 92.12 462 LEU A N 1
ATOM 3483 C CA . LEU A 1 462 ? 17.118 -0.551 -32.880 1.00 92.12 462 LEU A CA 1
ATOM 3484 C C . LEU A 1 462 ? 17.473 0.950 -33.000 1.00 92.12 462 LEU A C 1
ATOM 3486 O O . LEU A 1 462 ? 18.086 1.519 -32.103 1.00 92.12 462 LEU A O 1
ATOM 3490 N N . ASP A 1 463 ? 17.031 1.613 -34.072 1.00 94.06 463 ASP A N 1
ATOM 3491 C CA . ASP A 1 463 ? 17.256 3.052 -34.286 1.00 94.06 463 ASP A CA 1
ATOM 3492 C C . ASP A 1 463 ? 16.475 3.954 -33.325 1.00 94.06 463 ASP A C 1
ATOM 3494 O O . ASP A 1 463 ? 16.897 5.057 -32.973 1.00 94.06 463 ASP A O 1
ATOM 3498 N N . ASP A 1 464 ? 15.314 3.477 -32.891 1.00 94.25 464 ASP A N 1
ATOM 3499 C CA . ASP A 1 464 ? 14.440 4.169 -31.962 1.00 94.25 464 ASP A CA 1
ATOM 3500 C C . ASP A 1 464 ? 14.250 3.333 -30.702 1.00 94.25 464 ASP A C 1
ATOM 3502 O O . ASP A 1 464 ? 14.166 2.102 -30.726 1.00 94.25 464 ASP A O 1
ATOM 3506 N N . ASN A 1 465 ? 14.047 4.031 -29.597 1.00 94.69 465 ASN A N 1
ATOM 3507 C CA . ASN A 1 465 ? 13.509 3.473 -28.377 1.00 94.69 465 ASN A CA 1
ATOM 3508 C C . ASN A 1 465 ? 12.068 3.940 -28.175 1.00 94.69 465 ASN A C 1
ATOM 3510 O O . ASN A 1 465 ? 11.700 5.049 -28.568 1.00 94.69 465 ASN A O 1
ATOM 3514 N N . LEU A 1 466 ? 11.253 3.112 -27.530 1.00 96.19 466 LEU A N 1
ATOM 3515 C CA . LEU A 1 466 ? 9.933 3.511 -27.066 1.00 96.19 466 LEU A CA 1
ATOM 3516 C C . LEU A 1 466 ? 10.027 3.780 -25.564 1.00 96.19 466 LEU A C 1
ATOM 3518 O O . LEU A 1 466 ? 10.425 2.903 -24.800 1.00 96.19 466 LEU A O 1
ATOM 3522 N N . ILE A 1 467 ? 9.679 4.998 -25.154 1.00 96.00 467 ILE A N 1
ATOM 3523 C CA . ILE A 1 467 ? 9.606 5.371 -23.742 1.00 96.00 467 ILE A CA 1
ATOM 3524 C C . ILE A 1 467 ? 8.139 5.438 -23.351 1.00 96.00 467 ILE A C 1
ATOM 3526 O O . ILE A 1 467 ? 7.392 6.269 -23.874 1.00 96.00 467 ILE A O 1
ATOM 3530 N N . ASN A 1 468 ? 7.756 4.579 -22.415 1.00 93.88 468 ASN A N 1
ATOM 3531 C CA . ASN A 1 468 ? 6.421 4.483 -21.847 1.00 93.88 468 ASN A CA 1
ATOM 3532 C C . ASN A 1 468 ? 6.405 5.124 -20.462 1.00 93.88 468 ASN A C 1
ATOM 3534 O O . ASN A 1 468 ? 7.394 5.080 -19.731 1.00 93.88 468 ASN A O 1
ATOM 3538 N N . TYR A 1 469 ? 5.288 5.734 -20.091 1.00 92.12 469 TYR A N 1
ATOM 3539 C CA . TYR A 1 469 ? 5.091 6.275 -18.752 1.00 92.12 469 TYR A CA 1
ATOM 3540 C C . TYR A 1 469 ? 3.606 6.416 -18.437 1.00 92.12 469 TYR A C 1
ATOM 3542 O O . TYR A 1 469 ? 2.767 6.521 -19.333 1.00 92.12 469 TYR A O 1
ATOM 3550 N N . TYR A 1 470 ? 3.279 6.459 -17.150 1.00 88.44 470 TYR A N 1
ATOM 3551 C CA . TYR A 1 470 ? 1.917 6.647 -16.676 1.00 88.44 470 TYR A CA 1
ATOM 3552 C C . TYR A 1 470 ? 1.783 7.972 -15.928 1.00 88.44 470 TYR A C 1
ATOM 3554 O O . TYR A 1 470 ? 2.526 8.249 -14.984 1.00 88.44 470 TYR A O 1
ATOM 3562 N N . LEU A 1 471 ? 0.821 8.801 -16.332 1.00 90.38 471 LEU A N 1
ATOM 3563 C CA . LEU A 1 471 ? 0.455 10.011 -15.600 1.00 90.38 471 LEU A CA 1
ATOM 3564 C C . LEU A 1 471 ? -0.693 9.708 -14.644 1.00 90.38 471 LEU A C 1
ATOM 3566 O O . LEU A 1 471 ? -1.785 9.343 -15.064 1.00 90.38 471 LEU A O 1
ATOM 3570 N N . VAL A 1 472 ? -0.454 9.901 -13.351 1.00 84.62 472 VAL A N 1
ATOM 3571 C CA . VAL A 1 472 ? -1.424 9.578 -12.291 1.00 84.62 472 VAL A CA 1
ATOM 3572 C C . VAL A 1 472 ? -2.483 10.677 -12.136 1.00 84.62 472 VAL A C 1
ATOM 3574 O O . VAL A 1 472 ? -3.597 10.442 -11.679 1.00 84.62 472 VAL A O 1
ATOM 3577 N N . THR A 1 473 ? -2.136 11.907 -12.505 1.00 84.25 473 THR A N 1
ATOM 3578 C CA . THR A 1 473 ? -2.960 13.110 -12.341 1.00 84.25 473 THR A CA 1
ATOM 3579 C C . THR A 1 473 ? -2.736 14.043 -13.526 1.00 84.25 473 THR A C 1
ATOM 3581 O O . THR A 1 473 ? -1.729 13.885 -14.220 1.00 84.25 473 THR A O 1
ATOM 3584 N N . PRO A 1 474 ? -3.623 15.020 -13.792 1.00 88.38 474 PRO A N 1
ATOM 3585 C CA . PRO A 1 474 ? -3.317 16.052 -14.767 1.00 88.38 474 PRO A CA 1
ATOM 3586 C C . PRO A 1 474 ? -2.024 16.787 -14.390 1.00 88.38 474 PRO A C 1
ATOM 3588 O O . PRO A 1 474 ? -1.859 17.238 -13.249 1.00 88.38 474 PRO A O 1
ATOM 3591 N N . VAL A 1 475 ? -1.119 16.921 -15.358 1.00 92.75 475 VAL A N 1
ATOM 3592 C CA . VAL A 1 475 ? 0.159 17.624 -15.186 1.00 92.75 475 VAL A CA 1
ATOM 3593 C C . VAL A 1 475 ? 0.202 18.854 -16.082 1.00 92.75 475 VAL A C 1
ATOM 3595 O O . VAL A 1 475 ? -0.206 18.817 -17.242 1.00 92.75 475 VAL A O 1
ATOM 3598 N N . GLU A 1 476 ? 0.662 19.968 -15.520 1.00 94.69 476 GLU A N 1
ATOM 3599 C CA . GLU A 1 476 ? 0.790 21.241 -16.235 1.00 94.69 476 GLU A CA 1
ATOM 3600 C C . GLU A 1 476 ? 2.014 21.185 -17.163 1.00 94.69 476 GLU A C 1
ATOM 3602 O O . GLU A 1 476 ? 1.911 21.563 -18.332 1.00 94.69 476 GLU A O 1
ATOM 3607 N N . ASP A 1 477 ? 3.121 20.597 -16.695 1.00 96.75 477 ASP A N 1
ATOM 3608 C CA . ASP A 1 477 ? 4.334 20.363 -17.478 1.00 96.75 477 ASP A CA 1
ATOM 3609 C C . ASP A 1 477 ? 4.887 18.947 -17.238 1.00 96.75 477 ASP A C 1
ATOM 3611 O O . ASP A 1 477 ? 4.865 18.416 -16.125 1.00 96.75 477 ASP A O 1
ATOM 3615 N N . ILE A 1 478 ? 5.432 18.339 -18.292 1.00 97.38 478 ILE A N 1
ATOM 3616 C CA . ILE A 1 478 ? 6.278 17.147 -18.197 1.00 97.38 478 ILE A CA 1
ATOM 3617 C C . ILE A 1 478 ? 7.505 17.317 -19.082 1.00 97.38 478 ILE A C 1
ATOM 3619 O O . ILE A 1 478 ? 7.392 17.763 -20.223 1.00 97.38 478 ILE A O 1
ATOM 3623 N N . ALA A 1 479 ? 8.677 16.948 -18.576 1.00 97.50 479 ALA A N 1
ATOM 3624 C CA . ALA A 1 479 ? 9.920 16.958 -19.330 1.00 97.50 479 ALA A CA 1
ATOM 3625 C C . ALA A 1 479 ? 10.723 15.686 -19.071 1.00 97.50 479 ALA A C 1
ATOM 3627 O O . ALA A 1 479 ? 10.764 15.196 -17.946 1.00 97.50 479 ALA A O 1
ATOM 3628 N N . PHE A 1 480 ? 11.384 15.176 -20.106 1.00 98.31 480 PHE A N 1
ATOM 3629 C CA . PHE A 1 480 ? 12.382 14.119 -19.965 1.00 98.31 480 PHE A CA 1
ATOM 3630 C C . PHE A 1 480 ? 13.756 14.715 -20.235 1.00 98.31 480 PHE A C 1
ATOM 3632 O O . PHE A 1 480 ? 13.953 15.426 -21.225 1.00 98.31 480 PHE A O 1
ATOM 3639 N N . HIS A 1 481 ? 14.705 14.411 -19.362 1.00 98.12 481 HIS A N 1
ATOM 3640 C CA . HIS A 1 481 ? 16.077 14.888 -19.407 1.00 98.12 481 HIS A CA 1
ATOM 3641 C C . HIS A 1 481 ? 17.033 13.711 -19.542 1.00 98.12 481 HIS A C 1
ATOM 3643 O O . HIS A 1 481 ? 16.934 12.742 -18.795 1.00 98.12 481 HIS A O 1
ATOM 3649 N N . ALA A 1 482 ? 17.986 13.812 -20.460 1.00 97.94 482 ALA A N 1
ATOM 3650 C CA . ALA A 1 482 ? 19.071 12.853 -20.573 1.00 97.94 482 ALA A CA 1
ATOM 3651 C C . ALA A 1 482 ? 20.242 13.301 -19.695 1.00 97.94 482 ALA A C 1
ATOM 3653 O O . ALA A 1 482 ? 20.762 14.409 -19.858 1.00 97.94 482 ALA A O 1
ATOM 3654 N N . ASN A 1 483 ? 20.684 12.431 -18.790 1.00 97.25 483 ASN A N 1
ATOM 3655 C CA . ASN A 1 483 ? 21.867 12.644 -17.966 1.00 97.25 483 ASN A CA 1
ATOM 3656 C C . ASN A 1 483 ? 22.882 11.534 -18.239 1.00 97.25 483 ASN A C 1
ATOM 3658 O O . ASN A 1 483 ? 22.580 10.367 -18.018 1.00 97.25 483 ASN A O 1
ATOM 3662 N N . LEU A 1 484 ? 24.074 11.886 -18.716 1.00 94.88 484 LEU A N 1
ATOM 3663 C CA . LEU A 1 484 ? 25.144 10.922 -18.969 1.00 94.88 484 LEU A CA 1
ATOM 3664 C C . LEU A 1 484 ? 25.701 10.424 -17.634 1.00 94.88 484 LEU A C 1
ATOM 3666 O O . LEU A 1 484 ? 26.111 11.235 -16.796 1.00 94.88 484 LEU A O 1
ATOM 3670 N N . ILE A 1 485 ? 25.726 9.108 -17.459 1.00 90.44 485 ILE A N 1
ATOM 3671 C CA . ILE A 1 485 ? 26.314 8.428 -16.311 1.00 90.44 485 ILE A CA 1
ATOM 3672 C C . ILE A 1 485 ? 27.738 8.023 -16.681 1.00 90.44 485 ILE A C 1
ATOM 3674 O O . ILE A 1 485 ? 27.973 7.340 -17.673 1.00 90.44 485 ILE A O 1
ATOM 3678 N N . THR A 1 486 ? 28.694 8.414 -15.849 1.00 86.00 486 THR A N 1
ATOM 3679 C CA . THR A 1 486 ? 30.038 7.837 -15.840 1.00 86.00 486 THR A CA 1
ATOM 3680 C C . THR A 1 486 ? 30.341 7.305 -14.445 1.00 86.00 486 THR A C 1
ATOM 3682 O O . THR A 1 486 ? 29.578 7.538 -13.506 1.00 86.00 486 THR A O 1
ATOM 3685 N N . LYS A 1 487 ? 31.469 6.607 -14.284 1.00 79.44 487 LYS A N 1
ATOM 3686 C CA . LYS A 1 487 ? 31.894 6.041 -12.996 1.00 79.44 487 LYS A CA 1
ATOM 3687 C C . LYS A 1 487 ? 31.887 7.052 -11.839 1.00 79.44 487 LYS A C 1
ATOM 3689 O O . LYS A 1 487 ? 31.550 6.690 -10.717 1.00 79.44 487 LYS A O 1
ATOM 3694 N N . ASP A 1 488 ? 32.220 8.312 -12.124 1.00 83.12 488 ASP A N 1
ATOM 3695 C CA . ASP A 1 488 ? 32.437 9.332 -11.093 1.00 83.12 488 ASP A CA 1
ATOM 3696 C C . ASP A 1 488 ? 31.307 10.365 -10.983 1.00 83.12 488 ASP A C 1
ATOM 3698 O O . ASP A 1 488 ? 31.285 11.146 -10.029 1.00 83.12 488 ASP A O 1
ATOM 3702 N N . ARG A 1 489 ? 30.411 10.465 -11.978 1.00 88.75 489 ARG A N 1
ATOM 3703 C CA . ARG A 1 489 ? 29.426 11.559 -12.041 1.00 88.75 489 ARG A CA 1
ATOM 3704 C C . ARG A 1 489 ? 28.216 11.258 -12.920 1.00 88.75 489 ARG A C 1
ATOM 3706 O O . ARG A 1 489 ? 28.295 10.510 -13.887 1.00 88.75 489 ARG A O 1
ATOM 3713 N N . VAL A 1 490 ? 27.130 11.976 -12.638 1.00 92.44 490 VAL A N 1
ATOM 3714 C CA . VAL A 1 490 ? 25.952 12.101 -13.505 1.00 92.44 490 VAL A CA 1
ATOM 3715 C C . VAL A 1 490 ? 25.904 13.535 -14.030 1.00 92.44 490 VAL A C 1
ATOM 3717 O O . VAL A 1 490 ? 25.909 14.480 -13.242 1.00 92.44 490 VAL A O 1
ATOM 3720 N N . THR A 1 491 ? 25.909 13.714 -15.353 1.00 95.94 491 THR A N 1
ATOM 3721 C CA . THR A 1 491 ? 25.997 15.041 -15.989 1.00 95.94 491 THR A CA 1
ATOM 3722 C C . THR A 1 491 ? 24.820 15.278 -16.925 1.00 95.94 491 THR A C 1
ATOM 3724 O O . THR A 1 491 ? 24.621 14.515 -17.867 1.00 95.94 491 THR A O 1
ATOM 3727 N N . TYR A 1 492 ? 24.079 16.366 -16.716 1.00 97.19 492 TYR A N 1
ATOM 3728 C CA . TYR A 1 492 ? 22.975 16.768 -17.590 1.00 97.19 492 TYR A CA 1
ATOM 3729 C C . TYR A 1 492 ? 23.444 17.005 -19.031 1.00 97.19 492 TYR A C 1
ATOM 3731 O O . TYR A 1 492 ? 24.404 17.740 -19.262 1.00 97.19 492 TYR A O 1
ATOM 3739 N N . GLN A 1 493 ? 22.760 16.391 -19.998 1.00 97.69 493 GLN A N 1
ATOM 3740 C CA . GLN A 1 493 ? 23.073 16.498 -21.427 1.00 97.69 493 GLN A CA 1
ATOM 3741 C C . GLN A 1 493 ? 22.007 17.238 -22.231 1.00 97.69 493 GLN A C 1
ATOM 3743 O O . GLN A 1 493 ? 22.305 17.705 -23.330 1.00 97.69 493 GLN A O 1
ATOM 3748 N N . GLY A 1 494 ? 20.789 17.378 -21.711 1.00 96.94 494 GLY A N 1
ATOM 3749 C CA . GLY A 1 494 ? 19.722 18.117 -22.378 1.00 96.94 494 GLY A CA 1
ATOM 3750 C C . GLY A 1 494 ? 18.341 17.520 -22.151 1.00 96.94 494 GLY A C 1
ATOM 3751 O O . GLY A 1 494 ? 18.188 16.395 -21.679 1.00 96.94 494 GLY A O 1
ATOM 3752 N N . MET A 1 495 ? 17.324 18.285 -22.531 1.00 97.88 495 MET A N 1
ATOM 3753 C CA . MET A 1 495 ? 15.941 17.825 -22.583 1.00 97.88 495 MET A CA 1
ATOM 3754 C C . MET A 1 495 ? 15.726 17.015 -23.861 1.00 97.88 495 MET A C 1
ATOM 3756 O O . MET A 1 495 ? 16.170 17.439 -24.927 1.00 97.88 495 MET A O 1
ATOM 3760 N N . VAL A 1 496 ? 15.037 15.880 -23.763 1.00 97.38 496 VAL A N 1
ATOM 3761 C CA . VAL A 1 496 ? 14.721 14.991 -24.895 1.00 97.38 496 VAL A CA 1
ATOM 3762 C C . VAL A 1 496 ? 13.246 15.042 -25.284 1.00 97.38 496 VAL A C 1
ATOM 3764 O O . VAL A 1 496 ? 12.917 14.909 -26.456 1.00 97.38 496 VAL A O 1
ATOM 3767 N N . TYR A 1 497 ? 12.358 15.320 -24.327 1.00 97.38 497 TYR A N 1
ATOM 3768 C CA . TYR A 1 497 ? 10.918 15.434 -24.556 1.00 97.38 497 TYR A CA 1
ATOM 3769 C C . TYR A 1 497 ? 10.307 16.506 -23.653 1.00 97.38 497 TYR A C 1
ATOM 3771 O O . TYR A 1 497 ? 10.795 16.735 -22.545 1.00 97.38 497 TYR A O 1
ATOM 3779 N N . GLN A 1 498 ? 9.229 17.144 -24.119 1.00 96.75 498 GLN A N 1
ATOM 3780 C CA . GLN A 1 498 ? 8.394 18.021 -23.300 1.00 96.75 498 GLN A CA 1
ATOM 3781 C C . GLN A 1 498 ? 6.926 17.923 -23.717 1.00 96.75 498 GLN A C 1
ATOM 3783 O O . GLN A 1 498 ? 6.620 18.069 -24.899 1.00 96.75 498 GLN A O 1
ATOM 3788 N N . GLY A 1 499 ? 6.038 17.786 -22.737 1.00 95.81 499 GLY A N 1
ATOM 3789 C CA . GLY A 1 499 ? 4.588 17.903 -22.880 1.00 95.81 499 GLY A CA 1
ATOM 3790 C C . GLY A 1 499 ? 4.033 19.016 -21.989 1.00 95.81 499 GLY A C 1
ATOM 3791 O O . GLY A 1 499 ? 4.689 19.448 -21.038 1.00 95.81 499 GLY A O 1
ATOM 3792 N N . LYS A 1 500 ? 2.825 19.491 -22.308 1.00 96.50 500 LYS A N 1
ATOM 3793 C CA . LYS A 1 500 ? 2.107 20.519 -21.540 1.00 96.50 500 LYS A CA 1
ATOM 3794 C C . LYS A 1 500 ? 0.637 20.164 -21.403 1.00 96.50 500 LYS A C 1
ATOM 3796 O O . LYS A 1 500 ? 0.031 19.745 -22.384 1.00 96.50 500 LYS A O 1
ATOM 3801 N N . ASN A 1 501 ? 0.063 20.438 -20.233 1.00 95.06 501 ASN A N 1
ATOM 3802 C CA . ASN A 1 501 ? -1.348 20.191 -19.918 1.00 95.06 501 ASN A CA 1
ATOM 3803 C C . ASN A 1 501 ? -1.788 18.761 -20.277 1.00 95.06 501 ASN A C 1
ATOM 3805 O O . ASN A 1 501 ? -2.815 18.553 -20.925 1.00 95.06 501 ASN A O 1
ATOM 3809 N N . GLU A 1 502 ? -0.975 17.781 -19.892 1.00 94.81 502 GLU A N 1
ATOM 3810 C CA . GLU A 1 502 ? -1.224 16.378 -20.201 1.00 94.81 502 GLU A CA 1
ATOM 3811 C C . GLU A 1 502 ? -2.273 15.789 -19.256 1.00 94.81 502 GLU A C 1
ATOM 3813 O O . GLU A 1 502 ? -2.300 16.056 -18.050 1.00 94.81 502 GLU A O 1
ATOM 3818 N N . THR A 1 503 ? -3.140 14.953 -19.820 1.00 92.06 503 THR A N 1
ATOM 3819 C CA . THR A 1 503 ? -4.153 14.205 -19.073 1.00 92.06 503 THR A CA 1
ATOM 3820 C C . THR A 1 503 ? -3.560 12.947 -18.428 1.00 92.06 503 THR A C 1
ATOM 3822 O O . THR A 1 503 ? -2.589 12.408 -18.969 1.00 92.06 503 THR A O 1
ATOM 3825 N N . PRO A 1 504 ? -4.175 12.430 -17.345 1.00 89.06 504 PRO A N 1
ATOM 3826 C CA . PRO A 1 504 ? -3.839 11.124 -16.784 1.00 89.06 504 PRO A CA 1
ATOM 3827 C C . PRO A 1 504 ? -3.890 9.990 -17.812 1.00 89.06 504 PRO A C 1
ATOM 3829 O O . PRO A 1 504 ? -4.545 10.110 -18.855 1.00 89.06 504 PRO A O 1
ATOM 3832 N N . GLY A 1 505 ? -3.236 8.885 -17.468 1.00 86.50 505 GLY A N 1
ATOM 3833 C CA . GLY A 1 505 ? -3.229 7.642 -18.224 1.00 86.50 505 GLY A CA 1
ATOM 3834 C C . GLY A 1 505 ? -1.862 7.284 -18.796 1.00 86.50 505 GLY A C 1
ATOM 3835 O O . GLY A 1 505 ? -0.868 7.999 -18.631 1.00 86.50 505 GLY A O 1
ATOM 3836 N N . TYR A 1 506 ? -1.838 6.154 -19.498 1.00 87.94 506 TYR A N 1
ATOM 3837 C CA . TYR A 1 506 ? -0.663 5.663 -20.201 1.00 87.94 506 TYR A CA 1
ATOM 3838 C C . TYR A 1 506 ? -0.304 6.560 -21.389 1.00 87.94 506 TYR A C 1
ATOM 3840 O O . TYR A 1 506 ? -1.161 6.977 -22.174 1.00 87.94 506 TYR A O 1
ATOM 3848 N N . LYS A 1 507 ? 0.986 6.852 -21.521 1.00 93.25 507 LYS A N 1
ATOM 3849 C CA . LYS A 1 507 ? 1.562 7.704 -22.555 1.00 93.25 507 LYS A CA 1
ATOM 3850 C C . LYS A 1 507 ? 2.847 7.066 -23.065 1.00 93.25 507 LYS A C 1
ATOM 3852 O O . LYS A 1 507 ? 3.524 6.331 -22.348 1.00 93.25 507 LYS A O 1
ATOM 3857 N N . SER A 1 508 ? 3.202 7.389 -24.301 1.00 95.25 508 SER A N 1
ATOM 3858 C CA . SER A 1 508 ? 4.441 6.913 -24.905 1.00 95.25 508 SER A CA 1
ATOM 3859 C C . SER A 1 508 ? 4.965 7.891 -25.945 1.00 95.25 508 SER A C 1
ATOM 3861 O O . SER A 1 508 ? 4.171 8.519 -26.649 1.00 95.25 508 SER A O 1
ATOM 3863 N N . PHE A 1 509 ? 6.282 7.958 -26.115 1.00 96.19 509 PHE A N 1
ATOM 3864 C CA . PHE A 1 509 ? 6.903 8.613 -27.266 1.00 96.19 509 PHE A CA 1
ATOM 3865 C C . PHE A 1 509 ? 8.096 7.803 -27.775 1.00 96.19 509 PHE A C 1
ATOM 3867 O O . PHE A 1 509 ? 8.778 7.120 -27.011 1.00 96.19 509 PHE A O 1
ATOM 3874 N N . LYS A 1 510 ? 8.336 7.881 -29.087 1.00 95.50 510 LYS A N 1
ATOM 3875 C CA . LYS A 1 510 ? 9.545 7.333 -29.706 1.00 95.50 510 LYS A CA 1
ATOM 3876 C C . LYS A 1 510 ? 10.709 8.299 -29.531 1.00 95.50 510 LYS A C 1
ATOM 3878 O O . LYS A 1 510 ? 10.520 9.513 -29.621 1.00 95.50 510 LYS A O 1
ATOM 3883 N N . TRP A 1 511 ? 11.899 7.759 -29.320 1.00 96.38 511 TRP A N 1
ATOM 3884 C CA . TRP A 1 511 ? 13.109 8.531 -29.094 1.00 96.38 511 TRP A CA 1
ATOM 3885 C C . TRP A 1 511 ? 14.323 7.876 -29.753 1.00 96.38 511 TRP A C 1
ATOM 3887 O O . TRP A 1 511 ? 14.671 6.747 -29.435 1.00 96.38 511 TRP A O 1
ATOM 3897 N N . ASN A 1 512 ? 15.007 8.620 -30.615 1.00 94.75 512 ASN A N 1
ATOM 3898 C CA . ASN A 1 512 ? 16.165 8.181 -31.402 1.00 94.75 512 ASN A CA 1
ATOM 3899 C C . ASN A 1 512 ? 17.507 8.677 -30.822 1.00 94.75 512 ASN A C 1
ATOM 3901 O O . ASN A 1 512 ? 18.478 8.913 -31.541 1.00 94.75 512 ASN A O 1
ATOM 3905 N N . GLY A 1 513 ? 17.572 8.926 -29.512 1.00 95.56 513 GLY A N 1
ATOM 3906 C CA . GLY A 1 513 ? 18.818 9.354 -28.868 1.00 95.56 513 GLY A CA 1
ATOM 3907 C C . GLY A 1 513 ? 19.228 10.799 -29.169 1.00 95.56 513 GLY A C 1
ATOM 3908 O O . GLY A 1 513 ? 20.412 11.132 -29.069 1.00 95.56 513 GLY A O 1
ATOM 3909 N N . THR A 1 514 ? 18.286 11.670 -29.541 1.00 96.81 514 THR A N 1
ATOM 3910 C CA . THR A 1 514 ? 18.532 13.108 -29.727 1.00 96.81 514 THR A CA 1
ATOM 3911 C C . THR A 1 514 ? 17.990 13.940 -28.568 1.00 96.81 514 THR A C 1
ATOM 3913 O O . THR A 1 514 ? 17.102 13.531 -27.817 1.00 96.81 514 THR A O 1
ATOM 3916 N N . ARG A 1 515 ? 18.506 15.162 -28.432 1.00 97.69 515 ARG A N 1
ATOM 3917 C CA . ARG A 1 515 ? 17.860 16.224 -27.658 1.00 97.69 515 ARG A CA 1
ATOM 3918 C C . ARG A 1 515 ? 16.585 16.680 -28.375 1.00 97.69 515 ARG A C 1
ATOM 3920 O O . ARG A 1 515 ? 16.378 16.395 -29.555 1.00 97.69 515 ARG A O 1
ATOM 3927 N N . LYS A 1 516 ? 15.754 17.452 -27.676 1.00 95.44 516 LYS A N 1
ATOM 3928 C CA . LYS A 1 516 ? 14.505 18.025 -28.197 1.00 95.44 516 LYS A CA 1
ATOM 3929 C C . LYS A 1 516 ? 14.725 18.935 -29.417 1.00 95.44 516 LYS A C 1
ATOM 3931 O O . LYS A 1 516 ? 13.824 19.079 -30.235 1.00 95.44 516 LYS A O 1
ATOM 3936 N N . ASP A 1 517 ? 15.904 19.546 -29.545 1.00 94.31 517 ASP A N 1
ATOM 3937 C CA . ASP A 1 517 ? 16.291 20.357 -30.711 1.00 94.31 517 ASP A CA 1
ATOM 3938 C C . ASP A 1 517 ? 16.758 19.524 -31.924 1.00 94.31 517 ASP A C 1
ATOM 3940 O O . ASP A 1 517 ? 17.094 20.091 -32.961 1.00 94.31 517 ASP A O 1
ATOM 3944 N N . GLY A 1 518 ? 16.776 18.192 -31.804 1.00 93.88 518 GLY A N 1
ATOM 3945 C CA . GLY A 1 518 ? 17.210 17.254 -32.839 1.00 93.88 518 GLY A CA 1
ATOM 3946 C C . GLY A 1 518 ? 18.707 16.936 -32.828 1.00 93.88 518 GLY A C 1
ATOM 3947 O O . GLY A 1 518 ? 19.143 16.063 -33.573 1.00 93.88 518 GLY A O 1
ATOM 3948 N N . SER A 1 519 ? 19.517 17.588 -31.986 1.00 95.88 519 SER A N 1
ATOM 3949 C CA . SER A 1 519 ? 20.952 17.294 -31.913 1.00 95.88 519 SER A CA 1
ATOM 3950 C C . SER A 1 519 ? 21.221 15.924 -31.265 1.00 95.88 519 SER A C 1
ATOM 3952 O O . SER A 1 519 ? 20.613 15.601 -30.238 1.00 95.88 519 SER A O 1
ATOM 3954 N N . PRO A 1 520 ? 22.144 15.105 -31.804 1.00 95.75 520 PRO A N 1
ATOM 3955 C CA . PRO A 1 520 ? 22.415 13.780 -31.259 1.00 95.75 520 PRO A CA 1
ATOM 3956 C C . PRO A 1 520 ? 23.094 13.860 -29.889 1.00 95.75 520 PRO A C 1
ATOM 3958 O O . PRO A 1 520 ? 23.932 14.733 -29.620 1.00 95.75 520 PRO A O 1
ATOM 3961 N N . LEU A 1 521 ? 22.739 12.922 -29.015 1.00 96.12 521 LEU A N 1
ATOM 3962 C CA . LEU A 1 521 ? 23.496 12.641 -27.801 1.00 96.12 521 LEU A CA 1
ATOM 3963 C C . LEU A 1 521 ? 24.678 11.713 -28.130 1.00 96.12 521 LEU A C 1
ATOM 3965 O O . LEU A 1 521 ? 24.516 10.815 -28.963 1.00 96.12 521 LEU A O 1
ATOM 3969 N N . PRO A 1 522 ? 25.851 11.909 -27.499 1.00 93.00 522 PRO A N 1
ATOM 3970 C CA . PRO A 1 522 ? 26.978 10.977 -27.593 1.00 93.00 522 PRO A CA 1
ATOM 3971 C C . PRO A 1 522 ? 26.615 9.530 -27.223 1.00 93.00 522 PRO A C 1
ATOM 3973 O O . PRO A 1 522 ? 25.558 9.270 -26.654 1.00 93.00 522 PRO A O 1
ATOM 3976 N N . HIS A 1 523 ? 27.501 8.585 -27.545 1.00 90.38 523 HIS A N 1
ATOM 3977 C CA . HIS A 1 523 ? 27.398 7.229 -27.001 1.00 90.38 523 HIS A CA 1
ATOM 3978 C C . HIS A 1 523 ? 27.577 7.212 -25.473 1.00 90.38 523 HIS A C 1
ATOM 3980 O O . HIS A 1 523 ? 28.218 8.100 -24.902 1.00 90.38 523 HIS A O 1
ATOM 3986 N N . GLY A 1 524 ? 27.017 6.201 -24.815 1.00 91.38 524 GLY A N 1
ATOM 3987 C CA . GLY A 1 524 ? 27.194 5.964 -23.385 1.00 91.38 524 GLY A CA 1
ATOM 3988 C C . GLY A 1 524 ? 25.905 5.613 -22.650 1.00 91.38 524 GLY A C 1
ATOM 3989 O O . GLY A 1 524 ? 24.821 5.544 -23.234 1.00 91.38 524 GLY A O 1
ATOM 3990 N N . LEU A 1 525 ? 26.040 5.408 -21.338 1.00 91.44 525 LEU A N 1
ATOM 3991 C CA . LEU A 1 525 ? 24.923 5.122 -20.445 1.00 91.44 525 LEU A CA 1
ATOM 3992 C C . LEU A 1 525 ? 24.243 6.417 -19.998 1.00 91.44 525 LEU A C 1
ATOM 3994 O O . LEU A 1 525 ? 24.877 7.317 -19.449 1.00 91.44 525 LEU A O 1
ATOM 3998 N N . TYR A 1 526 ? 22.930 6.480 -20.160 1.00 94.25 526 TYR A N 1
ATOM 3999 C CA . TYR A 1 526 ? 22.106 7.611 -19.774 1.00 94.25 526 TYR A CA 1
ATOM 4000 C C . TYR A 1 526 ? 21.100 7.231 -18.699 1.00 94.25 526 TYR A C 1
ATOM 4002 O O . TYR A 1 526 ? 20.408 6.222 -18.800 1.00 94.25 526 TYR A O 1
ATOM 4010 N N . GLN A 1 527 ? 20.958 8.107 -17.710 1.00 95.25 527 GLN A N 1
ATOM 4011 C CA . GLN A 1 527 ? 19.776 8.190 -16.870 1.00 95.25 527 GLN A CA 1
ATOM 4012 C C . GLN A 1 527 ? 18.795 9.160 -17.527 1.00 95.25 527 GLN A C 1
ATOM 4014 O O . GLN A 1 527 ? 19.045 10.369 -17.590 1.00 95.25 527 GLN A O 1
ATOM 4019 N N . ILE A 1 528 ? 17.669 8.634 -17.988 1.00 96.94 528 ILE A N 1
ATOM 4020 C CA . ILE A 1 528 ? 16.538 9.425 -18.453 1.00 96.94 528 ILE A CA 1
ATOM 4021 C C . ILE A 1 528 ? 15.692 9.791 -17.239 1.00 96.94 528 ILE A C 1
ATOM 4023 O O . ILE A 1 528 ? 15.032 8.936 -16.656 1.00 96.94 528 ILE A O 1
ATOM 4027 N N . GLU A 1 529 ? 15.737 11.059 -16.841 1.00 97.44 529 GLU A N 1
ATOM 4028 C CA . GLU A 1 529 ? 14.938 11.606 -15.746 1.00 97.44 529 GLU A CA 1
ATOM 4029 C C . GLU A 1 529 ? 13.663 12.239 -16.308 1.00 97.44 529 GLU A C 1
ATOM 4031 O O . GLU A 1 529 ? 13.721 13.252 -17.004 1.00 97.44 529 GLU A O 1
ATOM 4036 N N . ALA A 1 530 ? 12.512 11.664 -15.982 1.00 97.44 530 ALA A N 1
ATOM 4037 C CA . ALA A 1 530 ? 11.213 12.264 -16.223 1.00 97.44 530 ALA A CA 1
ATOM 4038 C C . ALA A 1 530 ? 10.832 13.149 -15.032 1.00 97.44 530 ALA A C 1
ATOM 4040 O O . ALA A 1 530 ? 10.868 12.697 -13.889 1.00 97.44 530 ALA A O 1
ATOM 4041 N N . VAL A 1 531 ? 10.433 14.390 -15.295 1.00 96.75 531 VAL A N 1
ATOM 4042 C CA . VAL A 1 531 ? 9.955 15.353 -14.299 1.00 96.75 531 VAL A CA 1
ATOM 4043 C C . VAL A 1 531 ? 8.554 15.784 -14.703 1.00 96.75 531 VAL A C 1
ATOM 4045 O O . VAL A 1 531 ? 8.386 16.411 -15.747 1.00 96.75 531 VAL A O 1
ATOM 4048 N N . ALA A 1 532 ? 7.555 15.448 -13.891 1.00 95.69 532 ALA A N 1
ATOM 4049 C CA . ALA A 1 532 ? 6.164 15.826 -14.120 1.00 95.69 532 ALA A CA 1
ATOM 4050 C C . ALA A 1 532 ? 5.675 16.743 -12.997 1.00 95.69 532 ALA A C 1
ATOM 4052 O O . ALA A 1 532 ? 5.817 16.401 -11.819 1.00 95.69 532 ALA A O 1
ATOM 4053 N N . SER A 1 533 ? 5.103 17.895 -13.341 1.00 93.94 533 SER A N 1
ATOM 4054 C CA . SER A 1 533 ? 4.742 18.936 -12.381 1.00 93.94 533 SER A CA 1
ATOM 4055 C C . SER A 1 533 ? 3.352 19.527 -12.608 1.00 93.94 533 SER A C 1
ATOM 4057 O O . SER A 1 533 ? 2.768 19.477 -13.690 1.00 93.94 533 SER A O 1
ATOM 4059 N N . ASN A 1 534 ? 2.795 20.070 -11.532 1.00 89.38 534 ASN A N 1
ATOM 4060 C CA . ASN A 1 534 ? 1.577 20.870 -11.521 1.00 89.38 534 ASN A CA 1
ATOM 4061 C C . ASN A 1 534 ? 1.647 21.876 -10.360 1.00 89.38 534 ASN A C 1
ATOM 4063 O O . ASN A 1 534 ? 2.634 21.932 -9.623 1.00 89.38 534 ASN A O 1
ATOM 4067 N N . SER A 1 535 ? 0.571 22.630 -10.136 1.00 82.81 535 SER A N 1
ATOM 4068 C CA . SER A 1 535 ? 0.509 23.618 -9.052 1.00 82.81 535 SER A CA 1
ATOM 4069 C C . SER A 1 535 ? 0.800 23.106 -7.629 1.00 82.81 535 SER A C 1
ATOM 4071 O O . SER A 1 535 ? 1.069 23.927 -6.753 1.00 82.81 535 SER A O 1
ATOM 4073 N N . GLY A 1 536 ? 0.751 21.794 -7.369 1.00 81.31 536 GLY A N 1
ATOM 4074 C CA . GLY A 1 536 ? 1.126 21.225 -6.073 1.00 81.31 536 GLY A CA 1
ATOM 4075 C C . GLY A 1 536 ? 2.571 20.735 -5.961 1.00 81.31 536 GLY A C 1
ATOM 4076 O O . GLY A 1 536 ? 2.992 20.368 -4.866 1.00 81.31 536 GLY A O 1
ATOM 4077 N N . GLY A 1 537 ? 3.352 20.728 -7.040 1.00 88.38 537 GLY A N 1
ATOM 4078 C CA . GLY A 1 537 ? 4.754 20.308 -7.006 1.00 88.38 537 GLY A CA 1
ATOM 4079 C C . GLY A 1 537 ? 5.152 19.444 -8.193 1.00 88.38 537 GLY A C 1
ATOM 4080 O O . GLY A 1 537 ? 4.485 19.444 -9.225 1.00 88.38 537 GLY A O 1
ATOM 4081 N N . GLU A 1 538 ? 6.247 18.703 -8.033 1.00 92.25 538 GLU A N 1
ATOM 4082 C CA . GLU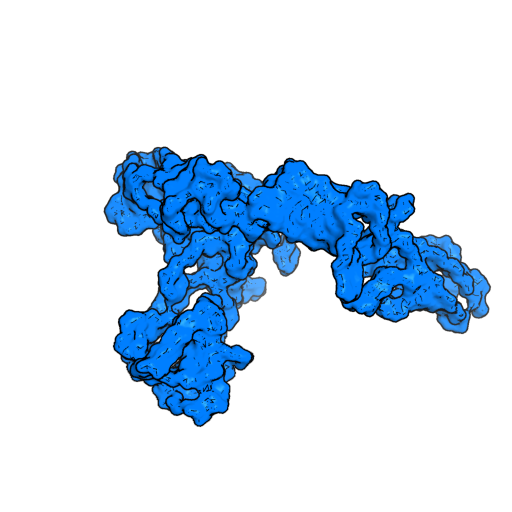 A 1 538 ? 6.813 17.832 -9.063 1.00 92.25 538 GLU A CA 1
ATOM 4083 C C . GLU A 1 538 ? 7.086 16.418 -8.540 1.00 92.25 538 GLU A C 1
ATOM 4085 O O . GLU A 1 538 ? 7.343 16.206 -7.355 1.00 92.25 538 GLU A O 1
ATOM 4090 N N . THR A 1 539 ? 7.043 15.441 -9.440 1.00 92.44 539 THR A N 1
ATOM 4091 C CA . THR A 1 539 ? 7.484 14.063 -9.207 1.00 92.44 539 THR A CA 1
ATOM 4092 C C . THR A 1 539 ? 8.525 13.703 -10.251 1.00 92.44 539 THR A C 1
ATOM 4094 O O . THR A 1 539 ? 8.364 14.040 -11.426 1.00 92.44 539 THR A O 1
ATOM 4097 N N . LYS A 1 540 ? 9.574 13.001 -9.815 1.00 93.88 540 LYS A N 1
ATOM 4098 C CA . LYS A 1 540 ? 10.651 12.529 -10.682 1.00 93.88 540 LYS A CA 1
ATOM 4099 C C . LYS A 1 540 ? 10.680 11.011 -10.748 1.00 93.88 540 LYS A C 1
ATOM 4101 O O . LYS A 1 540 ? 10.499 10.351 -9.727 1.00 93.88 540 LYS A O 1
ATOM 4106 N N . GLN A 1 541 ? 10.934 10.484 -11.935 1.00 93.00 541 GLN A N 1
ATOM 4107 C CA . GLN A 1 541 ? 11.147 9.064 -12.211 1.00 93.00 541 GLN A CA 1
ATOM 4108 C C . GLN A 1 541 ? 12.362 8.919 -13.118 1.00 93.00 541 GLN A C 1
ATOM 4110 O O . GLN A 1 541 ? 12.666 9.825 -13.892 1.00 93.00 541 GLN A O 1
ATOM 4115 N N . THR A 1 542 ? 13.071 7.800 -13.018 1.00 93.44 542 THR A N 1
ATOM 4116 C CA . THR A 1 542 ? 14.322 7.611 -13.753 1.00 93.44 542 THR A CA 1
ATOM 4117 C C . THR A 1 542 ? 14.392 6.226 -14.371 1.00 93.44 542 THR A C 1
ATOM 4119 O O . THR A 1 542 ? 14.180 5.244 -13.668 1.00 93.44 542 THR A O 1
ATOM 4122 N N . GLY A 1 543 ? 14.749 6.159 -15.651 1.00 91.31 543 GLY A N 1
ATOM 4123 C CA . GLY A 1 543 ? 15.112 4.930 -16.358 1.00 91.31 543 GLY A CA 1
ATOM 4124 C C . GLY A 1 543 ? 16.558 5.000 -16.843 1.00 91.31 543 GLY A C 1
ATOM 4125 O O . GLY A 1 543 ? 17.084 6.094 -17.048 1.00 91.31 543 GLY A O 1
ATOM 4126 N N . ALA A 1 544 ? 17.206 3.853 -17.020 1.00 90.88 544 ALA A N 1
ATOM 4127 C CA . ALA A 1 544 ? 18.552 3.771 -17.579 1.00 90.88 544 ALA A CA 1
ATOM 4128 C C . ALA A 1 544 ? 18.504 3.209 -19.005 1.00 90.88 544 ALA A C 1
ATOM 4130 O O . ALA A 1 544 ? 17.746 2.280 -19.275 1.00 90.88 544 ALA A O 1
ATOM 4131 N N . VAL A 1 545 ? 19.310 3.769 -19.904 1.00 92.75 545 VAL A N 1
ATOM 4132 C CA . VAL A 1 545 ? 19.403 3.345 -21.307 1.00 92.75 545 VAL A CA 1
ATOM 4133 C C . VAL A 1 545 ? 20.795 3.604 -21.851 1.00 92.75 545 VAL A C 1
ATOM 4135 O O . VAL A 1 545 ? 21.401 4.632 -21.555 1.00 92.75 545 VAL A O 1
ATOM 4138 N N . PHE A 1 546 ? 21.299 2.687 -22.660 1.00 92.81 546 PHE A N 1
ATOM 4139 C CA . PHE A 1 546 ? 22.586 2.816 -23.315 1.00 92.81 546 PHE A CA 1
ATOM 4140 C C . PHE A 1 546 ? 22.401 3.199 -24.789 1.00 92.81 546 PHE A C 1
ATOM 4142 O O . PHE A 1 546 ? 21.602 2.589 -25.500 1.00 92.81 546 PHE A O 1
ATOM 4149 N N . ILE A 1 547 ? 23.130 4.221 -25.240 1.00 94.38 547 ILE A N 1
ATOM 4150 C CA . ILE A 1 547 ? 23.212 4.602 -26.654 1.00 94.38 547 ILE A CA 1
ATOM 4151 C C . ILE A 1 547 ? 24.552 4.109 -27.187 1.00 94.38 547 ILE A C 1
ATOM 4153 O O . ILE A 1 547 ? 25.596 4.588 -26.737 1.00 94.38 547 ILE A O 1
ATOM 4157 N N . ASP A 1 548 ? 24.531 3.212 -28.165 1.00 93.56 548 ASP A N 1
ATOM 4158 C CA . ASP A 1 548 ? 25.741 2.721 -28.823 1.00 93.56 548 ASP A CA 1
ATOM 4159 C C . ASP A 1 548 ? 25.541 2.649 -30.333 1.00 93.56 548 ASP A C 1
ATOM 4161 O O . ASP A 1 548 ? 24.660 1.948 -30.806 1.00 93.56 548 ASP A O 1
ATOM 4165 N N . ARG A 1 549 ? 26.361 3.392 -31.081 1.00 93.19 549 ARG A N 1
ATOM 4166 C CA . ARG A 1 549 ? 26.288 3.499 -32.550 1.00 93.19 549 ARG A CA 1
ATOM 4167 C C . ARG A 1 549 ? 27.456 2.814 -33.252 1.00 93.19 549 ARG A C 1
ATOM 4169 O O . ARG A 1 549 ? 27.687 3.057 -34.437 1.00 93.19 549 ARG A O 1
ATOM 4176 N N . THR A 1 550 ? 28.282 2.088 -32.508 1.00 92.38 550 THR A N 1
ATOM 4177 C CA . THR A 1 550 ? 29.557 1.572 -32.995 1.00 92.38 550 THR A CA 1
ATOM 4178 C C . THR A 1 550 ? 29.583 0.065 -32.900 1.00 92.38 550 THR A C 1
ATOM 4180 O O . THR A 1 550 ? 29.351 -0.478 -31.838 1.00 92.38 550 THR A O 1
ATOM 4183 N N . ALA A 1 551 ? 29.908 -0.605 -34.004 1.00 94.38 551 ALA A N 1
ATOM 4184 C CA . ALA A 1 551 ? 30.061 -2.052 -33.997 1.00 94.38 551 ALA A CA 1
ATOM 4185 C C . ALA A 1 551 ? 31.293 -2.502 -33.188 1.00 94.38 551 ALA A C 1
ATOM 4187 O O . ALA A 1 551 ? 32.319 -1.803 -33.221 1.00 94.38 551 ALA A O 1
ATOM 4188 N N . PRO A 1 552 ? 31.246 -3.699 -32.565 1.00 95.81 552 PRO A N 1
ATOM 4189 C CA . PRO A 1 552 ? 32.386 -4.277 -31.863 1.00 95.81 552 PRO A CA 1
ATOM 4190 C C . PRO A 1 552 ? 33.611 -4.373 -32.764 1.00 95.81 552 PRO A C 1
ATOM 4192 O O . PRO A 1 552 ? 33.530 -4.874 -33.885 1.00 95.81 552 PRO A O 1
ATOM 4195 N N . LYS A 1 553 ? 34.788 -3.973 -32.297 1.00 96.50 553 LYS A N 1
ATOM 4196 C CA . LYS A 1 553 ? 36.027 -4.143 -33.067 1.00 96.50 553 LYS A CA 1
ATOM 4197 C C . LYS A 1 553 ? 36.695 -5.455 -32.697 1.00 96.50 553 LYS A C 1
ATOM 4199 O O . LYS A 1 553 ? 36.947 -5.726 -31.527 1.00 96.50 553 LYS A O 1
ATOM 4204 N N . LEU A 1 554 ? 37.028 -6.251 -33.709 1.00 96.12 554 LEU A N 1
ATOM 4205 C CA . LEU A 1 554 ? 37.659 -7.555 -33.529 1.00 96.12 554 LEU A CA 1
ATOM 4206 C C . LEU A 1 554 ? 39.139 -7.509 -33.903 1.00 96.12 554 LEU A C 1
ATOM 4208 O O . LEU A 1 554 ? 39.513 -7.025 -34.972 1.00 96.12 554 LEU A O 1
ATOM 4212 N N . THR A 1 555 ? 39.978 -8.090 -33.052 1.00 95.69 555 THR A N 1
ATOM 4213 C CA . THR A 1 555 ? 41.311 -8.565 -33.445 1.00 95.69 555 THR A CA 1
ATOM 4214 C C . THR A 1 555 ? 41.287 -10.082 -33.588 1.00 95.69 555 THR A C 1
ATOM 4216 O O . THR A 1 555 ? 40.363 -10.736 -33.100 1.00 95.69 555 THR A O 1
ATOM 4219 N N . HIS A 1 556 ? 42.278 -10.655 -34.268 1.00 94.75 556 HIS A N 1
ATOM 4220 C CA . HIS A 1 556 ? 42.418 -12.104 -34.369 1.00 94.75 556 HIS A CA 1
ATOM 4221 C C . HIS A 1 556 ? 43.885 -12.528 -34.466 1.00 94.75 556 HIS A C 1
ATOM 4223 O O . HIS A 1 556 ? 44.745 -11.784 -34.938 1.00 94.75 556 HIS A O 1
ATOM 4229 N N . GLU A 1 557 ? 44.134 -13.754 -34.029 1.00 95.12 557 GLU A N 1
ATOM 4230 C CA . GLU A 1 557 ? 45.360 -14.523 -34.169 1.00 95.12 557 GLU A CA 1
ATOM 4231 C C . GLU A 1 557 ? 44.959 -15.963 -34.508 1.00 95.12 557 GLU A C 1
ATOM 4233 O O . GLU A 1 557 ? 43.987 -16.493 -33.960 1.00 95.12 557 GLU A O 1
ATOM 4238 N N . ILE A 1 558 ? 45.702 -16.587 -35.422 1.00 94.56 558 ILE A N 1
ATOM 4239 C CA . ILE A 1 558 ? 45.433 -17.946 -35.889 1.00 94.56 558 ILE A CA 1
ATOM 4240 C C . ILE A 1 558 ? 46.509 -18.882 -35.346 1.00 94.56 558 ILE A C 1
ATOM 4242 O O . ILE A 1 558 ? 47.697 -18.696 -35.605 1.00 94.56 558 ILE A O 1
ATOM 4246 N N . ASP A 1 559 ? 46.075 -19.918 -34.644 1.00 92.44 559 ASP A N 1
ATOM 4247 C CA . ASP A 1 559 ? 46.895 -21.032 -34.187 1.00 92.44 559 ASP A CA 1
ATOM 4248 C C . ASP A 1 559 ? 46.618 -22.231 -35.103 1.00 92.44 559 ASP A C 1
ATOM 4250 O O . ASP A 1 559 ? 45.667 -22.992 -34.910 1.00 92.44 559 ASP A O 1
ATOM 4254 N N . GLN A 1 560 ? 47.426 -22.339 -36.162 1.00 90.19 560 GLN A N 1
ATOM 4255 C CA . GLN A 1 560 ? 47.265 -23.359 -37.206 1.00 90.19 560 GLN A CA 1
ATOM 4256 C C . GLN A 1 560 ? 47.506 -24.777 -36.665 1.00 90.19 560 GLN A C 1
ATOM 4258 O O . GLN A 1 560 ? 46.901 -25.729 -37.149 1.00 90.19 560 GLN A O 1
ATOM 4263 N N . GLU A 1 561 ? 48.381 -24.931 -35.665 1.00 87.31 561 GLU A N 1
ATOM 4264 C CA . GLU A 1 561 ? 48.725 -26.242 -35.101 1.00 87.31 561 GLU A CA 1
ATOM 4265 C C . GLU A 1 561 ? 47.560 -26.835 -34.307 1.00 87.31 561 GLU A C 1
ATOM 4267 O O . GLU A 1 561 ? 47.306 -28.035 -34.386 1.00 87.31 561 GLU A O 1
ATOM 4272 N N . ASN A 1 562 ? 46.827 -25.986 -33.584 1.00 90.81 562 ASN A N 1
ATOM 4273 C CA . ASN A 1 562 ? 45.707 -26.400 -32.743 1.00 90.81 562 ASN A CA 1
ATOM 4274 C C . ASN A 1 562 ? 44.333 -26.113 -33.366 1.00 90.81 562 ASN A C 1
ATOM 4276 O O . ASN A 1 562 ? 43.329 -26.236 -32.668 1.00 90.81 562 ASN A O 1
ATOM 4280 N N . LEU A 1 563 ? 44.288 -25.724 -34.650 1.00 93.00 563 LEU A N 1
ATOM 4281 C CA . LEU A 1 563 ? 43.066 -25.388 -35.396 1.00 93.00 563 LEU A CA 1
ATOM 4282 C C . LEU A 1 563 ? 42.164 -24.435 -34.610 1.00 93.00 563 LEU A C 1
ATOM 4284 O O . LEU A 1 563 ? 41.016 -24.743 -34.284 1.00 93.00 563 LEU A O 1
ATOM 4288 N N . ARG A 1 564 ? 42.724 -23.280 -34.254 1.00 93.56 564 ARG A N 1
ATOM 4289 C CA . ARG A 1 564 ? 42.090 -22.354 -33.323 1.00 93.56 564 ARG A CA 1
ATOM 4290 C C . ARG A 1 564 ? 42.247 -20.911 -33.767 1.00 93.56 564 ARG A C 1
ATOM 4292 O O . ARG A 1 564 ? 43.321 -20.492 -34.197 1.00 93.56 564 ARG A O 1
ATOM 4299 N N . ILE A 1 565 ? 41.178 -20.139 -33.614 1.00 95.31 565 ILE A N 1
ATOM 4300 C CA . ILE A 1 565 ? 41.183 -18.687 -33.806 1.00 95.31 565 ILE A CA 1
ATOM 4301 C C . ILE A 1 565 ? 40.894 -18.045 -32.459 1.00 95.31 565 ILE A C 1
ATOM 4303 O O . ILE A 1 565 ? 39.904 -18.380 -31.813 1.00 95.31 565 ILE A O 1
ATOM 4307 N N . ARG A 1 566 ? 41.745 -17.111 -32.039 1.00 94.94 566 ARG A N 1
ATOM 4308 C CA . ARG A 1 566 ? 41.538 -16.332 -30.815 1.00 94.94 566 ARG A CA 1
ATOM 4309 C C . ARG A 1 566 ? 41.686 -14.852 -31.091 1.00 94.94 566 ARG A C 1
ATOM 4311 O O . ARG A 1 566 ? 42.403 -14.459 -32.006 1.00 94.94 566 ARG A O 1
ATOM 4318 N N . GLY A 1 567 ? 41.056 -14.016 -30.287 1.00 95.00 567 GLY A N 1
ATOM 4319 C CA . GLY A 1 567 ? 41.136 -12.579 -30.492 1.00 95.00 567 GLY A CA 1
ATOM 4320 C C . GLY A 1 567 ? 40.574 -11.776 -29.341 1.00 95.00 567 GLY A C 1
ATOM 4321 O O . GLY A 1 567 ? 40.158 -12.327 -28.323 1.00 95.00 567 GLY A O 1
ATOM 4322 N N . LYS A 1 568 ? 40.582 -10.455 -29.505 1.00 96.00 568 LYS A N 1
ATOM 4323 C CA . LYS A 1 568 ? 39.952 -9.519 -28.573 1.00 96.00 568 LYS A CA 1
ATOM 4324 C C . LYS A 1 568 ? 38.756 -8.839 -29.212 1.00 96.00 568 LYS A C 1
ATOM 4326 O O . LYS A 1 568 ? 38.739 -8.634 -30.426 1.00 96.00 568 LYS A O 1
ATOM 4331 N N . VAL A 1 569 ? 37.807 -8.467 -28.364 1.00 95.75 569 VAL A N 1
ATOM 4332 C CA . VAL A 1 569 ? 36.639 -7.659 -28.709 1.00 95.75 569 VAL A CA 1
ATOM 4333 C C . VAL A 1 569 ? 36.757 -6.327 -27.978 1.00 95.75 569 VAL A C 1
ATOM 4335 O O . VAL A 1 569 ? 36.830 -6.301 -26.755 1.00 95.75 569 VAL A O 1
ATOM 4338 N N . ASP A 1 570 ? 36.813 -5.232 -28.723 1.00 94.81 570 ASP A N 1
ATOM 4339 C CA . ASP A 1 570 ? 36.791 -3.869 -28.191 1.00 94.81 570 ASP A CA 1
ATOM 4340 C C . ASP A 1 570 ? 35.412 -3.262 -28.463 1.00 94.81 570 ASP A C 1
ATOM 4342 O O . ASP A 1 570 ? 35.009 -3.131 -29.620 1.00 94.81 570 ASP A O 1
ATOM 4346 N N . ASP A 1 571 ? 34.674 -2.975 -27.393 1.00 93.50 571 ASP A N 1
ATOM 4347 C CA . ASP A 1 571 ? 33.281 -2.539 -27.438 1.00 93.50 571 ASP A CA 1
ATOM 4348 C C . ASP A 1 571 ? 32.919 -1.766 -26.162 1.00 93.50 571 ASP A C 1
ATOM 4350 O O . ASP A 1 571 ? 33.303 -2.156 -25.053 1.00 93.50 571 ASP A O 1
ATOM 4354 N N . ILE A 1 572 ? 32.150 -0.685 -26.302 1.00 88.81 572 ILE A N 1
ATOM 4355 C CA . ILE A 1 572 ? 31.838 0.207 -25.181 1.00 88.81 572 ILE A CA 1
ATOM 4356 C C . ILE A 1 572 ? 30.956 -0.474 -24.119 1.00 88.81 572 ILE A C 1
ATOM 4358 O O . ILE A 1 572 ? 31.062 -0.147 -22.933 1.00 88.81 572 ILE A O 1
ATOM 4362 N N . LEU A 1 573 ? 30.120 -1.450 -24.493 1.00 88.25 573 LEU A N 1
ATOM 4363 C CA . LEU A 1 573 ? 29.310 -2.209 -23.537 1.00 88.25 573 LEU A CA 1
ATOM 4364 C C . LEU A 1 573 ? 30.184 -3.145 -22.695 1.00 88.25 573 LEU A C 1
ATOM 4366 O O . LEU A 1 573 ? 29.944 -3.304 -21.494 1.00 88.25 573 LEU A O 1
ATOM 4370 N N . LEU A 1 574 ? 31.223 -3.736 -23.296 1.00 89.25 574 LEU A N 1
ATOM 4371 C CA . LEU A 1 574 ? 32.208 -4.554 -22.581 1.00 89.25 574 LEU A CA 1
ATOM 4372 C C . LEU A 1 574 ? 33.091 -3.696 -21.667 1.00 89.25 574 LEU A C 1
ATOM 4374 O O . LEU A 1 574 ? 33.363 -4.085 -20.527 1.00 89.25 574 LEU A O 1
ATOM 4378 N N . ASP A 1 575 ? 33.518 -2.521 -22.132 1.00 88.31 575 ASP A N 1
ATOM 4379 C CA . ASP A 1 575 ? 34.227 -1.536 -21.309 1.00 88.31 575 ASP A CA 1
ATOM 4380 C C . ASP A 1 575 ? 33.411 -1.171 -20.076 1.00 88.31 575 ASP A C 1
ATOM 4382 O O . ASP A 1 575 ? 33.871 -1.353 -18.947 1.00 88.31 575 ASP A O 1
ATOM 4386 N N . TRP A 1 576 ? 32.154 -0.784 -20.281 1.00 82.69 576 TRP A N 1
ATOM 4387 C CA . TRP A 1 576 ? 31.263 -0.432 -19.190 1.00 82.69 576 TRP A CA 1
ATOM 4388 C C . TRP A 1 576 ? 31.074 -1.578 -18.194 1.00 82.69 576 TRP A C 1
ATOM 4390 O O . TRP A 1 576 ? 31.203 -1.371 -16.984 1.00 82.69 576 TRP A O 1
ATOM 4400 N N . MET A 1 577 ? 30.799 -2.791 -18.681 1.00 83.12 577 MET A N 1
ATOM 4401 C CA . MET A 1 577 ? 30.587 -3.961 -17.827 1.00 83.12 577 MET A CA 1
ATOM 4402 C C . MET A 1 577 ? 31.812 -4.249 -16.949 1.00 83.12 577 MET A C 1
ATOM 4404 O O . MET A 1 577 ? 31.685 -4.451 -15.741 1.00 83.12 577 MET A O 1
ATOM 4408 N N . THR A 1 578 ? 33.006 -4.221 -17.543 1.00 84.56 578 THR A N 1
ATOM 4409 C CA . THR A 1 578 ? 34.261 -4.510 -16.833 1.00 84.56 578 THR A CA 1
ATOM 4410 C C . THR A 1 578 ? 34.672 -3.412 -15.852 1.00 84.56 578 THR A C 1
ATOM 4412 O O . THR A 1 578 ? 35.195 -3.719 -14.782 1.00 84.56 578 THR A O 1
ATOM 4415 N N . GLU A 1 579 ? 34.410 -2.141 -16.161 1.00 82.12 579 GLU A N 1
ATOM 4416 C CA . GLU A 1 579 ? 34.790 -1.012 -15.302 1.00 82.12 579 GLU A CA 1
ATOM 4417 C C . GLU A 1 579 ? 33.822 -0.755 -14.142 1.00 82.12 579 GLU A C 1
ATOM 4419 O O . GLU A 1 579 ? 34.247 -0.292 -13.074 1.00 82.12 579 GLU A O 1
ATOM 4424 N N . SER A 1 580 ? 32.529 -1.014 -14.361 1.00 75.62 580 SER A N 1
ATOM 4425 C CA . SER A 1 580 ? 31.458 -0.748 -13.393 1.00 75.62 580 SER A CA 1
ATOM 4426 C C . SER A 1 580 ? 31.048 -1.978 -12.580 1.00 75.62 580 SER A C 1
ATOM 4428 O O . SER A 1 580 ? 30.461 -1.829 -11.509 1.00 75.62 580 SER A O 1
ATOM 4430 N N . GLY A 1 581 ? 31.327 -3.188 -13.080 1.00 71.44 581 GLY A N 1
ATOM 4431 C CA . GLY A 1 581 ? 30.787 -4.436 -12.537 1.00 71.44 581 GLY A CA 1
ATOM 4432 C C . GLY A 1 581 ? 29.284 -4.618 -12.788 1.00 71.44 581 GLY A C 1
ATOM 4433 O O . GLY A 1 581 ? 28.695 -5.574 -12.283 1.00 71.44 581 GLY A O 1
ATOM 4434 N N . TRP A 1 582 ? 28.650 -3.713 -13.542 1.00 67.06 582 TRP A N 1
ATOM 4435 C CA . TRP A 1 582 ? 27.238 -3.786 -13.896 1.00 67.06 582 TRP A CA 1
ATOM 4436 C C . TRP A 1 582 ? 27.049 -4.559 -15.201 1.00 67.06 582 TRP A C 1
ATOM 4438 O O . TRP A 1 582 ? 27.625 -4.217 -16.231 1.00 67.06 582 TRP A O 1
ATOM 4448 N N . ILE A 1 583 ? 26.210 -5.591 -15.161 1.00 62.00 583 ILE A N 1
ATOM 4449 C CA . ILE A 1 583 ? 25.856 -6.395 -16.330 1.00 62.00 583 ILE A CA 1
ATOM 4450 C C . ILE A 1 583 ? 24.558 -5.820 -16.899 1.00 62.00 583 ILE A C 1
ATOM 4452 O O . ILE A 1 583 ? 23.527 -5.841 -16.223 1.00 62.00 583 ILE A O 1
ATOM 4456 N N . ALA A 1 584 ? 24.609 -5.294 -18.125 1.00 57.66 584 ALA A N 1
ATOM 4457 C CA . ALA A 1 584 ? 23.405 -4.887 -18.842 1.00 57.66 584 ALA A CA 1
ATOM 4458 C C . ALA A 1 584 ? 22.456 -6.089 -19.015 1.00 57.66 584 ALA A C 1
ATOM 4460 O O . ALA A 1 584 ? 22.934 -7.217 -19.157 1.00 57.66 584 ALA A O 1
ATOM 4461 N N . PRO A 1 585 ? 21.125 -5.895 -19.029 1.00 57.72 585 PRO A N 1
ATOM 4462 C CA . PRO A 1 585 ? 20.204 -6.975 -19.362 1.00 57.72 585 PRO A CA 1
ATOM 4463 C C . PRO A 1 585 ? 20.536 -7.539 -20.753 1.00 57.72 585 PRO A C 1
ATOM 4465 O O . PRO A 1 585 ? 20.487 -6.814 -21.742 1.00 57.72 585 PRO A O 1
ATOM 4468 N N . GLY A 1 586 ? 20.880 -8.827 -20.829 1.00 67.62 586 GLY A N 1
ATOM 4469 C CA . GLY A 1 586 ? 21.239 -9.502 -22.082 1.00 67.62 586 GLY A CA 1
ATOM 4470 C C . GLY A 1 586 ? 22.735 -9.798 -22.236 1.00 67.62 586 GLY A C 1
ATOM 4471 O O . GLY A 1 586 ? 23.503 -9.752 -21.279 1.00 67.62 586 GLY A O 1
ATOM 4472 N N . ILE A 1 587 ? 23.137 -10.181 -23.451 1.00 81.31 587 ILE A N 1
ATOM 4473 C CA . ILE A 1 587 ? 24.529 -10.500 -23.801 1.00 81.31 587 ILE A CA 1
ATOM 4474 C C . ILE A 1 587 ? 25.143 -9.245 -24.445 1.00 81.31 587 ILE A C 1
ATOM 4476 O O . ILE A 1 587 ? 24.643 -8.857 -25.498 1.00 81.31 587 ILE A O 1
ATOM 4480 N N . PRO A 1 588 ? 26.201 -8.629 -23.871 1.00 88.56 588 PRO A N 1
ATOM 4481 C CA . PRO A 1 588 ? 26.781 -7.384 -24.390 1.00 88.56 588 PRO A CA 1
ATOM 4482 C C . PRO A 1 588 ? 27.245 -7.481 -25.844 1.00 88.56 588 PRO A C 1
ATOM 4484 O O . PRO A 1 588 ? 26.960 -6.591 -26.633 1.00 88.56 588 PRO A O 1
ATOM 4487 N N . VAL A 1 589 ? 27.918 -8.582 -26.193 1.00 92.94 589 VAL A N 1
ATOM 4488 C CA . VAL A 1 589 ? 28.312 -8.917 -27.564 1.00 92.94 589 VAL A CA 1
ATOM 4489 C C . VAL A 1 589 ? 28.094 -10.408 -27.783 1.00 92.94 589 VAL A C 1
ATOM 4491 O O . VAL A 1 589 ? 28.599 -11.241 -27.030 1.00 92.94 589 VAL A O 1
ATOM 4494 N N . ARG A 1 590 ? 27.331 -10.757 -28.816 1.00 94.06 590 ARG A N 1
ATOM 4495 C CA . ARG A 1 590 ? 27.164 -12.128 -29.296 1.00 94.06 590 ARG A CA 1
ATOM 4496 C C . ARG A 1 590 ? 28.147 -12.371 -30.431 1.00 94.06 590 ARG A C 1
ATOM 4498 O O . ARG A 1 590 ? 28.214 -11.575 -31.361 1.00 94.06 590 ARG A O 1
ATOM 4505 N N . MET A 1 591 ? 28.857 -13.493 -30.378 1.00 95.12 591 MET A N 1
ATOM 4506 C CA . MET A 1 591 ? 29.739 -13.922 -31.459 1.00 95.12 591 MET A CA 1
ATOM 4507 C C . MET A 1 591 ? 29.232 -15.207 -32.099 1.00 95.12 591 MET A C 1
ATOM 4509 O O . MET A 1 591 ? 28.868 -16.160 -31.408 1.00 95.12 591 MET A O 1
ATOM 4513 N N . GLN A 1 592 ? 29.221 -15.230 -33.425 1.00 96.56 592 GLN A N 1
ATOM 4514 C CA . GLN A 1 592 ? 28.853 -16.387 -34.227 1.00 96.56 592 GLN A CA 1
ATOM 4515 C C . GLN A 1 592 ? 29.858 -16.584 -35.355 1.00 96.56 592 GLN A C 1
ATOM 4517 O O . GLN A 1 592 ? 30.550 -15.644 -35.743 1.00 96.56 592 GLN A O 1
ATOM 4522 N N . TYR A 1 593 ? 29.937 -17.798 -35.885 1.00 96.62 593 TYR A N 1
ATOM 4523 C CA . TYR A 1 593 ? 30.738 -18.075 -37.067 1.00 96.62 593 TYR A CA 1
ATOM 4524 C C . TYR A 1 593 ? 30.094 -19.113 -37.979 1.00 96.62 593 TYR A C 1
ATOM 4526 O O . TYR A 1 593 ? 29.287 -19.927 -37.537 1.00 96.62 593 TYR A O 1
ATOM 4534 N N . GLU A 1 594 ? 30.489 -19.095 -39.246 1.00 96.56 594 GLU A N 1
ATOM 4535 C CA . GLU A 1 594 ? 30.234 -20.161 -40.213 1.00 96.56 594 GLU A CA 1
ATOM 4536 C C . GLU A 1 594 ? 31.530 -20.522 -40.952 1.00 96.56 594 GLU A C 1
ATOM 4538 O O . GLU A 1 594 ? 32.493 -19.747 -40.993 1.00 96.56 594 GLU A O 1
ATOM 4543 N N . ILE A 1 595 ? 31.555 -21.712 -41.548 1.00 96.06 595 ILE A N 1
ATOM 4544 C CA . ILE A 1 595 ? 32.725 -22.252 -42.247 1.00 96.06 595 ILE A CA 1
ATOM 4545 C C . ILE A 1 595 ? 32.415 -22.298 -43.742 1.00 96.06 595 ILE A C 1
ATOM 4547 O O . ILE A 1 595 ? 31.442 -22.927 -44.160 1.00 96.06 595 ILE A O 1
ATOM 4551 N N . ASN A 1 596 ? 33.252 -21.657 -44.560 1.00 93.31 596 ASN A N 1
ATOM 4552 C CA . ASN A 1 596 ? 33.175 -21.656 -46.025 1.00 93.31 596 ASN A CA 1
ATOM 4553 C C . ASN A 1 596 ? 31.809 -21.214 -46.595 1.00 93.31 596 ASN A C 1
ATOM 4555 O O . ASN A 1 596 ? 31.405 -21.686 -47.657 1.00 93.31 596 ASN A O 1
ATOM 4559 N N . GLY A 1 597 ? 31.080 -20.334 -45.898 1.00 88.75 597 GLY A N 1
ATOM 4560 C CA . GLY A 1 597 ? 29.767 -19.858 -46.349 1.00 88.75 597 GLY A CA 1
ATOM 4561 C C . GLY A 1 597 ? 28.704 -20.957 -46.439 1.00 88.75 597 GLY A C 1
ATOM 4562 O O . GLY A 1 597 ? 27.834 -20.907 -47.308 1.00 88.75 597 GLY A O 1
ATOM 4563 N N . ASN A 1 598 ? 28.800 -21.988 -45.594 1.00 89.94 598 ASN A N 1
ATOM 4564 C CA . ASN A 1 598 ? 27.884 -23.129 -45.608 1.00 89.94 598 ASN A CA 1
ATOM 4565 C C . ASN A 1 598 ? 26.460 -22.796 -45.111 1.00 89.94 598 ASN A C 1
ATOM 4567 O O . ASN A 1 598 ? 25.574 -23.644 -45.234 1.00 89.94 598 ASN A O 1
ATOM 4571 N N . GLY A 1 599 ? 26.230 -21.600 -44.553 1.00 90.94 599 GLY A N 1
ATOM 4572 C CA . GLY A 1 599 ? 24.944 -21.168 -44.005 1.00 90.94 599 GLY A CA 1
ATOM 4573 C C . GLY A 1 599 ? 24.601 -21.769 -42.637 1.00 90.94 599 GLY A C 1
ATOM 4574 O O . GLY A 1 599 ? 23.485 -21.574 -42.152 1.00 90.94 599 GLY A O 1
ATOM 4575 N N . VAL A 1 600 ? 25.526 -22.505 -42.012 1.00 92.56 600 VAL A N 1
ATOM 4576 C CA . VAL A 1 600 ? 25.371 -23.110 -40.683 1.00 92.56 600 VAL A CA 1
ATOM 4577 C C . VAL A 1 600 ? 26.129 -22.260 -39.668 1.00 92.56 600 VAL A C 1
ATOM 4579 O O . VAL A 1 600 ? 27.357 -22.264 -39.638 1.00 92.56 600 VAL A O 1
ATOM 4582 N N . TRP A 1 601 ? 25.381 -21.543 -38.828 1.00 95.19 601 TRP A N 1
ATOM 4583 C CA . TRP A 1 601 ? 25.935 -20.633 -37.826 1.00 95.19 601 TRP A CA 1
ATOM 4584 C C . TRP A 1 601 ? 26.108 -21.306 -36.468 1.00 95.19 601 TRP A C 1
ATOM 4586 O O . TRP A 1 601 ? 25.141 -21.763 -35.855 1.00 95.19 601 TRP A O 1
ATOM 4596 N N . GLU A 1 602 ? 27.333 -21.281 -35.960 1.00 94.50 602 GLU A N 1
ATOM 4597 C CA . GLU A 1 602 ? 27.702 -21.745 -34.625 1.00 94.50 602 GLU A CA 1
ATOM 4598 C C . GLU A 1 602 ? 27.999 -20.550 -33.710 1.00 94.50 602 GLU A C 1
ATOM 4600 O O . GLU A 1 602 ? 28.308 -19.452 -34.172 1.00 94.50 602 GLU A O 1
ATOM 4605 N N . SER A 1 603 ? 27.851 -20.727 -32.394 1.00 93.88 603 SER A N 1
ATOM 4606 C CA . SER A 1 603 ? 28.156 -19.672 -31.417 1.00 93.88 603 SER A CA 1
ATOM 4607 C C . SER A 1 603 ? 29.616 -19.763 -30.983 1.00 93.88 603 SER A C 1
ATOM 4609 O O . SER A 1 603 ? 30.067 -20.828 -30.569 1.00 93.88 603 SER A O 1
ATOM 4611 N N . ALA A 1 604 ? 30.338 -18.645 -31.027 1.00 92.50 604 ALA A N 1
ATOM 4612 C CA . ALA A 1 604 ? 31.688 -18.542 -30.484 1.00 92.50 604 ALA A CA 1
ATOM 4613 C C . ALA A 1 604 ? 31.637 -18.113 -29.014 1.00 92.50 604 ALA A C 1
ATOM 4615 O O . ALA A 1 604 ? 30.849 -17.244 -28.629 1.00 92.50 604 ALA A O 1
ATOM 4616 N N . PHE A 1 605 ? 32.496 -18.708 -28.187 1.00 91.25 605 PHE A N 1
ATOM 4617 C CA . PHE A 1 605 ? 32.621 -18.307 -26.793 1.00 91.25 605 PHE A CA 1
ATOM 4618 C C . PHE A 1 605 ? 33.375 -16.976 -26.688 1.00 91.25 605 PHE A C 1
ATOM 4620 O O . PHE A 1 605 ? 34.492 -16.842 -27.188 1.00 91.25 605 PHE A O 1
ATOM 4627 N N . LEU A 1 606 ? 32.766 -16.010 -26.000 1.00 92.31 606 LEU A N 1
ATOM 4628 C CA . LEU A 1 606 ? 33.369 -14.738 -25.612 1.00 92.31 606 LEU A CA 1
ATOM 4629 C C . LEU A 1 606 ? 33.444 -14.686 -24.086 1.00 92.31 606 LEU A C 1
ATOM 4631 O O . LEU A 1 606 ? 32.415 -14.693 -23.406 1.00 92.31 606 LEU A O 1
ATOM 4635 N N . ASN A 1 607 ? 34.654 -14.570 -23.545 1.00 91.44 607 ASN A N 1
ATOM 4636 C CA . ASN A 1 607 ? 34.836 -14.176 -22.159 1.00 91.44 607 ASN A CA 1
ATOM 4637 C C . ASN A 1 607 ? 34.650 -12.659 -22.067 1.00 91.44 607 ASN A C 1
ATOM 4639 O O . ASN A 1 607 ? 35.547 -11.878 -22.386 1.00 91.44 607 ASN A O 1
ATOM 4643 N N . THR A 1 608 ? 33.467 -12.234 -21.634 1.00 88.44 608 THR A N 1
ATOM 4644 C CA . THR A 1 608 ? 33.100 -10.816 -21.570 1.00 88.44 608 THR A CA 1
ATOM 4645 C C . THR A 1 608 ? 33.944 -10.022 -20.566 1.00 88.44 608 THR A C 1
ATOM 4647 O O . THR A 1 608 ? 34.130 -8.823 -20.754 1.00 88.44 608 THR A O 1
ATOM 4650 N N . TRP A 1 609 ? 34.502 -10.667 -19.533 1.00 87.75 609 TRP A N 1
ATOM 4651 C CA . TRP A 1 609 ? 35.358 -10.009 -18.537 1.00 87.75 609 TRP A CA 1
ATOM 4652 C C . TRP A 1 609 ? 36.778 -9.770 -19.045 1.00 87.75 609 TRP A C 1
ATOM 4654 O O . TRP A 1 609 ? 37.359 -8.716 -18.797 1.00 87.75 609 TRP A O 1
ATOM 4664 N N . GLU A 1 610 ? 37.333 -10.740 -19.771 1.00 92.50 610 GLU A N 1
ATOM 4665 C CA . GLU A 1 610 ? 38.669 -10.632 -20.370 1.00 92.50 610 GLU A CA 1
ATOM 4666 C C . GLU A 1 610 ? 38.652 -9.986 -21.760 1.00 92.50 610 GLU A C 1
ATOM 4668 O O . GLU A 1 610 ? 39.710 -9.678 -22.316 1.00 92.50 610 GLU A O 1
ATOM 4673 N N . LYS A 1 611 ? 37.451 -9.770 -22.312 1.00 94.00 611 LYS A N 1
ATOM 4674 C CA . LYS A 1 611 ? 37.203 -9.213 -23.645 1.00 94.00 611 LYS A CA 1
ATOM 4675 C C . LYS A 1 611 ? 37.925 -9.999 -24.740 1.00 94.00 611 LYS A C 1
ATOM 4677 O O . LYS A 1 611 ? 38.444 -9.423 -25.698 1.00 94.00 611 LYS A O 1
ATOM 4682 N N . ASN A 1 612 ? 37.999 -11.319 -24.578 1.00 94.88 612 ASN A N 1
ATOM 4683 C CA . ASN A 1 612 ? 38.648 -12.223 -25.517 1.00 94.88 612 ASN A CA 1
ATOM 4684 C C . ASN A 1 612 ? 37.694 -13.338 -25.957 1.00 94.88 612 ASN A C 1
ATOM 4686 O O . ASN A 1 612 ? 36.799 -13.751 -25.222 1.00 94.88 612 ASN A O 1
ATOM 4690 N N . TYR A 1 613 ? 37.870 -13.795 -27.189 1.00 95.06 613 TYR A N 1
ATOM 4691 C CA . TYR A 1 613 ? 37.109 -14.906 -27.739 1.00 95.06 613 TYR A CA 1
ATOM 4692 C C . TYR A 1 613 ? 38.051 -15.969 -28.267 1.00 95.06 613 TYR A C 1
ATOM 4694 O O . TYR A 1 613 ? 39.191 -15.683 -28.648 1.00 95.06 613 TYR A O 1
ATOM 4702 N N . GLU A 1 614 ? 37.542 -17.191 -28.302 1.00 94.12 614 GLU A N 1
ATOM 4703 C CA . GLU A 1 614 ? 38.269 -18.335 -28.817 1.00 94.12 614 GLU A CA 1
ATOM 4704 C C . GLU A 1 614 ? 37.306 -19.290 -29.518 1.00 94.12 614 GLU A C 1
ATOM 4706 O O . GLU A 1 614 ? 36.221 -19.590 -29.017 1.00 94.12 614 GLU A O 1
ATOM 4711 N N . ILE A 1 615 ? 37.704 -19.734 -30.706 1.00 95.19 615 ILE A N 1
ATOM 4712 C CA . ILE A 1 615 ? 36.959 -20.669 -31.541 1.00 95.19 615 ILE A CA 1
ATOM 4713 C C . ILE A 1 615 ? 37.867 -21.857 -31.810 1.00 95.19 615 ILE A C 1
ATOM 4715 O O . ILE A 1 615 ? 38.977 -21.698 -32.327 1.00 95.19 615 ILE A O 1
ATOM 4719 N N . TYR A 1 616 ? 37.378 -23.033 -31.439 1.00 93.00 616 TYR A N 1
ATOM 4720 C CA . TYR A 1 616 ? 38.041 -24.309 -31.644 1.00 93.00 616 TYR A CA 1
ATOM 4721 C C . TYR A 1 616 ? 37.330 -25.059 -32.756 1.00 93.00 616 TYR A C 1
ATOM 4723 O O . TYR A 1 616 ? 36.102 -25.120 -32.759 1.00 93.00 616 TYR A O 1
ATOM 4731 N N . PHE A 1 617 ? 38.103 -25.644 -33.664 1.00 93.50 617 PHE A N 1
ATOM 4732 C CA . PHE A 1 617 ? 37.564 -26.439 -34.755 1.00 93.50 617 PHE A CA 1
ATOM 4733 C C . PHE A 1 617 ? 38.012 -27.886 -34.615 1.00 93.50 617 PHE A C 1
ATOM 4735 O O . PHE A 1 617 ? 39.209 -28.179 -34.541 1.00 93.50 617 PHE A O 1
ATOM 4742 N N . ASP A 1 618 ? 37.055 -28.804 -34.650 1.00 90.56 618 ASP A N 1
ATOM 4743 C CA . ASP A 1 618 ? 37.375 -30.207 -34.841 1.00 90.56 618 ASP A CA 1
ATOM 4744 C C . ASP A 1 618 ? 37.833 -30.422 -36.289 1.00 90.56 618 ASP A C 1
ATOM 4746 O O . ASP A 1 618 ? 37.263 -29.889 -37.245 1.00 90.56 618 ASP A O 1
ATOM 4750 N N . ARG A 1 619 ? 38.862 -31.254 -36.488 1.00 87.19 619 ARG A N 1
ATOM 4751 C CA . ARG A 1 619 ? 39.427 -31.529 -37.823 1.00 87.19 619 ARG A CA 1
ATOM 4752 C C . ARG A 1 619 ? 38.378 -32.031 -38.824 1.00 87.19 619 ARG A C 1
ATOM 4754 O O . ARG A 1 619 ? 38.543 -31.828 -40.020 1.00 87.19 619 ARG A O 1
ATOM 4761 N N . ASN A 1 620 ? 37.314 -32.684 -38.355 1.00 90.62 620 ASN A N 1
ATOM 4762 C CA . ASN A 1 620 ? 36.220 -33.181 -39.196 1.00 90.62 620 ASN A CA 1
ATOM 4763 C C . ASN A 1 620 ? 35.283 -32.074 -39.726 1.00 90.62 620 ASN A C 1
ATOM 4765 O O . ASN A 1 620 ? 34.531 -32.341 -40.661 1.00 90.62 620 ASN A O 1
ATOM 4769 N N . GLN A 1 621 ? 35.321 -30.865 -39.157 1.00 88.94 621 GLN A N 1
ATOM 4770 C CA . GLN A 1 621 ? 34.539 -29.710 -39.611 1.00 88.94 621 GLN A CA 1
ATOM 4771 C C . GLN A 1 621 ? 35.215 -28.972 -40.778 1.00 88.94 621 GLN A C 1
ATOM 4773 O O . GLN A 1 621 ? 34.570 -28.176 -41.460 1.00 88.94 621 GLN A O 1
ATOM 4778 N N . LEU A 1 622 ? 36.506 -29.227 -41.015 1.00 91.50 622 LEU A N 1
ATOM 4779 C CA . LEU A 1 622 ? 37.342 -28.479 -41.950 1.00 91.50 622 LEU A CA 1
ATOM 4780 C C . LEU A 1 622 ? 37.774 -29.332 -43.149 1.00 91.50 622 LEU A C 1
ATOM 4782 O O . LEU A 1 622 ? 37.972 -30.542 -43.048 1.00 91.50 622 LEU A O 1
ATOM 4786 N N . GLN A 1 623 ? 37.955 -28.681 -44.296 1.00 91.31 623 GLN A N 1
ATOM 4787 C CA . GLN A 1 623 ? 38.467 -29.296 -45.521 1.00 91.31 623 GLN A CA 1
ATOM 4788 C C . GLN A 1 623 ? 39.998 -29.224 -45.563 1.00 91.31 623 GLN A C 1
ATOM 4790 O O . GLN A 1 623 ? 40.592 -28.347 -44.941 1.00 91.31 623 GLN A O 1
ATOM 4795 N N . GLU A 1 624 ? 40.652 -30.123 -46.302 1.00 90.38 624 GLU A N 1
ATOM 4796 C CA . GLU A 1 624 ? 42.094 -30.018 -46.562 1.00 90.38 624 GLU A CA 1
ATOM 4797 C C . GLU A 1 624 ? 42.399 -28.737 -47.360 1.00 90.38 624 GLU A C 1
ATOM 4799 O O . GLU A 1 624 ? 41.698 -28.406 -48.318 1.00 90.38 624 GLU A O 1
ATOM 4804 N N . GLY A 1 625 ? 43.439 -28.004 -46.958 1.00 90.69 625 GLY A N 1
ATOM 4805 C CA . GLY A 1 625 ? 43.770 -26.698 -47.520 1.00 90.69 625 GLY A CA 1
ATOM 4806 C C . GLY A 1 625 ? 43.050 -25.537 -46.827 1.00 90.69 625 GLY A C 1
ATOM 4807 O O . GLY A 1 625 ? 42.928 -25.494 -45.602 1.00 90.69 625 GLY A O 1
ATOM 4808 N N . LYS A 1 626 ? 42.650 -24.533 -47.609 1.00 93.81 626 LYS A N 1
ATOM 4809 C CA . LYS A 1 626 ? 42.137 -23.256 -47.101 1.00 93.81 626 LYS A CA 1
ATOM 4810 C C . LYS A 1 626 ? 40.671 -23.367 -46.669 1.00 93.81 626 LYS A C 1
ATOM 4812 O O . LYS A 1 626 ? 39.822 -23.707 -47.486 1.00 93.81 626 LYS A O 1
ATOM 4817 N N . ASN A 1 627 ? 40.376 -22.972 -45.432 1.00 95.12 627 ASN A N 1
ATOM 4818 C CA . ASN A 1 627 ? 39.020 -22.797 -44.913 1.00 95.12 627 ASN A CA 1
ATOM 4819 C C . ASN A 1 627 ? 38.814 -21.336 -44.511 1.00 95.12 627 ASN A C 1
ATOM 4821 O O . ASN A 1 627 ? 39.555 -20.820 -43.677 1.00 95.12 627 ASN A O 1
ATOM 4825 N N . THR A 1 628 ? 37.814 -20.671 -45.080 1.00 96.00 628 THR A N 1
ATOM 4826 C CA . THR A 1 628 ? 37.462 -19.299 -44.708 1.00 96.00 628 THR A CA 1
ATOM 4827 C C . THR A 1 628 ? 36.388 -19.342 -43.628 1.00 96.00 628 THR A C 1
ATOM 4829 O O . THR A 1 628 ? 35.274 -19.814 -43.853 1.00 96.00 628 THR A O 1
ATOM 4832 N N . ILE A 1 629 ? 36.733 -18.850 -42.445 1.00 96.69 629 ILE A N 1
ATOM 4833 C CA . ILE A 1 629 ? 35.839 -18.717 -41.301 1.00 96.69 629 ILE A CA 1
ATOM 4834 C C . ILE A 1 629 ? 35.247 -17.313 -41.334 1.00 96.69 629 ILE A C 1
ATOM 4836 O O . ILE A 1 629 ? 35.983 -16.328 -41.237 1.00 96.69 629 ILE A O 1
ATOM 4840 N N . HIS A 1 630 ? 33.929 -17.212 -41.473 1.00 96.88 630 HIS A N 1
ATOM 4841 C CA . HIS A 1 630 ? 33.222 -15.939 -41.365 1.00 96.88 630 HIS A CA 1
ATOM 4842 C C . HIS A 1 630 ? 32.781 -15.767 -39.918 1.00 96.88 630 HIS A C 1
ATOM 4844 O O . HIS A 1 630 ? 31.953 -16.531 -39.439 1.00 96.88 630 HIS A O 1
ATOM 4850 N N . ILE A 1 631 ? 33.342 -14.786 -39.221 1.00 97.00 631 ILE A N 1
ATOM 4851 C CA . ILE A 1 631 ? 33.030 -14.460 -37.830 1.00 97.00 631 ILE A CA 1
ATOM 4852 C C . ILE A 1 631 ? 32.179 -13.194 -37.815 1.00 97.00 631 ILE A C 1
ATOM 4854 O O . ILE A 1 631 ? 32.536 -12.181 -38.417 1.00 97.00 631 ILE A O 1
ATOM 4858 N N . VAL A 1 632 ? 31.071 -13.243 -37.087 1.00 97.00 632 VAL A N 1
ATOM 4859 C CA . VAL A 1 632 ? 30.150 -12.128 -36.886 1.00 97.00 632 VAL A CA 1
ATOM 4860 C C . VAL A 1 632 ? 30.080 -11.820 -35.400 1.00 97.00 632 VAL A C 1
ATOM 4862 O O . VAL A 1 632 ? 29.798 -12.704 -34.592 1.00 97.00 632 VAL A O 1
ATOM 4865 N N . ALA A 1 633 ? 30.340 -10.567 -35.037 1.00 96.69 633 ALA A N 1
ATOM 4866 C CA . ALA A 1 633 ? 30.112 -10.061 -33.691 1.00 96.69 633 ALA A CA 1
ATOM 4867 C C . ALA A 1 633 ? 29.025 -8.990 -33.731 1.00 96.69 633 ALA A C 1
ATOM 4869 O O . ALA A 1 633 ? 29.180 -7.993 -34.433 1.00 96.69 633 ALA A O 1
ATOM 4870 N N . THR A 1 634 ? 27.955 -9.199 -32.970 1.00 95.12 634 THR A N 1
ATOM 4871 C CA . THR A 1 634 ? 26.815 -8.283 -32.864 1.00 95.12 634 THR A CA 1
ATOM 4872 C C . THR A 1 634 ? 26.668 -7.843 -31.416 1.00 95.12 634 THR A C 1
ATOM 4874 O O . THR A 1 634 ? 26.539 -8.690 -30.528 1.00 95.12 634 THR A O 1
ATOM 4877 N N . ASP A 1 635 ? 26.715 -6.538 -31.165 1.00 93.50 635 ASP A N 1
ATOM 4878 C CA . ASP A 1 635 ? 26.485 -5.988 -29.830 1.00 93.50 635 ASP A CA 1
ATOM 4879 C C . ASP A 1 635 ? 24.995 -6.018 -29.434 1.00 93.50 635 ASP A C 1
ATOM 4881 O O . ASP A 1 635 ? 24.106 -6.329 -30.233 1.00 93.50 635 ASP A O 1
ATOM 4885 N N . ALA A 1 636 ? 24.699 -5.687 -28.177 1.00 90.94 636 ALA A N 1
ATOM 4886 C CA . ALA A 1 636 ? 23.324 -5.603 -27.683 1.00 90.94 636 ALA A CA 1
ATOM 4887 C C . ALA A 1 636 ? 22.517 -4.432 -28.283 1.00 90.94 636 ALA A C 1
ATOM 4889 O O . ALA A 1 636 ? 21.302 -4.377 -28.090 1.00 90.94 636 ALA A O 1
ATOM 4890 N N . ALA A 1 637 ? 23.170 -3.494 -28.974 1.00 91.69 637 ALA A N 1
ATOM 4891 C CA . ALA A 1 637 ? 22.545 -2.387 -29.693 1.00 91.69 637 ALA A CA 1
ATOM 4892 C C . ALA A 1 637 ? 22.198 -2.748 -31.150 1.00 91.69 637 ALA A C 1
ATOM 4894 O O . ALA A 1 637 ? 21.530 -1.964 -31.817 1.00 91.69 637 ALA A O 1
ATOM 4895 N N . GLY A 1 638 ? 22.611 -3.929 -31.627 1.00 91.81 638 GLY A N 1
ATOM 4896 C CA . GLY A 1 638 ? 22.401 -4.415 -32.989 1.00 91.81 638 GLY A CA 1
ATOM 4897 C C . GLY A 1 638 ? 23.539 -4.095 -33.964 1.00 91.81 638 GLY A C 1
ATOM 4898 O O . GLY A 1 638 ? 23.501 -4.570 -35.102 1.00 91.81 638 GLY A O 1
ATOM 4899 N N . ASN A 1 639 ? 24.577 -3.361 -33.549 1.00 94.88 639 ASN A N 1
ATOM 4900 C CA . ASN A 1 639 ? 25.697 -3.057 -34.434 1.00 94.88 639 ASN A CA 1
ATOM 4901 C C . ASN A 1 639 ? 26.532 -4.318 -34.667 1.00 94.88 639 ASN A C 1
ATOM 4903 O O . ASN A 1 639 ? 26.839 -5.070 -33.740 1.00 94.88 639 ASN A O 1
ATOM 4907 N N . THR A 1 640 ? 26.922 -4.547 -35.921 1.00 95.25 640 THR A N 1
ATOM 4908 C CA . THR A 1 640 ? 27.554 -5.804 -36.329 1.00 95.25 640 THR A CA 1
ATOM 4909 C C . THR A 1 640 ? 28.879 -5.583 -37.047 1.00 95.25 640 THR A C 1
ATOM 4911 O O . THR A 1 640 ? 28.974 -4.785 -37.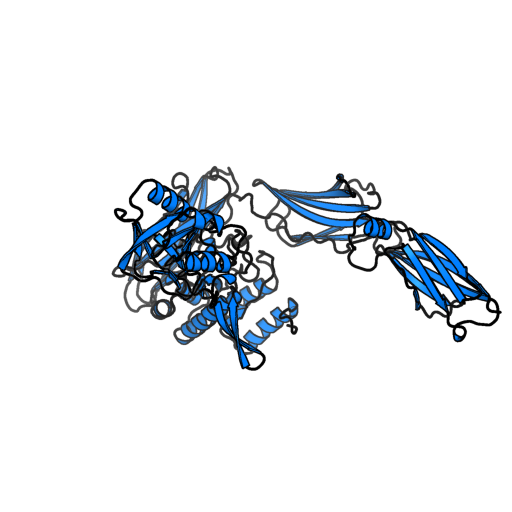980 1.00 95.25 640 THR A O 1
ATOM 4914 N N . THR A 1 641 ? 29.885 -6.362 -36.658 1.00 96.62 641 THR A N 1
ATOM 4915 C CA . THR A 1 641 ? 31.169 -6.484 -37.350 1.00 96.62 641 THR A CA 1
ATOM 4916 C C . THR A 1 641 ? 31.285 -7.853 -37.993 1.00 96.62 641 THR A C 1
ATOM 4918 O O . THR A 1 641 ? 31.006 -8.872 -37.365 1.00 96.62 641 THR A O 1
ATOM 4921 N N . ASN A 1 642 ? 31.748 -7.866 -39.241 1.00 95.50 642 ASN A N 1
ATOM 4922 C CA . ASN A 1 642 ? 32.041 -9.075 -40.000 1.00 95.50 642 ASN A CA 1
ATOM 4923 C C . ASN A 1 642 ? 33.558 -9.194 -40.180 1.00 95.50 642 ASN A C 1
ATOM 4925 O O . ASN A 1 642 ? 34.212 -8.228 -40.581 1.00 95.50 642 ASN A O 1
ATOM 4929 N N . LEU A 1 643 ? 34.110 -10.371 -39.906 1.00 95.56 643 LEU A N 1
ATOM 4930 C CA . LEU A 1 643 ? 35.530 -10.672 -40.029 1.00 95.56 643 LEU A CA 1
ATOM 4931 C C . LEU A 1 643 ? 35.710 -12.025 -40.717 1.00 95.56 643 LEU A C 1
ATOM 4933 O O . LEU A 1 643 ? 35.282 -13.047 -40.192 1.00 95.56 643 LEU A O 1
ATOM 4937 N N . ASN A 1 644 ? 36.409 -12.040 -41.849 1.00 95.56 644 ASN A N 1
ATOM 4938 C CA . ASN A 1 644 ? 36.797 -13.281 -42.511 1.00 95.56 644 ASN A CA 1
ATOM 4939 C C . ASN A 1 644 ? 38.233 -13.636 -42.135 1.00 95.56 644 ASN A C 1
ATOM 4941 O O . ASN A 1 644 ? 39.134 -12.807 -42.279 1.00 95.56 644 ASN A O 1
ATOM 4945 N N . VAL A 1 645 ? 38.436 -14.866 -41.670 1.00 94.81 645 VAL A N 1
ATOM 4946 C CA . VAL A 1 645 ? 39.738 -15.386 -41.247 1.00 94.81 645 VAL A CA 1
ATOM 4947 C C . VAL A 1 645 ? 40.010 -16.692 -41.978 1.00 94.81 645 VAL A C 1
ATOM 4949 O O . VAL A 1 645 ? 39.172 -17.587 -41.986 1.00 94.81 645 VAL A O 1
ATOM 4952 N N . ASP A 1 646 ? 41.187 -16.813 -42.582 1.00 93.81 646 ASP A N 1
ATOM 4953 C CA . ASP A 1 646 ? 41.571 -18.012 -43.322 1.00 93.81 646 ASP A CA 1
ATOM 4954 C C . ASP A 1 646 ? 42.402 -18.961 -42.445 1.00 93.81 646 ASP A C 1
ATOM 4956 O O . ASP A 1 646 ? 43.477 -18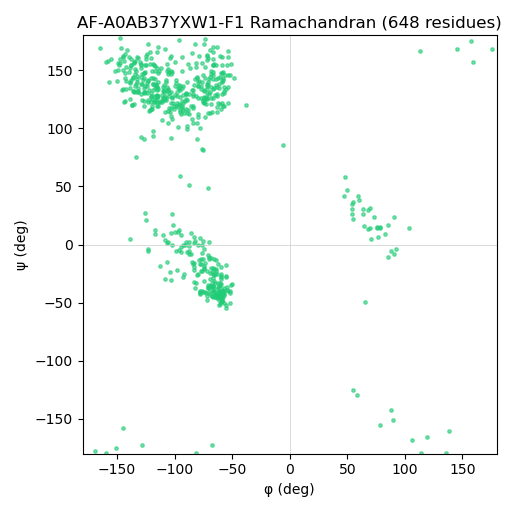.599 -41.965 1.00 93.81 646 ASP A O 1
ATOM 4960 N N . LEU A 1 647 ? 41.917 -20.188 -42.258 1.00 92.56 647 LEU A N 1
ATOM 4961 C CA . LEU A 1 647 ? 42.578 -21.272 -41.528 1.00 92.56 647 LEU A CA 1
ATOM 4962 C C . LEU A 1 647 ? 43.082 -22.324 -42.529 1.00 92.56 647 LEU A C 1
ATOM 4964 O O . LEU A 1 647 ? 42.311 -22.814 -43.357 1.00 92.56 647 LEU A O 1
ATOM 4968 N N . GLU A 1 648 ? 44.369 -22.675 -42.474 1.00 91.19 648 GLU A N 1
ATOM 4969 C CA . GLU A 1 648 ? 44.977 -23.648 -43.386 1.00 91.19 648 GLU A CA 1
ATOM 4970 C C . GLU A 1 648 ? 45.167 -24.997 -42.702 1.00 91.19 648 GLU A C 1
ATOM 4972 O O . GLU A 1 648 ? 45.880 -25.144 -41.711 1.00 91.19 648 GLU A O 1
ATOM 4977 N N . VAL A 1 649 ? 44.562 -26.018 -43.292 1.00 88.44 649 VAL A N 1
ATOM 4978 C CA . VAL A 1 649 ? 44.548 -27.373 -42.765 1.00 88.44 649 VAL A CA 1
ATOM 4979 C C . VAL A 1 649 ? 45.502 -28.224 -43.594 1.00 88.44 649 VAL A C 1
ATOM 4981 O O . VAL A 1 649 ? 45.202 -28.567 -44.737 1.00 88.44 649 VAL A O 1
ATOM 4984 N N . LYS A 1 650 ? 46.669 -28.524 -43.015 1.00 80.75 650 LYS A N 1
ATOM 4985 C CA . LYS A 1 650 ? 47.707 -29.376 -43.619 1.00 80.75 650 LYS A CA 1
ATOM 4986 C C . LYS A 1 650 ? 47.466 -30.852 -43.392 1.00 80.75 650 LYS A C 1
ATOM 4988 O O . LYS A 1 650 ? 46.968 -31.200 -42.293 1.00 80.75 650 LYS A O 1
#

Nearest PDB structures (foldseek):
  8jmw-assembly1_A  TM=8.368E-01  e=9.738E-42  Bacillus amyloliquefaciens
  2ek8-assembly1_A  TM=6.919E-01  e=5.041E-08  Aneurinibacillus sp. AM-1
  6hc6-assembly3_C  TM=5.384E-01  e=7.412E-08  Bacillus subtilis subsp. subtilis str. 168
  5g50-assembly1_B  TM=2.712E-01  e=3.828E-08  Vibrio cholerae MJ-1236
  4kkr-assembly1_A  TM=2.909E-01  e=1.602E-07  Vibrio cholerae MJ-1236

Solvent-accessible surface area (backbone atoms only — not comparable to full-atom values): 33678 Å² total; per-residue (Å²): 104,53,99,85,75,48,64,54,74,68,58,52,46,52,51,52,55,48,42,50,74,76,64,47,59,65,44,69,40,67,57,70,45,105,41,47,52,60,80,41,71,63,23,52,49,50,52,50,38,37,74,75,57,25,34,44,20,19,10,11,30,65,56,21,76,45,70,54,28,20,13,21,45,22,48,31,85,71,43,46,10,15,11,16,16,34,54,75,39,67,26,44,24,35,28,46,64,95,50,92,60,74,47,55,21,52,55,54,27,79,33,76,76,72,62,74,44,80,36,45,52,40,81,27,58,62,35,46,72,77,37,49,75,76,46,92,31,65,76,15,31,37,38,24,39,62,62,93,68,54,70,62,60,37,48,52,46,39,47,75,57,36,27,69,26,38,43,33,21,38,87,41,68,54,80,74,55,55,79,88,52,65,80,44,79,84,36,80,47,21,31,27,38,27,22,26,59,60,32,55,52,48,55,55,44,47,75,75,48,67,39,35,33,32,31,42,73,55,46,75,46,45,41,67,36,36,37,23,6,10,13,45,20,48,81,64,39,33,67,22,12,44,25,19,30,53,6,43,72,45,72,44,82,44,84,94,82,41,73,49,68,44,70,34,9,54,52,5,12,53,58,51,35,53,46,49,53,53,45,38,72,77,36,76,86,58,46,44,67,52,54,50,11,31,38,19,41,42,22,46,74,48,37,49,87,85,71,48,68,59,56,49,33,53,30,29,33,11,36,59,31,63,74,52,30,71,65,58,47,60,44,51,35,62,47,56,45,51,71,33,76,39,65,57,66,72,44,77,48,77,47,74,46,71,38,36,42,35,32,68,32,92,52,71,48,46,32,42,43,52,78,45,70,78,49,80,71,89,51,52,47,75,45,61,73,55,60,52,77,40,54,43,66,32,71,49,76,44,68,38,33,42,38,37,44,27,77,52,75,64,32,80,43,46,31,35,41,32,45,25,45,73,94,53,90,64,57,32,46,28,41,33,32,40,28,28,40,36,69,87,54,64,32,48,46,74,60,42,57,75,49,58,39,26,12,60,72,80,82,80,47,43,28,58,36,48,38,37,32,31,28,55,39,70,24,52,38,34,38,30,31,37,21,42,52,55,99,88,48,77,43,84,72,45,49,44,47,76,53,65,67,42,66,52,44,84,47,71,49,79,44,54,59,36,32,63,88,65,51,74,57,76,72,48,42,26,39,39,37,36,42,28,26,39,96,52,47,64,24,76,46,70,34,66,37,32,37,44,75,68,47,42,43,76,53,78,49,77,41,63,91,71,42,31,43,35,32,39,53,53,41,72,60,44,51,48,27,60,76,69,72,49,79,67,95,75,63,59,63,46,38,34,33,27,58,68,80,69,84,57,79,45,78,43,55,64,45,62,80,78,32,31,34,52,42,79,54,61,76,88,81,54,59,83,39,82,36,44,34,42,36,39,36,32,33,58,24,60,34,63,29,80,47,80,46,81,48,60,40,130

pLDDT: mean 91.46, std 7.31, range [52.53, 98.75]

Secondary structure (DSSP, 8-state):
--TTS---HHHHHHHHHHHHHTT-SEEEE---BS---TT-HHHHHHHHHHHTT-EEEEE--S-TTSTT-PPBTTT-SSSEEEEEE---EEEEEEEETT--PEEE-EE-SSSPP-TT-EEEEEE-TT--HHHHTTS--TTSEEEEE--SS-HHHHHHHHHHTT-SEEEEEPSSSS----GGGS--TT--S-EEEE-HHHHHHHHHHHHHS--EEEEEEEEEE--B-TTS---PPTTT---S-SEEEE-SSEEEEEGGGEEEEE-SHHHHHHHHHHHHHHHHHH-TT--HHHHHHHHHHTPBPPB-TTSPBPPHHHHTT-B--HHHHHH--EEEESSSEEEEEE-TT--EEEEEEEEEEEE-SSS-EEEEEEEEESS-GGGEEEE--SEEEE-TTEEEEEEEEEEEETTSPSEEEEEEEEEEETT-S--EEEEEEEEE--TTS-SEEEEEES-SEE--SSSSSS--EEEEEEESS-EEEEEEEEEEE-SS-EEEEEEEEEEEEEPSEEEEEEE-SB-TTSPBPPSEEEEEEEEEEETTEEEEEEEEEEE--SPPEE--EEETTTTEEEEEEE-HHHHHHHHH-PPPSS-SEEEEEEETT-S--EEEEEETTTTEEEEE--GGGS-SEEEEEEEEEEETTS-EEEEEEEEEE-

InterPro domains:
  IPR000209 Peptidase S8/S53 domain [PF00082] (3-305)
  IPR003137 PA domain [PF02225] (119-202)
  IPR013783 Immunoglobulin-like fold [G3DSA:2.60.40.10] (547-646)
  IPR023828 Peptidase S8, subtilisin, Ser-active site [PS00138] (264-274)
  IPR034213 Vpr-like peptidase, catalytic domain [cd07474] (1-325)
  IPR036852 Peptidase S8/S53 domain superfamily [G3DSA:3.40.50.200] (1-336)
  IPR036852 Peptidase S8/S53 domain superfamily [SSF52743] (5-327)
  IPR045051 Subtilisin-like protease [PTHR10795] (9-332)
  IPR046450 PA domain superfamily [SSF52025] (116-201)

Organism: NCBI:txid1890302

Sequence (650 aa):
MNDGGTGTTDDIIQAIERAIQDGADVLNLSLGQDLNVPDQPVTMTLERAAKLGVTAVVSNGNDGPKPWSVDAPGNASSVISVGASTVSIPFPTFQIAGSNKSYQGLPLSKADFQVGNDAQLVYVGYGNSSDYAKQDVKGKFALVLQGTSSTLVKAEQAKQAGAIGVLLISNEKEINITPEYFGREEIALPVMQLSNTNGEELKNLITKRKKNIKIGQPNKTELIGNFSSRGPSQESWLIKPDVVAPGVQITSTVPRGGYESHNGTSMAAPQVAGAVALLRQMHPDWTTEQLKAALANTAKTLKDVNENTYPVMAQGSGLINIPKAAQTDALVKPNNVSFGLIKPNSGKVKLTQNITLQNLSNKKKNFSTRIELLDTKTKIQTSFPSSISLKPNSNIEKPFTITVDSSLPQGVYTGNLYVKEQGKTEEMRIPFTFSIDPKEYKRIDGVEIVNSTFSPNNDNILDDNLINYYLVTPVEDIAFHANLITKDRVTYQGMVYQGKNETPGYKSFKWNGTRKDGSPLPHGLYQIEAVASNSGGETKQTGAVFIDRTAPKLTHEIDQENLRIRGKVDDILLDWMTESGWIAPGIPVRMQYEINGNGVWESAFLNTWEKNYEIYFDRNQLQEGKNTIHIVATDAAGNTTNLNVDLEVK

Radius of gyration: 32.53 Å; Cα contacts (8 Å, |Δi|>4): 1664; chains: 1; bounding box: 88×63×91 Å

Foldseek 3Di:
DDPVPDDDPVVLLVVLVVCVVVPAQEAFAADFDQDLACPDPNNVSQVVCLVVQRAYFYEQFQQFDDEPRGTPPLLRDLHQYAFAKAAWDFFWWKDDVPDPDIATFAWQEPADDDAFDKFFEDEQEQQDLVSLVVDQQARHEYEHEDDPDDPQVSLVSCVVSRHQAYEYEYPAQADADDLNRPDCHPRNHTYTYGYNVVSVVLVVDCVPHGRIMGIHGTDTAMGGHRSTYFDDRFPQRWQPNQAYEHFHQDWDADPPGDIDGHHGSSRGRVVLSVLLVVLCVLPVPDRSQLSSQLQLQQADQHAGSVRHTDDCRRGPSYYGDSVSSSVDQKGKPDLAAEQEEDEAQPFKDKGKDKIKIFGNAQAKWKKAKDKFWPDDDPFKDWDWDRMDIDHHGDMDMTIIMMIGGRNPPFDKTKIWMWIDIPPDPDTRIYIYIYGSLHPPRDQKDDWDWPAQEAALQPPPFRQKIKTKIWGSAFFQKKWKWKWADDPPDTHTDATADMDGRDGGGMDMDIGRQAHPVRHHDDFHKIWIWMWTHDSSGIDIDTDIHTYDNDAWDWDWDADQVQRKIKIFTDDVLLVCCQVVVDHGPDDQKWKWKDKQPPVDIDTWDAPSNVRMTMDGDDPVRDDAAKIWMWMWMAGSNGHIDIDIDIHHHD

Mean predicted aligned error: 8.66 Å